Protein AF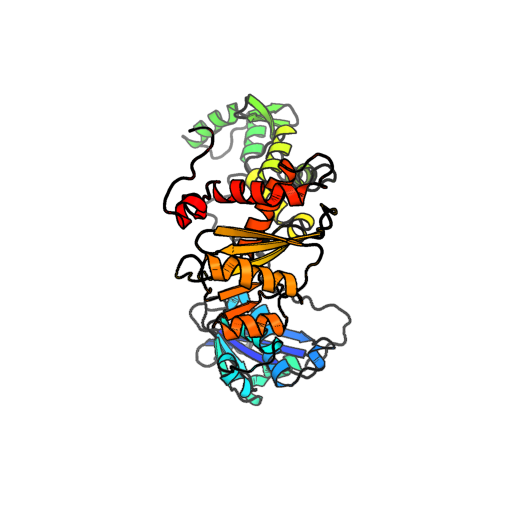-A0A6D2KAJ5-F1 (afdb_monomer)

InterPro domains:
  IPR001584 Integrase, catalytic core [PF00665] (308-402)
  IPR001584 Integrase, catalytic core [PS50994] (294-461)
  IPR012337 Ribonuclease H-like superfamily [SSF53098] (306-455)
  IPR036397 Ribonuclease H superfamily [G3DSA:3.30.420.10] (303-467)
  IPR041373 Reverse transcriptase, RNase H-like domain [PF17917] (22-125)
  IPR041588 Integrase zinc-binding domain [PF17921] (234-288)
  IPR043502 DNA/RNA polymerase superfamily [SSF56672] (3-129)

pLDDT: mean 80.74, std 14.96, range [30.73, 95.81]

Secondary structure (DSSP, 8-state):
-HHHHHHHHHHHHTS-------TTS-EEEEEEE-SSEEEEEEEEEETTEEEEEEEEEEEPPTTGGGS-HHHHHHHHHHHHHHHTHHHHTTSEEEEEES-GGGGGGGG-SS--HHHHHHHHHHTTSEEEEEE--GGGGHHHHHHHT------SPP----GGGS--------SSS--SSSHHHHHHHHHHH--PPTT--THHHHHHHHHGGGEEEETTEEEEE-TTS-EEEEPPTTTHHHHHIIIIISTTTTT--HHHHHHHHHHTTEE-TTHHHHHHHHHHT-HHHHHHPPPPGGGSPP-------STTSEEEEEEE-PPSPBTTB-EEEEEEETTT--EEEEEESS--HHHHHHIIIIIIHHHH---SEEEE-S-TTTS-HHHHHHHHHTTPEEEEPPTT-HHHHHHHHHHHHHHHHHHHHHS-TTS--TTTTHHHHHHHHHHS-BTTTTB-HHHHHHSSPPPPTT-

Radius of gyration: 33.06 Å; Cα contacts (8 Å, |Δi|>4): 639; chains: 1; bounding box: 96×66×80 Å

Organism: NCBI:txid1685480

Foldseek 3Di:
DVVVVVVVVCVVVPPADADDDDQVFFKEKEWDADLFKIWIWIFTADPNDTHTNDIDMDTDDPVLSPDDRVSRRLVRVLLHCVLCVVPFQPGAYEYEDQDPVVQCLLVDPDDDPVSVVSSVVCVRGNYHYDHDHVVVSVRRVVRNPDDDPDPDPDPSDDPPVDCPDDPPPPPDDPPFLCLQVQLQCCQVPVDHDPPQDDPSSVVSVVLSVQWDCDPPFIWGQDPVRDIATEDHPVCLLVLLCVCAVDPVNPNDDLVSSLVSCVVVRYDDDCSSVVNNVNSVPDPVCVVPPDDDPVRDDPDDDPPDDDWLQEKEWDKDAQDDAAVLFRIKIWIATPQLRQIDIDTHNDLALVVVVCCCPPPRCVPPNQHQEYEYEPDPRCVDPVNVVVCVVRNHHYHYDDPPCCSRNVSVVVVVVQLVVLLVVPADPVSRNSNVCSVVSSVVQQLDQDPVNNHGSVCVVVVDHDDDPVD

Mean predicted aligned error: 20.41 Å

Sequence (467 aa):
MLEAFHTIKGALVSAPIVQPPDWNLPFEVMTDASDYAVGAVLGQRKEKKLHVIYYASRTLDEAQCKYATTEKELLAVVFAFEKFRSYLVGSKVIVHTDHAALKYLLTKKDAKPRLLRWILLLQEFDLEIKDKKGIDNGVADHLSRMKIDDDVPLDDSLPDEHVYAVEVIDYGEPLLADDGVRSTNYLAAEHEPTGFVGNKKKKFLRDIRRYFWDEPYLYKHCTDGVYRRCVADEEIPGILFHCHSSSYAGHFATYKTVSKALQAGYWWPTMFRDAHRFVSKCDVCQRQGNISKRNEMPQNFILEVEVFDVWGVDFMGPFPSSYGNLYILVAVDYVSKWVEALASPTNDAKVVMKMFKSVIFPRFGVPRVVISDGGSHFINRTFDNMLKRHGVKHKVATPYHPQTSGQVELSNREIKNILQKTAGTTGKDWAAKLDDALWAYRTAYKTPLGTTPFNLVYGKACHLPVE

Structure (mmCIF, N/CA/C/O backbone):
data_AF-A0A6D2KAJ5-F1
#
_entry.id   AF-A0A6D2KAJ5-F1
#
loop_
_atom_site.group_PDB
_atom_site.id
_atom_site.type_symbol
_atom_site.label_atom_id
_atom_site.label_alt_id
_atom_site.label_comp_id
_atom_site.label_asym_id
_atom_site.label_entity_id
_atom_site.label_seq_id
_atom_site.pdbx_PDB_ins_code
_atom_site.Cartn_x
_atom_site.Cartn_y
_atom_site.Cartn_z
_atom_site.occupancy
_atom_site.B_iso_or_equiv
_atom_site.auth_seq_id
_atom_site.auth_comp_id
_atom_site.auth_asym_id
_atom_site.auth_atom_id
_atom_site.pdbx_PDB_model_num
ATOM 1 N N . MET A 1 1 ? 58.431 -32.734 -12.484 1.00 52.38 1 MET A N 1
ATOM 2 C CA . MET A 1 1 ? 57.901 -31.353 -12.611 1.00 52.38 1 MET A CA 1
ATOM 3 C C . MET A 1 1 ? 56.399 -31.352 -12.915 1.00 52.38 1 MET A C 1
ATOM 5 O O . MET A 1 1 ? 55.671 -30.707 -12.175 1.00 52.38 1 MET A O 1
ATOM 9 N N . LEU A 1 2 ? 55.913 -32.135 -13.895 1.00 57.81 2 LEU A N 1
ATOM 10 C CA . LEU A 1 2 ? 54.467 -32.323 -14.134 1.00 57.81 2 LEU A CA 1
ATOM 11 C C . LEU A 1 2 ? 53.721 -32.946 -12.945 1.00 57.81 2 LEU A C 1
ATOM 13 O O . LEU A 1 2 ? 52.628 -32.510 -12.616 1.00 57.81 2 LEU A O 1
ATOM 17 N N . GLU A 1 3 ? 54.319 -33.932 -12.277 1.00 68.94 3 GLU A N 1
ATOM 18 C CA . GLU A 1 3 ? 53.694 -34.593 -11.124 1.00 68.94 3 GLU A CA 1
ATOM 19 C C . GLU A 1 3 ? 53.513 -33.629 -9.948 1.00 68.94 3 GLU A C 1
ATOM 21 O O . GLU A 1 3 ? 52.414 -33.495 -9.434 1.00 68.94 3 GLU A O 1
ATOM 26 N N . ALA A 1 4 ? 54.544 -32.849 -9.605 1.00 62.94 4 ALA A N 1
ATOM 27 C CA . ALA A 1 4 ? 54.444 -31.793 -8.597 1.00 62.94 4 ALA A CA 1
ATOM 28 C C . ALA A 1 4 ? 53.409 -30.717 -8.977 1.00 62.94 4 ALA A C 1
ATOM 30 O O . ALA A 1 4 ? 52.678 -30.251 -8.113 1.00 62.94 4 ALA A O 1
ATOM 31 N N . PHE A 1 5 ? 53.293 -30.364 -10.263 1.00 67.38 5 PHE A N 1
ATOM 32 C CA . PHE A 1 5 ? 52.268 -29.440 -10.754 1.00 67.38 5 PHE A CA 1
ATOM 33 C C . PHE A 1 5 ? 50.851 -30.021 -10.642 1.00 67.38 5 PHE A C 1
ATOM 35 O O . PHE A 1 5 ? 49.938 -29.317 -10.224 1.00 67.38 5 PHE A O 1
ATOM 42 N N . HIS A 1 6 ? 50.653 -31.305 -10.951 1.00 78.62 6 HIS A N 1
ATOM 43 C CA . HIS A 1 6 ? 49.365 -31.980 -10.780 1.00 78.62 6 HIS A CA 1
ATOM 44 C C . HIS A 1 6 ? 49.016 -32.222 -9.311 1.00 78.62 6 HIS A C 1
ATOM 46 O O . HIS A 1 6 ? 47.847 -32.109 -8.957 1.00 78.62 6 HIS A O 1
ATOM 52 N N . THR A 1 7 ? 50.004 -32.458 -8.448 1.00 71.12 7 THR A N 1
ATOM 53 C CA . THR A 1 7 ? 49.824 -32.531 -6.994 1.00 71.12 7 THR A CA 1
ATOM 54 C C . THR A 1 7 ? 49.493 -31.162 -6.411 1.00 71.12 7 THR A C 1
ATOM 56 O O . THR A 1 7 ? 48.585 -31.072 -5.599 1.00 71.12 7 THR A O 1
ATOM 59 N N . ILE A 1 8 ? 50.140 -30.082 -6.866 1.00 60.56 8 ILE A N 1
ATOM 60 C CA . ILE A 1 8 ? 49.806 -28.702 -6.476 1.00 60.56 8 ILE A CA 1
ATOM 61 C C . ILE A 1 8 ? 48.422 -28.313 -7.000 1.00 60.56 8 ILE A C 1
ATOM 63 O O . ILE A 1 8 ? 47.631 -27.763 -6.248 1.00 60.56 8 ILE A O 1
ATOM 67 N N . LYS A 1 9 ? 48.081 -28.647 -8.250 1.00 65.88 9 LYS A N 1
ATOM 68 C CA . LYS A 1 9 ? 46.739 -28.438 -8.812 1.00 65.88 9 LYS A CA 1
ATOM 69 C C . LYS A 1 9 ? 45.691 -29.246 -8.046 1.00 65.88 9 LYS A C 1
ATOM 71 O O . LYS A 1 9 ? 44.643 -28.713 -7.727 1.00 65.88 9 LYS A O 1
ATOM 76 N N . GLY A 1 10 ? 45.973 -30.502 -7.713 1.00 61.41 10 GLY A N 1
ATOM 77 C CA . GLY A 1 10 ? 45.097 -31.350 -6.907 1.00 61.41 10 GLY A CA 1
ATOM 78 C C . GLY A 1 10 ? 44.920 -30.808 -5.490 1.00 61.41 10 GLY A C 1
ATOM 79 O O . GLY A 1 10 ? 43.794 -30.689 -5.026 1.00 61.41 10 GLY A O 1
ATOM 80 N N . ALA A 1 11 ? 46.008 -30.398 -4.837 1.00 57.75 11 ALA A N 1
ATOM 81 C CA . ALA A 1 11 ? 45.999 -29.824 -3.496 1.00 57.75 11 ALA A CA 1
ATOM 82 C C . ALA A 1 11 ? 45.276 -28.472 -3.455 1.00 57.75 11 ALA A C 1
ATOM 84 O O . ALA A 1 11 ? 44.442 -28.283 -2.575 1.00 57.75 11 ALA A O 1
ATOM 85 N N . LEU A 1 12 ? 45.513 -27.597 -4.444 1.00 49.06 12 LEU A N 1
ATOM 86 C CA . LEU A 1 12 ? 44.748 -26.367 -4.642 1.00 49.06 12 LEU A CA 1
ATOM 87 C C . LEU A 1 12 ? 43.267 -26.714 -4.791 1.00 49.06 12 LEU A C 1
ATOM 89 O O . LEU A 1 12 ? 42.467 -26.154 -4.063 1.00 49.06 12 LEU A O 1
ATOM 93 N N . VAL A 1 13 ? 42.912 -27.693 -5.636 1.00 53.66 13 VAL A N 1
ATOM 94 C CA . VAL A 1 13 ? 41.519 -28.046 -5.978 1.00 53.66 13 VAL A CA 1
ATOM 95 C C . VAL A 1 13 ? 40.748 -28.802 -4.870 1.00 53.66 13 VAL A C 1
ATOM 97 O O . VAL A 1 13 ? 39.520 -28.858 -4.896 1.00 53.66 13 VAL A O 1
ATOM 100 N N . SER A 1 14 ? 41.438 -29.377 -3.878 1.00 54.94 14 SER A N 1
ATOM 101 C CA . SER A 1 14 ? 40.868 -30.395 -2.972 1.00 54.94 14 SER A CA 1
ATOM 102 C C . SER A 1 14 ? 40.514 -29.962 -1.535 1.00 54.94 14 SER A C 1
ATOM 104 O O . SER A 1 14 ? 40.001 -30.796 -0.786 1.00 54.94 14 SER A O 1
ATOM 106 N N . ALA A 1 15 ? 40.717 -28.698 -1.136 1.00 51.34 15 ALA A N 1
ATOM 107 C CA . ALA A 1 15 ? 40.328 -28.184 0.190 1.00 51.34 15 ALA A CA 1
ATOM 108 C C . ALA A 1 15 ? 40.012 -26.675 0.171 1.00 51.34 15 ALA A C 1
ATOM 110 O O . ALA A 1 15 ? 40.653 -25.926 -0.559 1.00 51.34 15 ALA A O 1
ATOM 111 N N . PRO A 1 16 ? 39.047 -26.225 0.993 1.00 52.47 16 PRO A N 1
ATOM 112 C CA . PRO A 1 16 ? 37.751 -25.768 0.500 1.00 52.47 16 PRO A CA 1
ATOM 113 C C . PRO A 1 16 ? 37.894 -24.546 -0.427 1.00 52.47 16 PRO A C 1
ATOM 115 O O . PRO A 1 16 ? 37.756 -23.405 0.011 1.00 52.47 16 PRO A O 1
ATOM 118 N N . ILE A 1 17 ? 38.157 -24.762 -1.719 1.00 59.53 17 ILE A N 1
ATOM 119 C CA . ILE A 1 17 ? 37.960 -23.673 -2.673 1.00 59.53 17 ILE A CA 1
ATOM 120 C C . ILE A 1 17 ? 36.461 -23.475 -2.817 1.00 59.53 17 ILE A C 1
ATOM 122 O O . ILE A 1 17 ? 35.711 -24.439 -2.994 1.00 59.53 17 ILE A O 1
ATOM 126 N N . VAL A 1 18 ? 36.059 -22.213 -2.772 1.00 67.44 18 VAL A N 1
ATOM 127 C CA . VAL A 1 18 ? 34.733 -21.764 -3.166 1.00 67.44 18 VAL A CA 1
ATOM 128 C C . VAL A 1 18 ? 34.378 -22.331 -4.547 1.00 67.44 18 VAL A C 1
ATOM 130 O O . VAL A 1 18 ? 35.060 -22.061 -5.534 1.00 67.44 18 VAL A O 1
ATOM 133 N N . GLN A 1 19 ? 33.331 -23.147 -4.623 1.00 75.38 19 GLN A N 1
ATOM 134 C CA . GLN A 1 19 ? 32.831 -23.714 -5.873 1.00 75.38 19 GLN A CA 1
ATOM 135 C C . GLN A 1 19 ? 31.552 -23.003 -6.324 1.00 75.38 19 GLN A C 1
ATOM 137 O O . GLN A 1 19 ? 30.770 -22.564 -5.481 1.00 75.38 19 GLN A O 1
ATOM 142 N N . PRO A 1 20 ? 31.296 -22.925 -7.643 1.00 79.94 20 PRO A N 1
ATOM 143 C CA . PRO A 1 20 ? 30.026 -22.420 -8.143 1.00 79.94 20 PRO A CA 1
ATOM 144 C C . PRO A 1 20 ? 28.863 -23.335 -7.713 1.00 79.94 20 PRO A C 1
ATOM 146 O O . PRO A 1 20 ? 29.050 -24.555 -7.586 1.00 79.94 20 PRO A O 1
ATOM 149 N N . PRO A 1 21 ? 27.658 -22.771 -7.511 1.00 85.81 21 PRO A N 1
ATOM 150 C CA . PRO A 1 21 ? 26.483 -23.540 -7.121 1.00 85.81 21 PRO A CA 1
ATOM 151 C C . PRO A 1 21 ? 26.045 -24.499 -8.235 1.00 85.81 21 PRO A C 1
ATOM 153 O O . PRO A 1 21 ? 26.065 -24.167 -9.420 1.00 85.81 21 PRO A O 1
ATOM 156 N N . ASP A 1 22 ? 25.599 -25.689 -7.845 1.00 85.56 22 ASP A N 1
ATOM 157 C CA . ASP A 1 22 ? 24.868 -26.623 -8.699 1.00 85.56 22 ASP A CA 1
ATOM 158 C C . ASP A 1 22 ? 23.389 -26.591 -8.320 1.00 85.56 22 ASP A C 1
ATOM 160 O O . ASP A 1 22 ? 22.986 -27.127 -7.291 1.00 85.56 22 ASP A O 1
ATOM 164 N N . TRP A 1 23 ? 22.572 -25.959 -9.156 1.00 85.38 23 TRP A N 1
ATOM 165 C CA . TRP A 1 23 ? 21.151 -25.725 -8.890 1.00 85.38 23 TRP A CA 1
ATOM 166 C C . TRP A 1 23 ? 20.303 -27.002 -8.771 1.00 85.38 23 TRP A C 1
ATOM 168 O O . TRP A 1 23 ? 19.147 -26.923 -8.366 1.00 85.38 23 TRP A O 1
ATOM 178 N N . ASN A 1 24 ? 20.854 -28.180 -9.089 1.00 85.75 24 ASN A N 1
ATOM 179 C CA . ASN A 1 24 ? 20.163 -29.460 -8.911 1.00 85.75 24 ASN A CA 1
ATOM 180 C C . ASN A 1 24 ? 20.339 -30.063 -7.507 1.00 85.75 24 ASN A C 1
ATOM 182 O O . ASN A 1 24 ? 19.719 -31.082 -7.196 1.00 85.75 24 ASN A O 1
ATOM 186 N N . LEU A 1 25 ? 21.200 -29.482 -6.666 1.00 86.31 25 LEU A N 1
ATOM 187 C CA . LEU A 1 25 ? 21.489 -29.973 -5.320 1.00 86.31 25 LEU A CA 1
ATOM 188 C C . LEU A 1 25 ? 20.914 -29.039 -4.248 1.00 86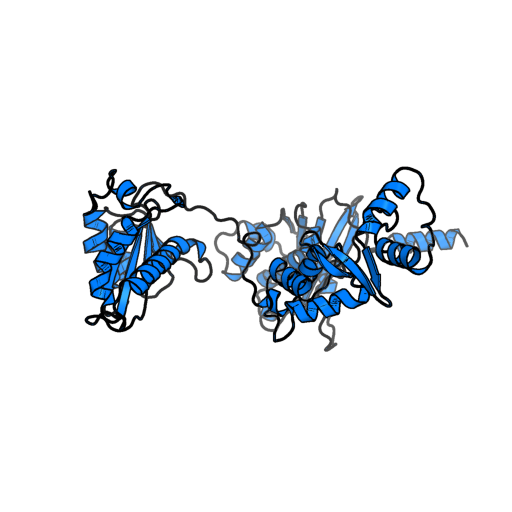.31 25 LEU A C 1
ATOM 190 O O . LEU A 1 25 ? 20.920 -27.820 -4.424 1.00 86.31 25 LEU A O 1
ATOM 194 N N . PRO A 1 26 ? 20.459 -29.580 -3.102 1.00 89.00 26 PRO A N 1
ATOM 195 C CA . PRO A 1 26 ? 19.998 -28.752 -1.995 1.00 89.00 26 PRO A CA 1
ATOM 196 C C . PRO A 1 26 ? 21.155 -27.937 -1.409 1.00 89.00 26 PRO A C 1
ATOM 198 O O . PRO A 1 26 ? 22.289 -28.419 -1.321 1.00 89.00 26 PRO A O 1
ATOM 201 N N . PHE A 1 27 ? 20.850 -26.720 -0.966 1.00 92.62 27 PHE A N 1
ATOM 202 C CA . PHE A 1 27 ? 21.814 -25.870 -0.274 1.00 92.62 27 PHE A CA 1
ATOM 203 C C . PHE A 1 27 ? 21.917 -26.271 1.200 1.00 92.62 27 PHE A C 1
ATOM 205 O O . PHE A 1 27 ? 20.912 -26.525 1.860 1.00 92.62 27 PHE A O 1
ATOM 212 N N . GLU A 1 28 ? 23.138 -26.316 1.723 1.00 92.81 28 GLU A N 1
ATOM 213 C CA . GLU A 1 28 ? 23.437 -26.453 3.147 1.00 92.81 28 GLU A CA 1
ATOM 214 C C . GLU A 1 28 ? 23.958 -25.104 3.665 1.00 92.81 28 GLU A C 1
ATOM 216 O O . GLU A 1 28 ? 24.905 -24.540 3.114 1.00 92.81 28 GLU A O 1
ATOM 221 N N . VAL A 1 29 ? 23.341 -24.584 4.724 1.00 92.62 29 VAL A N 1
ATOM 222 C CA . VAL A 1 29 ? 23.747 -23.343 5.393 1.00 92.62 29 VAL A CA 1
ATOM 223 C C . VAL A 1 29 ? 24.210 -23.692 6.799 1.00 92.62 29 VAL A C 1
ATOM 225 O O . VAL A 1 29 ? 23.445 -24.255 7.574 1.00 92.62 29 VAL A O 1
ATOM 228 N N . MET A 1 30 ? 25.456 -23.379 7.133 1.00 92.19 30 MET A N 1
ATOM 229 C CA . MET A 1 30 ? 26.012 -23.566 8.475 1.00 92.19 30 MET A CA 1
ATOM 230 C C . MET A 1 30 ? 26.089 -22.213 9.167 1.00 92.19 30 MET A C 1
ATOM 232 O O . MET A 1 30 ? 26.650 -21.284 8.594 1.00 92.19 30 MET A O 1
ATOM 236 N N . THR A 1 31 ? 25.528 -22.094 10.365 1.00 91.81 31 THR A N 1
ATOM 237 C CA . THR A 1 31 ? 25.473 -20.830 11.115 1.00 91.81 31 THR A CA 1
ATOM 238 C C . THR A 1 31 ? 26.014 -21.008 12.517 1.00 91.81 31 THR A C 1
ATOM 240 O O . THR A 1 31 ? 25.895 -22.095 13.081 1.00 91.81 31 THR A O 1
ATOM 243 N N . ASP A 1 32 ? 26.576 -19.936 13.060 1.00 89.12 32 ASP A N 1
ATOM 244 C CA . ASP A 1 32 ? 27.054 -19.864 14.437 1.00 89.12 32 ASP A CA 1
ATOM 245 C C . ASP A 1 32 ? 26.966 -18.422 14.954 1.00 89.12 32 ASP A C 1
ATOM 247 O O . ASP A 1 32 ? 27.094 -17.468 14.171 1.00 89.12 32 ASP A O 1
ATOM 251 N N . ALA A 1 33 ? 26.753 -18.247 16.257 1.00 89.19 33 ALA A N 1
ATOM 252 C CA . ALA A 1 33 ? 26.738 -16.937 16.886 1.00 89.19 33 ALA A CA 1
ATOM 253 C C . ALA A 1 33 ? 27.672 -16.867 18.100 1.00 89.19 33 ALA A C 1
ATOM 255 O O . ALA A 1 33 ? 27.603 -17.666 19.029 1.00 89.19 33 ALA A O 1
ATOM 256 N N . SER A 1 34 ? 28.492 -15.820 18.148 1.00 87.00 34 SER A N 1
ATOM 257 C CA . SER A 1 34 ? 29.293 -15.480 19.319 1.00 87.00 34 SER A CA 1
ATOM 258 C C . SER A 1 34 ? 28.670 -14.322 20.096 1.00 87.00 34 SER A C 1
ATOM 260 O O . SER A 1 34 ? 27.580 -13.826 19.790 1.00 87.00 34 SER A O 1
ATOM 262 N N . ASP A 1 35 ? 29.378 -13.841 21.118 1.00 84.75 35 ASP A N 1
ATOM 263 C CA . ASP A 1 35 ? 28.908 -12.696 21.882 1.00 84.75 35 ASP A CA 1
ATOM 264 C C . ASP A 1 35 ? 28.897 -11.376 21.107 1.00 84.75 35 ASP A C 1
ATOM 266 O O . ASP A 1 35 ? 28.153 -10.476 21.503 1.00 84.75 35 ASP A O 1
ATOM 270 N N . TYR A 1 36 ? 29.668 -11.285 20.021 1.00 82.62 36 TYR A N 1
ATOM 271 C CA . TYR A 1 36 ? 29.965 -10.044 19.304 1.00 82.62 36 TYR A CA 1
ATOM 272 C C . TYR A 1 36 ? 29.861 -10.151 17.777 1.00 82.62 36 TYR A C 1
ATOM 274 O O . TYR A 1 36 ? 29.904 -9.120 17.112 1.00 82.62 36 TYR A O 1
ATOM 282 N N . ALA A 1 37 ? 29.718 -11.345 17.199 1.00 86.56 37 ALA A N 1
ATOM 283 C CA . ALA A 1 37 ? 29.525 -11.514 15.760 1.00 86.56 37 ALA A CA 1
ATOM 284 C C . ALA A 1 37 ? 28.749 -12.797 15.430 1.00 86.56 37 ALA A C 1
ATOM 286 O O . ALA A 1 37 ? 28.631 -13.709 16.246 1.00 86.56 37 ALA A O 1
ATOM 287 N N . VAL A 1 38 ? 28.213 -12.857 14.216 1.00 89.69 38 VAL A N 1
ATOM 288 C CA . VAL A 1 38 ? 27.575 -14.043 13.634 1.00 89.69 38 VAL A CA 1
ATOM 289 C C . VAL A 1 38 ? 28.366 -14.508 12.422 1.00 89.69 38 VAL A C 1
ATOM 291 O O . VAL A 1 38 ? 28.885 -13.689 11.664 1.00 89.69 38 VAL A O 1
ATOM 294 N N . GLY A 1 39 ? 28.455 -15.823 12.249 1.00 87.88 39 GLY A N 1
ATOM 295 C CA . GLY A 1 39 ? 29.126 -16.477 11.133 1.00 87.88 39 GLY A CA 1
ATOM 296 C C . GLY A 1 39 ? 28.155 -17.348 10.344 1.00 87.88 39 GLY A C 1
ATOM 297 O O . GLY A 1 39 ? 27.281 -18.002 10.915 1.00 87.88 39 GLY A O 1
ATOM 298 N N . ALA A 1 40 ? 28.308 -17.362 9.023 1.00 90.62 40 ALA A N 1
ATOM 299 C CA . ALA A 1 40 ? 27.516 -18.175 8.118 1.00 90.62 40 ALA A CA 1
ATOM 300 C C . ALA A 1 40 ? 28.360 -18.724 6.961 1.00 90.62 40 ALA A C 1
ATOM 302 O O . ALA A 1 40 ? 29.214 -18.040 6.395 1.00 90.62 40 ALA A O 1
ATOM 303 N N . VAL A 1 41 ? 28.086 -19.966 6.573 1.00 90.19 41 VAL A N 1
ATOM 304 C CA . VAL A 1 41 ? 28.716 -20.638 5.434 1.00 90.19 41 VAL A CA 1
ATOM 305 C C . VAL A 1 41 ? 27.628 -21.224 4.550 1.00 90.19 41 VAL A C 1
ATOM 307 O O . VAL A 1 41 ? 26.833 -22.041 5.010 1.00 90.19 41 VAL A O 1
ATOM 310 N N . LEU A 1 42 ? 27.611 -20.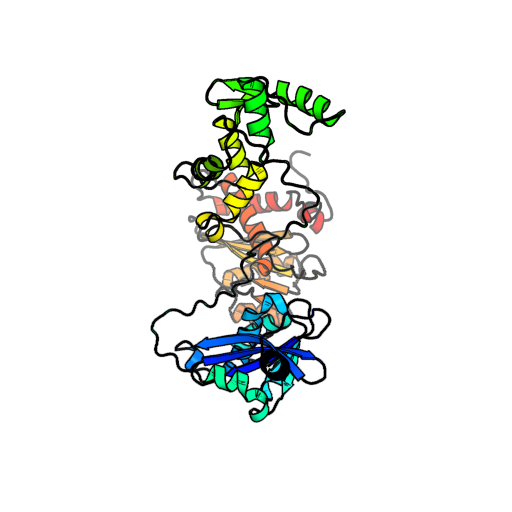831 3.280 1.00 90.88 42 LEU A N 1
ATOM 311 C CA . LEU A 1 42 ? 26.772 -21.425 2.246 1.00 90.88 42 LEU A CA 1
ATOM 312 C C . LEU A 1 42 ? 27.563 -22.514 1.529 1.00 90.88 42 LEU A C 1
ATOM 314 O O . LEU A 1 42 ? 28.678 -22.266 1.074 1.00 90.88 42 LEU A O 1
ATOM 318 N N . GLY A 1 43 ? 26.990 -23.699 1.361 1.00 91.06 43 GLY A N 1
ATOM 319 C CA . GLY A 1 43 ? 27.618 -24.772 0.601 1.00 91.06 43 GLY A CA 1
ATOM 320 C C . GLY A 1 43 ? 26.629 -25.800 0.071 1.00 91.06 43 GLY A C 1
ATOM 321 O O . GLY A 1 43 ? 25.422 -25.693 0.259 1.00 91.06 43 GLY A O 1
ATOM 322 N N . GLN A 1 44 ? 27.154 -26.812 -0.611 1.00 89.50 44 GLN A N 1
ATOM 323 C CA . GLN A 1 44 ? 26.393 -27.950 -1.123 1.00 89.50 44 GLN A CA 1
ATOM 324 C C . GLN A 1 44 ? 27.170 -29.243 -0.915 1.00 89.50 44 GLN A C 1
ATOM 326 O O . GLN A 1 44 ? 28.398 -29.288 -1.033 1.00 89.50 44 GLN A O 1
ATOM 331 N N . ARG A 1 45 ? 26.460 -30.333 -0.621 1.00 86.50 45 ARG A N 1
ATOM 332 C CA . ARG A 1 45 ? 27.088 -31.639 -0.427 1.00 86.50 45 ARG A CA 1
ATOM 333 C C . ARG A 1 45 ? 27.182 -32.395 -1.749 1.00 86.50 45 ARG A C 1
ATOM 335 O O . ARG A 1 45 ? 26.170 -32.814 -2.300 1.00 86.50 45 ARG A O 1
ATOM 342 N N . LYS A 1 46 ? 28.410 -32.636 -2.211 1.00 81.31 46 LYS A N 1
ATOM 343 C CA . LYS A 1 46 ? 28.729 -33.499 -3.363 1.00 81.31 46 LYS A CA 1
ATOM 344 C C . LYS A 1 46 ? 29.621 -34.632 -2.875 1.00 81.31 46 LYS A C 1
ATOM 346 O O . LYS A 1 46 ? 30.559 -34.395 -2.119 1.00 81.31 46 LYS A O 1
ATOM 351 N N . GLU A 1 47 ? 29.289 -35.872 -3.230 1.00 78.19 47 GLU A N 1
ATOM 352 C CA . GLU A 1 47 ? 30.079 -37.059 -2.853 1.00 78.19 47 GLU A CA 1
ATOM 353 C C . GLU A 1 47 ? 30.380 -37.150 -1.338 1.00 78.19 47 GLU A C 1
ATOM 355 O O . GLU A 1 47 ? 31.474 -37.509 -0.909 1.00 78.19 47 GLU A O 1
ATOM 360 N N . LYS A 1 48 ? 29.388 -36.798 -0.502 1.00 76.19 48 LYS A N 1
ATOM 361 C CA . LYS A 1 48 ? 29.459 -36.724 0.977 1.00 76.19 48 LYS A CA 1
ATOM 362 C C . LYS A 1 48 ? 30.358 -35.621 1.558 1.00 76.19 48 LYS A C 1
ATOM 364 O O . LYS A 1 48 ? 30.336 -35.445 2.778 1.00 76.19 48 LYS A O 1
ATOM 369 N N . LYS A 1 49 ? 31.060 -34.837 0.737 1.00 77.81 49 LYS A N 1
ATOM 370 C CA . LYS A 1 49 ? 31.850 -33.670 1.162 1.00 77.81 49 LYS A CA 1
ATOM 371 C C . LYS A 1 49 ? 31.061 -32.374 0.970 1.00 77.81 49 LYS A C 1
ATOM 373 O O . LYS A 1 49 ? 30.363 -32.211 -0.030 1.00 77.81 49 LYS A O 1
ATOM 378 N N . LEU A 1 50 ? 31.166 -31.463 1.937 1.00 80.56 50 LEU A N 1
ATOM 379 C CA . LEU A 1 50 ? 30.599 -30.120 1.820 1.00 80.56 50 LEU A CA 1
ATOM 380 C C . LEU A 1 50 ? 31.542 -29.259 0.978 1.00 80.56 50 LEU A C 1
ATOM 382 O O . LEU A 1 50 ? 32.691 -29.051 1.360 1.00 80.56 50 LEU A O 1
ATOM 386 N N . HIS A 1 51 ? 31.042 -28.766 -0.146 1.00 83.75 51 HIS A N 1
ATOM 387 C CA . HIS A 1 51 ? 31.727 -27.792 -0.983 1.00 83.75 51 HIS A CA 1
ATOM 388 C C . HIS A 1 51 ? 31.156 -26.419 -0.666 1.00 83.75 51 HIS A C 1
ATOM 390 O O . HIS A 1 51 ? 29.946 -26.215 -0.762 1.00 83.75 51 HIS A O 1
ATOM 396 N N . VAL A 1 52 ? 32.016 -25.503 -0.233 1.00 84.75 52 VAL A N 1
ATOM 397 C CA . VAL A 1 52 ? 31.596 -24.152 0.135 1.00 84.75 52 VAL A CA 1
ATOM 398 C C . VAL A 1 52 ? 31.390 -23.321 -1.125 1.00 84.75 52 VAL A C 1
ATOM 400 O O . VAL A 1 52 ? 32.156 -23.435 -2.072 1.00 84.75 52 VAL A O 1
ATOM 403 N N . ILE A 1 53 ? 30.349 -22.498 -1.119 1.00 85.69 53 ILE A N 1
ATOM 404 C CA . ILE A 1 53 ? 30.013 -21.517 -2.154 1.00 85.69 53 ILE A CA 1
ATOM 405 C C . ILE A 1 53 ? 30.291 -20.105 -1.637 1.00 85.69 53 ILE A C 1
ATOM 407 O O . ILE A 1 53 ? 30.753 -19.254 -2.386 1.00 85.69 53 ILE A O 1
ATOM 411 N N . TYR A 1 54 ? 30.017 -19.828 -0.360 1.00 83.81 54 TYR A N 1
ATOM 412 C CA . TYR A 1 54 ? 30.222 -18.488 0.184 1.00 83.81 54 TYR A CA 1
ATOM 413 C C . TYR A 1 54 ? 30.450 -18.505 1.698 1.00 83.81 54 TYR A C 1
ATOM 415 O O . TYR A 1 54 ? 29.858 -19.313 2.414 1.00 83.81 54 TYR A O 1
ATOM 423 N N . TYR A 1 55 ? 31.272 -17.574 2.182 1.00 84.31 55 TYR A N 1
ATOM 424 C CA . TYR A 1 55 ? 31.488 -17.297 3.603 1.00 84.31 55 TYR A CA 1
ATOM 425 C C . TYR A 1 55 ? 30.967 -15.901 3.934 1.00 84.31 55 TYR A C 1
ATOM 427 O O . TYR A 1 55 ? 31.260 -14.950 3.214 1.00 84.31 55 TYR A O 1
ATOM 435 N N . ALA A 1 56 ? 30.211 -15.760 5.016 1.00 83.00 56 ALA A N 1
ATOM 436 C CA . ALA A 1 56 ? 29.731 -14.469 5.485 1.00 83.00 56 ALA A CA 1
ATOM 437 C C . ALA A 1 56 ? 29.886 -14.359 7.000 1.00 83.00 56 ALA A C 1
ATOM 439 O O . ALA A 1 56 ? 29.670 -15.321 7.734 1.00 83.00 56 ALA A O 1
ATOM 440 N N . SER A 1 57 ? 30.225 -13.169 7.474 1.00 85.25 57 SER A N 1
ATOM 441 C CA . SER A 1 57 ? 30.218 -12.827 8.891 1.00 85.25 57 SER A CA 1
ATOM 442 C C . SER A 1 57 ? 29.704 -11.405 9.065 1.00 85.25 57 SER A C 1
ATOM 444 O O . SER A 1 57 ? 29.756 -10.606 8.132 1.00 85.25 57 SER A O 1
ATOM 446 N N . ARG A 1 58 ? 29.163 -11.101 10.246 1.00 84.19 58 ARG A N 1
ATOM 447 C CA . ARG A 1 58 ? 28.708 -9.753 10.600 1.00 84.19 58 ARG A CA 1
ATOM 448 C C . ARG A 1 58 ? 28.897 -9.506 12.087 1.00 84.19 58 ARG A C 1
ATOM 450 O O . ARG A 1 58 ? 28.528 -10.352 12.902 1.00 84.19 58 ARG A O 1
ATOM 457 N N . THR A 1 59 ? 29.434 -8.345 12.442 1.00 85.62 59 THR A N 1
ATOM 458 C CA . THR A 1 59 ? 29.532 -7.900 13.835 1.00 85.62 59 THR A CA 1
ATOM 459 C C . THR A 1 59 ? 28.156 -7.508 14.379 1.00 85.62 59 THR A C 1
ATOM 461 O O . THR A 1 59 ? 27.286 -7.020 13.659 1.00 85.62 59 THR A O 1
ATOM 464 N N . LEU A 1 60 ? 27.925 -7.782 15.659 1.00 83.88 60 LEU A N 1
ATOM 465 C CA . LEU A 1 60 ? 26.682 -7.455 16.348 1.00 83.88 60 LEU A CA 1
ATOM 466 C C . LEU A 1 60 ? 26.737 -6.023 16.891 1.00 83.88 60 LEU A C 1
ATOM 468 O O . LEU A 1 60 ? 27.746 -5.600 17.455 1.00 83.88 60 LEU A O 1
ATOM 472 N N . ASP A 1 61 ? 25.630 -5.289 16.768 1.00 85.19 61 ASP A N 1
ATOM 473 C CA . ASP A 1 61 ? 25.483 -3.973 17.402 1.00 85.19 61 ASP A CA 1
ATOM 474 C C . ASP A 1 61 ? 25.321 -4.080 18.938 1.00 85.19 61 ASP A C 1
ATOM 476 O O . ASP A 1 61 ? 25.072 -5.156 19.493 1.00 85.19 61 ASP A O 1
ATOM 480 N N . GLU A 1 62 ? 25.421 -2.956 19.662 1.00 82.06 62 GLU A N 1
ATOM 481 C CA . GLU A 1 62 ? 25.310 -2.942 21.133 1.00 82.06 62 GLU A CA 1
ATOM 482 C C . GLU A 1 62 ? 24.007 -3.556 21.675 1.00 82.06 62 GLU A C 1
ATOM 484 O O . GLU A 1 62 ? 23.973 -4.060 22.805 1.00 82.06 62 GLU A O 1
ATOM 489 N N . ALA A 1 63 ? 22.913 -3.483 20.913 1.00 85.06 63 ALA A N 1
ATOM 490 C CA . ALA A 1 63 ? 21.638 -4.058 21.314 1.00 85.06 63 ALA A CA 1
ATOM 491 C C . ALA A 1 63 ? 21.628 -5.574 21.079 1.00 85.06 63 ALA A C 1
ATOM 493 O O . ALA A 1 63 ? 21.162 -6.313 21.947 1.00 85.06 63 ALA A O 1
ATOM 494 N N . GLN A 1 64 ? 22.160 -6.033 19.947 1.00 86.31 64 GLN A N 1
ATOM 495 C CA . GLN A 1 64 ? 22.275 -7.436 19.551 1.00 86.31 64 GLN A CA 1
ATOM 496 C C . GLN A 1 64 ? 23.255 -8.211 20.441 1.00 86.31 64 GLN A C 1
ATOM 498 O O . GLN A 1 64 ? 22.967 -9.343 20.829 1.00 86.31 64 GLN A O 1
ATOM 503 N N . CYS A 1 65 ? 24.348 -7.581 20.882 1.00 86.38 65 CYS A N 1
ATOM 504 C CA . CYS A 1 65 ? 25.275 -8.151 21.866 1.00 86.38 65 CYS A CA 1
ATOM 505 C C . CYS A 1 65 ? 24.583 -8.533 23.189 1.00 86.38 65 CYS A C 1
ATOM 507 O O . CYS A 1 65 ? 25.011 -9.465 23.871 1.00 86.38 65 CYS A O 1
ATOM 509 N N . LYS A 1 66 ? 23.479 -7.858 23.543 1.00 88.56 66 LYS A N 1
ATOM 510 C CA . LYS A 1 66 ? 22.694 -8.105 24.769 1.00 88.56 66 LYS A CA 1
ATOM 511 C C . LYS A 1 66 ? 21.595 -9.161 24.592 1.00 88.56 66 LYS A C 1
ATOM 513 O O . LYS A 1 66 ? 20.828 -9.399 25.525 1.00 88.56 66 LYS A O 1
ATOM 518 N N . TYR A 1 67 ? 21.457 -9.757 23.408 1.00 89.06 67 TYR A N 1
ATOM 519 C CA . TYR A 1 67 ? 20.438 -10.777 23.150 1.00 89.06 67 TYR A CA 1
ATOM 520 C C . TYR A 1 67 ? 20.754 -12.079 23.893 1.00 89.06 67 TYR A C 1
ATOM 522 O O . TYR A 1 67 ? 21.909 -12.383 24.184 1.00 89.06 67 TYR A O 1
ATOM 530 N N . ALA A 1 68 ? 19.724 -12.867 24.206 1.00 88.38 68 ALA A N 1
ATOM 531 C CA . ALA A 1 68 ? 19.938 -14.198 24.771 1.00 88.38 68 ALA A CA 1
ATOM 532 C C . ALA A 1 68 ? 20.596 -15.123 23.732 1.00 88.38 68 ALA A C 1
ATOM 534 O O . ALA A 1 68 ? 20.383 -14.944 22.536 1.00 88.38 68 ALA A O 1
ATOM 535 N N . THR A 1 69 ? 21.303 -16.171 24.159 1.00 86.56 69 THR A N 1
ATOM 536 C CA . THR A 1 69 ? 21.996 -17.110 23.251 1.00 86.56 69 THR A CA 1
ATOM 537 C C . THR A 1 69 ? 21.084 -17.634 22.139 1.00 86.56 69 THR A C 1
ATOM 539 O O . THR A 1 69 ? 21.423 -17.552 20.972 1.00 86.56 69 THR A O 1
ATOM 542 N N . THR A 1 70 ? 19.850 -18.041 22.460 1.00 86.19 70 THR A N 1
ATOM 543 C CA . THR A 1 70 ? 18.884 -18.511 21.440 1.00 86.19 70 THR A CA 1
ATOM 544 C C . THR A 1 70 ? 18.471 -17.421 20.442 1.00 86.19 70 THR A C 1
ATOM 546 O O . THR A 1 70 ? 18.149 -17.721 19.297 1.00 86.19 70 THR A O 1
ATOM 549 N N . GLU A 1 71 ? 18.439 -16.158 20.872 1.00 88.31 71 GLU A N 1
ATOM 550 C CA . GLU A 1 71 ? 18.153 -15.020 19.994 1.00 88.31 71 GLU A CA 1
ATOM 551 C C . GLU A 1 71 ? 19.353 -14.713 19.085 1.00 88.31 71 GLU A C 1
ATOM 553 O O . GLU A 1 71 ? 19.132 -14.393 17.922 1.00 88.31 71 GLU A O 1
ATOM 558 N N . LYS A 1 72 ? 20.593 -14.848 19.581 1.00 89.88 72 LYS A N 1
ATOM 559 C CA . LYS A 1 72 ? 21.820 -14.694 18.780 1.00 89.88 72 LYS A CA 1
ATOM 560 C C . LYS A 1 72 ? 21.955 -15.805 17.735 1.00 89.88 72 LYS A C 1
ATOM 562 O O . LYS A 1 72 ? 22.164 -15.512 16.564 1.00 89.88 72 LYS A O 1
ATOM 567 N N . GLU A 1 73 ? 21.715 -17.050 18.132 1.00 89.69 73 GLU A N 1
ATOM 568 C CA . GLU A 1 73 ? 21.724 -18.207 17.229 1.00 89.69 73 GLU A CA 1
ATOM 569 C C . GLU A 1 73 ? 20.682 -18.074 16.114 1.00 89.69 73 GLU A C 1
ATOM 571 O O . GLU A 1 73 ? 20.975 -18.265 14.935 1.00 89.69 73 GLU A O 1
ATOM 576 N N . LEU A 1 74 ? 19.455 -17.658 16.452 1.00 90.19 74 LEU A N 1
ATOM 577 C CA . LEU A 1 74 ? 18.447 -17.402 15.424 1.00 90.19 74 LEU A CA 1
ATOM 578 C C . LEU A 1 74 ? 18.821 -16.210 14.534 1.00 90.19 74 LEU A C 1
ATOM 580 O O . LEU A 1 74 ? 18.548 -16.235 13.336 1.00 90.19 74 LEU A O 1
ATOM 584 N N . LEU A 1 75 ? 19.439 -15.171 15.096 1.00 91.19 75 LEU A N 1
ATOM 585 C CA . LEU A 1 75 ? 19.913 -14.027 14.325 1.00 91.19 75 LEU A CA 1
ATOM 586 C C . LEU A 1 75 ? 20.979 -14.439 13.300 1.00 91.19 75 LEU A C 1
ATOM 588 O O . LEU A 1 75 ? 20.958 -13.904 12.196 1.00 91.19 75 LEU A O 1
ATOM 592 N N . ALA A 1 76 ? 21.851 -15.403 13.616 1.00 91.12 76 ALA A N 1
ATOM 593 C CA . ALA A 1 76 ? 22.808 -15.954 12.655 1.00 91.12 76 ALA A CA 1
ATOM 594 C C . ALA A 1 76 ? 22.102 -16.634 11.471 1.00 91.12 76 ALA A C 1
ATOM 596 O O . ALA A 1 76 ? 22.475 -16.412 10.320 1.00 91.12 76 ALA A O 1
ATOM 597 N N . VAL A 1 77 ? 21.026 -17.387 11.735 1.00 91.75 77 VAL A N 1
ATOM 598 C CA . VAL A 1 77 ? 20.190 -17.979 10.676 1.00 91.75 77 VAL A CA 1
ATOM 599 C C . VAL A 1 77 ? 19.521 -16.897 9.833 1.00 91.75 77 VAL A C 1
ATOM 601 O O . VAL A 1 77 ? 19.611 -16.934 8.612 1.00 91.75 77 VAL A O 1
ATOM 604 N N . VAL A 1 78 ? 18.889 -15.902 10.456 1.00 91.38 78 VAL A N 1
ATOM 605 C CA . VAL A 1 78 ? 18.235 -14.801 9.726 1.00 91.38 78 VAL A CA 1
ATOM 606 C C . VAL A 1 78 ? 19.241 -14.046 8.860 1.00 91.38 78 VAL A C 1
ATOM 608 O O . VAL A 1 78 ? 18.981 -13.832 7.681 1.00 91.38 78 VAL A O 1
ATOM 611 N N . PHE A 1 79 ? 20.408 -13.718 9.418 1.00 92.12 79 PHE A N 1
ATOM 612 C CA . PHE A 1 79 ? 21.499 -13.077 8.690 1.00 92.12 79 PHE A CA 1
ATOM 613 C C . PHE A 1 79 ? 21.925 -13.898 7.469 1.00 92.12 79 PHE A C 1
ATOM 615 O O . PHE A 1 79 ? 22.034 -13.347 6.378 1.00 92.12 79 PHE A O 1
ATOM 622 N N . ALA A 1 80 ? 22.107 -15.212 7.620 1.00 91.50 80 ALA A N 1
ATOM 623 C CA . ALA A 1 80 ? 22.480 -16.080 6.509 1.00 91.50 80 ALA A CA 1
ATOM 624 C C . ALA A 1 80 ? 21.409 -16.118 5.406 1.00 91.50 80 ALA A C 1
ATOM 626 O O . ALA A 1 80 ? 21.744 -16.106 4.225 1.00 91.50 80 ALA A O 1
ATOM 627 N N . PHE A 1 81 ? 20.125 -16.141 5.771 1.00 91.25 81 PHE A N 1
ATOM 628 C CA . PHE A 1 81 ? 19.025 -16.190 4.803 1.00 91.25 81 PHE A CA 1
ATOM 629 C C . PHE A 1 81 ? 18.794 -14.863 4.083 1.00 91.25 81 PHE A C 1
ATOM 631 O O . PHE A 1 81 ? 18.460 -14.869 2.901 1.00 91.25 81 PHE A O 1
ATOM 638 N N . GLU A 1 82 ? 18.997 -13.734 4.762 1.00 88.25 82 GLU A N 1
ATOM 639 C CA . GLU A 1 82 ? 19.017 -12.422 4.113 1.00 88.25 82 GLU A CA 1
ATOM 640 C C . GLU A 1 82 ? 20.225 -12.310 3.178 1.00 88.25 82 GLU A C 1
ATOM 642 O O . GLU A 1 82 ? 20.058 -11.982 2.005 1.00 88.25 82 GLU A O 1
ATOM 647 N N . LYS A 1 83 ? 21.423 -12.672 3.658 1.00 87.06 83 LYS A N 1
ATOM 648 C CA . LYS A 1 83 ? 22.670 -12.572 2.890 1.00 87.06 83 LYS A CA 1
ATOM 649 C C . LYS A 1 83 ? 22.683 -13.489 1.672 1.00 87.06 83 LYS A C 1
ATOM 651 O O . LYS A 1 83 ? 23.178 -13.086 0.634 1.00 87.06 83 LYS A O 1
ATOM 656 N N . PHE A 1 84 ? 22.157 -14.709 1.767 1.00 89.62 84 PHE A N 1
ATOM 657 C CA . PHE A 1 84 ? 22.175 -15.691 0.674 1.00 89.62 84 PHE A CA 1
ATOM 658 C C . PHE A 1 84 ? 20.838 -15.814 -0.056 1.00 89.62 84 PHE A C 1
ATOM 660 O O . PHE A 1 84 ? 20.619 -16.779 -0.788 1.00 89.62 84 PHE A O 1
ATOM 667 N N . ARG A 1 85 ? 19.937 -14.840 0.106 1.00 86.56 85 ARG A N 1
ATOM 668 C CA . ARG A 1 85 ? 18.572 -14.875 -0.436 1.00 86.56 85 ARG A CA 1
ATOM 669 C C . ARG A 1 85 ? 18.527 -15.243 -1.922 1.00 86.56 85 ARG A C 1
ATOM 671 O O . ARG A 1 85 ? 17.723 -16.086 -2.309 1.00 86.56 85 ARG A O 1
ATOM 678 N N . SER A 1 86 ? 19.412 -14.673 -2.739 1.00 84.94 86 SER A N 1
ATOM 679 C CA . SER A 1 86 ? 19.504 -14.945 -4.183 1.00 84.94 86 SER A CA 1
ATOM 680 C C . SER A 1 86 ? 19.780 -16.415 -4.529 1.00 84.94 86 SER A C 1
ATOM 682 O O . SER A 1 86 ? 19.331 -16.879 -5.572 1.00 84.94 86 SER A O 1
ATOM 684 N N . TYR A 1 87 ? 20.463 -17.155 -3.651 1.00 86.38 87 TYR A N 1
ATOM 685 C CA . TYR A 1 87 ? 20.725 -18.589 -3.808 1.00 86.38 87 TYR A CA 1
ATOM 686 C C . TYR A 1 87 ? 19.591 -19.457 -3.251 1.00 86.38 87 TYR A C 1
ATOM 688 O O . TYR A 1 87 ? 19.288 -20.515 -3.798 1.00 86.38 87 TYR A O 1
ATOM 696 N N . LEU A 1 88 ? 18.978 -19.031 -2.143 1.00 89.38 88 LEU A N 1
ATOM 697 C CA . LEU A 1 88 ? 18.082 -19.873 -1.348 1.00 89.38 88 LEU A CA 1
ATOM 698 C C . LEU A 1 88 ? 16.615 -19.829 -1.805 1.00 89.38 88 LEU A C 1
ATOM 700 O O . LEU A 1 88 ? 15.878 -20.788 -1.574 1.00 89.38 88 LEU A O 1
ATOM 704 N N . VAL A 1 89 ? 16.165 -18.740 -2.440 1.00 85.62 89 VAL A N 1
ATOM 705 C CA . VAL A 1 89 ? 14.763 -18.597 -2.872 1.00 85.62 89 VAL A CA 1
ATOM 706 C C . VAL A 1 89 ? 14.393 -19.687 -3.885 1.00 85.62 89 VAL A C 1
ATOM 708 O O . VAL A 1 89 ? 15.034 -19.844 -4.920 1.00 85.62 89 VAL A O 1
ATOM 711 N N . GLY A 1 90 ? 13.324 -20.434 -3.593 1.00 82.06 90 GLY A N 1
ATOM 712 C CA . GLY A 1 90 ? 12.807 -21.498 -4.463 1.00 82.06 90 GLY A CA 1
ATOM 713 C C . GLY A 1 90 ? 13.579 -22.823 -4.414 1.00 82.06 90 GLY A C 1
ATOM 714 O O . GLY A 1 90 ? 13.197 -23.754 -5.120 1.00 82.06 90 GLY A O 1
ATOM 715 N N . SER A 1 91 ? 14.618 -22.932 -3.579 1.00 86.69 91 SER A N 1
ATOM 716 C CA . SER A 1 91 ? 15.400 -24.159 -3.384 1.00 86.69 91 SER A CA 1
ATOM 717 C C . SER A 1 91 ? 15.180 -24.743 -1.989 1.00 86.69 91 SER A C 1
ATOM 719 O O . SER A 1 91 ? 14.910 -24.012 -1.038 1.00 86.69 91 SER A O 1
ATOM 721 N N . LYS A 1 92 ? 15.348 -26.064 -1.844 1.00 88.88 92 LYS A N 1
ATOM 722 C CA . LYS A 1 92 ? 15.353 -26.706 -0.525 1.00 88.88 92 LYS A CA 1
ATOM 723 C C . LYS A 1 92 ? 16.664 -26.402 0.205 1.00 88.88 92 LYS A C 1
ATOM 725 O O . LYS A 1 92 ? 17.746 -26.660 -0.332 1.00 88.88 92 LYS A O 1
ATOM 730 N N . VAL A 1 93 ? 16.563 -25.911 1.439 1.00 92.38 93 VAL A N 1
ATOM 731 C CA . VAL A 1 93 ? 17.698 -25.479 2.266 1.00 92.38 93 VAL A CA 1
ATOM 732 C C . VAL A 1 93 ? 17.788 -26.311 3.541 1.00 92.38 93 VAL A C 1
ATOM 734 O O . VAL A 1 93 ? 16.805 -26.504 4.249 1.00 92.38 93 VAL A O 1
ATOM 737 N N . ILE A 1 94 ? 18.982 -26.790 3.874 1.00 92.12 94 ILE A N 1
ATOM 738 C CA . ILE A 1 94 ? 19.263 -27.505 5.120 1.00 92.12 94 ILE A CA 1
ATOM 739 C C . ILE A 1 94 ? 20.120 -26.600 6.001 1.00 92.12 94 ILE A C 1
ATOM 741 O O . ILE A 1 94 ? 21.253 -26.279 5.651 1.00 92.12 94 ILE A O 1
ATOM 745 N N . VAL A 1 95 ? 19.590 -26.198 7.151 1.00 92.06 95 VAL A N 1
ATOM 746 C CA . VAL A 1 95 ? 20.294 -25.329 8.100 1.00 92.06 95 VAL A CA 1
ATOM 747 C C . VAL A 1 95 ? 20.960 -26.182 9.166 1.00 92.06 95 VAL A C 1
ATOM 749 O O . VAL A 1 95 ? 20.291 -26.958 9.843 1.00 92.06 95 VAL A O 1
ATOM 752 N N . HIS A 1 96 ? 22.265 -26.023 9.333 1.00 89.94 96 HIS A N 1
ATOM 753 C CA . HIS A 1 96 ? 23.060 -26.648 10.376 1.00 89.94 96 HIS A CA 1
ATOM 754 C C . HIS A 1 96 ? 23.399 -25.623 11.456 1.00 89.94 96 HIS A C 1
ATOM 756 O O . HIS A 1 96 ? 24.070 -24.628 11.193 1.00 89.94 96 HIS A O 1
ATOM 762 N N . THR A 1 97 ? 22.947 -25.905 12.670 1.00 87.56 97 THR A N 1
ATOM 763 C CA . THR A 1 97 ? 23.222 -25.131 13.886 1.00 87.56 97 THR A CA 1
ATOM 764 C C . THR A 1 97 ? 23.589 -26.108 14.995 1.00 87.56 97 THR A C 1
ATOM 766 O O . THR A 1 97 ? 23.145 -27.260 14.980 1.00 87.56 97 THR A O 1
ATOM 769 N N . ASP A 1 98 ? 24.408 -25.665 15.937 1.00 81.81 98 ASP A N 1
ATOM 770 C CA . ASP A 1 98 ? 24.744 -26.400 17.155 1.00 81.81 98 ASP A CA 1
ATOM 771 C C . ASP A 1 98 ? 23.754 -26.137 18.305 1.00 81.81 98 ASP A C 1
ATOM 773 O O . ASP A 1 98 ? 23.855 -26.739 19.378 1.00 81.81 98 ASP A O 1
ATOM 777 N N . HIS A 1 99 ? 22.743 -25.291 18.067 1.00 84.25 99 HIS A N 1
ATOM 778 C CA . HIS A 1 99 ? 21.719 -24.955 19.045 1.00 84.25 99 HIS A CA 1
ATOM 779 C C . HIS A 1 99 ? 20.417 -25.724 18.802 1.00 84.25 99 HIS A C 1
ATOM 781 O O . HIS A 1 99 ? 19.476 -25.246 18.158 1.00 84.25 99 HIS A O 1
ATOM 787 N N . ALA A 1 100 ? 20.312 -26.913 19.403 1.00 81.38 100 ALA A N 1
ATOM 788 C CA . ALA A 1 100 ? 19.178 -27.835 19.259 1.00 81.38 100 ALA A CA 1
ATOM 789 C C . ALA A 1 100 ? 17.785 -27.210 19.499 1.00 81.38 100 ALA A C 1
ATOM 791 O O . ALA A 1 100 ? 16.784 -27.683 18.952 1.00 81.38 100 ALA A O 1
ATOM 792 N N . ALA A 1 101 ? 17.690 -26.134 20.292 1.00 79.44 101 ALA A N 1
ATOM 793 C CA . ALA A 1 101 ? 16.429 -25.430 20.534 1.00 79.44 101 ALA A CA 1
ATOM 794 C C . ALA A 1 101 ? 15.817 -24.836 19.250 1.00 79.44 101 ALA A C 1
ATOM 796 O O . ALA A 1 101 ? 14.594 -24.689 19.172 1.00 79.44 101 ALA A O 1
ATOM 797 N N . LEU A 1 102 ? 16.637 -24.535 18.234 1.00 81.81 102 LEU A N 1
ATOM 798 C CA . LEU A 1 102 ? 16.170 -24.009 16.951 1.00 81.81 102 LEU A CA 1
ATOM 799 C C . LEU A 1 102 ? 15.425 -25.052 16.109 1.00 81.81 102 LEU A C 1
ATOM 801 O O . LEU A 1 102 ? 14.595 -24.683 15.282 1.00 81.81 102 LEU A O 1
ATOM 805 N N . LYS A 1 103 ? 15.618 -26.352 16.362 1.00 81.06 103 LYS A N 1
ATOM 806 C CA . LYS A 1 103 ? 14.931 -27.427 15.626 1.00 81.06 103 LYS A CA 1
ATOM 807 C C . LYS A 1 103 ? 13.404 -27.340 15.725 1.00 81.06 103 LYS A C 1
ATOM 809 O O . LYS A 1 103 ? 12.695 -27.673 14.782 1.00 81.06 103 LYS A O 1
ATOM 814 N N . TYR A 1 104 ? 12.899 -26.868 16.863 1.00 75.50 104 TYR A N 1
ATOM 815 C CA . TYR A 1 104 ? 11.464 -26.728 17.127 1.00 75.50 104 TYR A CA 1
ATOM 816 C C . TYR A 1 104 ? 10.965 -25.288 16.958 1.00 75.50 104 TYR A C 1
ATOM 818 O O . TYR A 1 104 ? 9.812 -24.991 17.283 1.00 75.50 104 TYR A O 1
ATOM 826 N N . LEU A 1 105 ? 11.812 -24.386 16.449 1.00 71.31 105 LEU A N 1
ATOM 827 C CA . LEU A 1 105 ? 11.526 -22.957 16.375 1.00 71.31 105 LEU A CA 1
ATOM 828 C C . LEU A 1 105 ? 10.267 -22.658 15.550 1.00 71.31 105 LEU A C 1
ATOM 830 O O . LEU A 1 105 ? 9.392 -21.939 16.024 1.00 71.31 105 LEU A O 1
ATOM 834 N N . LEU A 1 106 ? 10.136 -23.272 14.369 1.00 67.81 106 LEU A N 1
ATOM 835 C CA . LEU A 1 106 ? 8.983 -23.084 13.475 1.00 67.81 106 LEU A CA 1
ATOM 836 C C . LEU A 1 106 ? 7.668 -23.636 14.054 1.00 67.81 106 LEU A C 1
ATOM 838 O O . LEU A 1 106 ? 6.587 -23.245 13.625 1.00 67.81 106 LEU A O 1
ATOM 842 N N . THR A 1 107 ? 7.746 -24.526 15.047 1.00 70.81 107 THR A N 1
ATOM 843 C CA . THR A 1 107 ? 6.575 -25.143 15.696 1.00 70.81 107 THR A CA 1
ATOM 844 C C . THR A 1 107 ? 6.158 -24.449 16.996 1.00 70.81 107 THR A C 1
ATOM 846 O O . THR A 1 107 ? 5.140 -24.806 17.596 1.00 70.81 107 THR A O 1
ATOM 849 N N . LYS A 1 108 ? 6.928 -23.456 17.458 1.00 69.94 108 LYS A N 1
ATOM 850 C CA . LYS A 1 108 ? 6.718 -22.811 18.756 1.00 69.94 108 LYS A CA 1
ATOM 851 C C . LYS A 1 108 ? 5.620 -21.745 18.670 1.00 69.94 108 LYS A C 1
ATOM 853 O O . LYS A 1 108 ? 5.803 -20.708 18.044 1.00 69.94 108 LYS A O 1
ATOM 858 N N . LYS A 1 109 ? 4.486 -21.993 19.339 1.00 58.34 109 LYS A N 1
ATOM 859 C CA . LYS A 1 109 ? 3.306 -21.101 19.337 1.00 58.34 109 LYS A CA 1
ATOM 860 C C . LYS A 1 109 ? 3.473 -19.842 20.201 1.00 58.34 109 LYS A C 1
ATOM 862 O O . LYS A 1 109 ? 2.925 -18.804 19.853 1.00 58.34 109 LYS A O 1
ATOM 867 N N . ASP A 1 110 ? 4.280 -19.919 21.263 1.00 59.22 110 ASP A N 1
ATOM 868 C CA . ASP A 1 110 ? 4.508 -18.825 22.217 1.00 59.22 110 ASP A CA 1
ATOM 869 C C . ASP A 1 110 ? 5.962 -18.335 22.154 1.00 59.22 110 ASP A C 1
ATOM 871 O O . ASP A 1 110 ? 6.841 -18.774 22.906 1.00 59.22 110 ASP A O 1
ATOM 875 N N . ALA A 1 111 ? 6.238 -17.434 21.212 1.00 70.06 111 ALA A N 1
ATOM 876 C CA . ALA A 1 111 ? 7.542 -16.801 21.051 1.00 70.06 111 ALA A CA 1
ATOM 877 C C . ALA A 1 111 ? 7.442 -15.278 21.236 1.00 70.06 111 ALA A C 1
ATOM 879 O O . ALA A 1 111 ? 6.409 -14.663 20.974 1.00 70.06 111 ALA A O 1
ATOM 880 N N . LYS A 1 112 ? 8.532 -14.650 21.697 1.00 79.00 112 LYS A N 1
ATOM 881 C CA . LYS A 1 112 ? 8.618 -13.185 21.809 1.00 79.00 112 LYS A CA 1
ATOM 882 C C . LYS A 1 112 ? 8.329 -12.534 20.442 1.00 79.00 112 LYS A C 1
ATOM 884 O O . LYS A 1 112 ? 8.752 -13.088 19.426 1.00 79.00 112 LYS A O 1
ATOM 889 N N . PRO A 1 113 ? 7.738 -11.323 20.385 1.00 80.00 113 PRO A N 1
ATOM 890 C CA . PRO A 1 113 ? 7.401 -10.656 19.121 1.00 80.00 113 PRO A CA 1
ATOM 891 C C . PRO A 1 113 ? 8.554 -10.550 18.108 1.00 80.00 113 PRO A C 1
ATOM 893 O O . PRO A 1 113 ? 8.325 -10.665 16.909 1.00 80.00 113 PRO A O 1
ATOM 896 N N . ARG A 1 114 ? 9.801 -10.373 18.574 1.00 82.12 114 ARG A N 1
ATOM 897 C CA . ARG A 1 114 ? 11.000 -10.352 17.713 1.00 82.12 114 ARG A CA 1
ATOM 898 C C . ARG A 1 114 ? 11.252 -11.702 17.035 1.00 82.12 114 ARG A C 1
ATOM 900 O O . ARG A 1 114 ? 11.425 -11.745 15.825 1.00 82.12 114 ARG A O 1
ATOM 907 N N . LEU A 1 115 ? 11.216 -12.787 17.809 1.00 82.19 115 LEU A N 1
ATOM 908 C CA . LEU A 1 115 ? 11.394 -14.149 17.303 1.00 82.19 115 LEU A CA 1
ATOM 909 C C . LEU A 1 115 ? 10.289 -14.508 16.301 1.00 82.19 115 LEU A C 1
ATOM 911 O O . LEU A 1 115 ? 10.580 -15.102 15.274 1.00 82.19 115 LEU A O 1
ATOM 915 N N . LEU A 1 116 ? 9.043 -14.087 16.556 1.00 81.44 116 LEU A N 1
ATOM 916 C CA . LEU A 1 116 ? 7.931 -14.286 15.619 1.00 81.44 116 LEU A CA 1
ATOM 917 C C . LEU A 1 116 ? 8.168 -13.591 14.273 1.00 81.44 116 LEU A C 1
ATOM 919 O O . LEU A 1 116 ? 7.909 -14.193 13.238 1.00 81.44 116 LEU A O 1
ATOM 923 N N . ARG A 1 117 ? 8.695 -12.357 14.262 1.00 81.81 117 ARG A N 1
ATOM 924 C CA . ARG A 1 117 ? 9.037 -11.658 13.008 1.00 81.81 117 ARG A CA 1
ATOM 925 C C . ARG A 1 117 ? 10.095 -12.411 12.202 1.00 81.81 117 ARG A C 1
ATOM 927 O O . ARG A 1 117 ? 9.944 -12.552 10.997 1.00 81.81 117 ARG A O 1
ATOM 934 N N . TRP A 1 118 ? 11.129 -12.917 12.867 1.00 88.31 118 TRP A N 1
ATOM 935 C CA . TRP A 1 118 ? 12.176 -13.708 12.219 1.00 88.31 118 TRP A CA 1
ATOM 936 C C . TRP A 1 118 ? 11.667 -15.061 11.718 1.00 88.31 118 TRP A C 1
ATOM 938 O O . TRP A 1 118 ? 12.001 -15.460 10.610 1.00 88.31 118 TRP A O 1
ATOM 948 N N . ILE A 1 119 ? 10.792 -15.729 12.475 1.00 84.88 119 ILE A N 1
ATOM 949 C CA . ILE A 1 119 ? 10.119 -16.957 12.027 1.00 84.88 119 ILE A CA 1
ATOM 950 C C . ILE A 1 119 ? 9.290 -16.695 10.763 1.00 84.88 119 ILE A C 1
ATOM 952 O O . ILE A 1 119 ? 9.374 -17.476 9.824 1.00 84.88 119 ILE A O 1
ATOM 956 N N . LEU A 1 120 ? 8.526 -15.598 10.715 1.00 82.56 120 LEU A N 1
ATOM 957 C CA . LEU A 1 120 ? 7.735 -15.225 9.536 1.00 82.56 120 LEU A CA 1
ATOM 958 C C . LEU A 1 120 ? 8.610 -14.953 8.303 1.00 82.56 120 LEU A C 1
ATOM 960 O O . LEU A 1 120 ? 8.222 -15.327 7.204 1.00 82.56 120 LEU A O 1
ATOM 964 N N . LEU A 1 121 ? 9.785 -14.336 8.476 1.00 85.31 121 LEU A N 1
ATOM 965 C CA . LEU A 1 121 ? 10.743 -14.134 7.382 1.00 85.31 121 LEU A CA 1
ATOM 966 C C . LEU A 1 121 ? 11.271 -15.476 6.863 1.00 85.31 121 LEU A C 1
ATOM 968 O O . LEU A 1 121 ? 11.306 -15.714 5.661 1.00 85.31 121 LEU A O 1
ATOM 972 N N . LEU A 1 122 ? 11.634 -16.377 7.775 1.00 86.88 122 LEU A N 1
ATOM 973 C CA . LEU A 1 122 ? 12.150 -17.696 7.421 1.00 86.88 122 LEU A CA 1
ATOM 974 C C . LEU A 1 122 ? 11.085 -18.598 6.768 1.00 86.88 122 LEU A C 1
ATOM 976 O O . LEU A 1 122 ? 11.441 -19.467 5.983 1.00 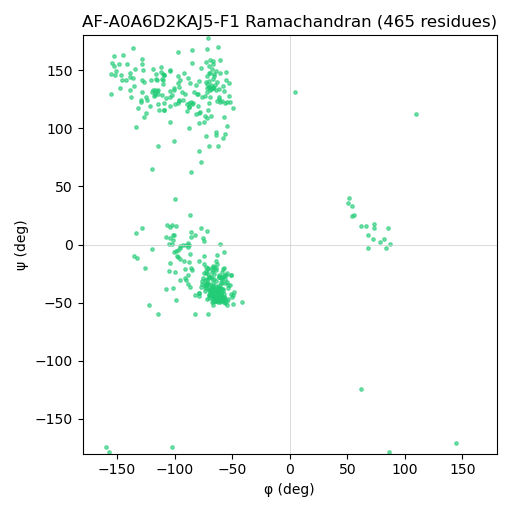86.88 122 LEU A O 1
ATOM 980 N N . GLN A 1 123 ? 9.788 -18.366 7.007 1.00 85.06 123 GLN A N 1
ATOM 981 C CA . GLN A 1 123 ? 8.694 -19.097 6.344 1.00 85.06 123 GLN A CA 1
ATOM 982 C C . GLN A 1 123 ? 8.620 -18.886 4.824 1.00 85.06 123 GLN A C 1
ATOM 984 O O . GLN A 1 123 ? 7.929 -19.646 4.149 1.00 85.06 123 GLN A O 1
ATOM 989 N N . GLU A 1 124 ? 9.311 -17.885 4.276 1.00 85.31 124 GLU A N 1
ATOM 990 C CA . GLU A 1 124 ? 9.428 -17.701 2.826 1.00 85.31 124 GLU A CA 1
ATOM 991 C C . GLU A 1 124 ? 10.227 -18.832 2.147 1.00 85.31 124 GLU A C 1
ATOM 993 O O . GLU A 1 124 ? 10.068 -19.069 0.949 1.00 85.31 124 GLU A O 1
ATOM 998 N N . PHE A 1 125 ? 11.066 -19.549 2.900 1.00 87.00 125 PHE A N 1
ATOM 999 C CA . PHE A 1 125 ? 12.000 -20.542 2.372 1.00 87.00 125 PHE A CA 1
ATOM 1000 C C . PHE A 1 125 ? 11.592 -21.977 2.737 1.00 87.00 125 PHE A C 1
ATOM 1002 O O . PHE A 1 125 ? 11.107 -22.241 3.838 1.00 87.00 125 PHE A O 1
ATOM 1009 N N . ASP A 1 126 ? 11.864 -22.929 1.838 1.00 88.75 126 ASP A N 1
ATOM 1010 C CA . ASP A 1 126 ? 11.741 -24.366 2.121 1.00 88.75 126 ASP A CA 1
ATOM 1011 C C . ASP A 1 126 ? 12.960 -24.844 2.928 1.00 88.75 126 ASP A C 1
ATOM 1013 O O . ASP A 1 126 ? 13.939 -25.348 2.372 1.00 88.75 126 ASP A O 1
ATOM 1017 N N . LEU A 1 127 ? 12.935 -24.602 4.244 1.00 89.38 127 LEU A N 1
ATOM 1018 C CA . LEU A 1 127 ? 14.067 -24.859 5.136 1.00 89.38 127 LEU A CA 1
ATOM 1019 C C . LEU A 1 127 ? 13.844 -26.033 6.102 1.00 89.38 127 LEU A C 1
ATOM 1021 O O . LEU A 1 127 ? 12.783 -26.206 6.701 1.00 89.38 127 LEU A O 1
ATOM 1025 N N . GLU A 1 128 ? 14.909 -26.798 6.331 1.00 89.88 128 GLU A N 1
ATOM 1026 C CA . GLU A 1 128 ? 14.971 -27.915 7.273 1.00 89.88 128 GLU A CA 1
ATOM 1027 C C . GLU A 1 128 ? 16.127 -27.693 8.264 1.00 89.88 128 GLU A C 1
ATOM 1029 O O . GLU A 1 128 ? 17.294 -27.723 7.877 1.00 89.88 128 GLU A O 1
ATOM 1034 N N . ILE A 1 129 ? 15.825 -27.478 9.551 1.00 88.38 129 ILE A N 1
ATOM 1035 C CA . ILE A 1 129 ? 16.851 -27.256 10.588 1.00 88.38 129 ILE A CA 1
ATOM 1036 C C . ILE A 1 129 ? 17.344 -28.599 11.141 1.00 88.38 129 ILE A C 1
ATOM 1038 O O . ILE A 1 129 ? 16.567 -29.392 11.685 1.00 88.38 129 ILE A O 1
ATOM 1042 N N . LYS A 1 130 ? 18.654 -28.834 11.048 1.00 87.56 130 LYS A N 1
ATOM 1043 C CA . LYS A 1 130 ? 19.358 -30.001 11.584 1.00 87.56 130 LYS A CA 1
ATOM 1044 C C . LYS A 1 130 ? 20.381 -29.581 12.628 1.00 87.56 130 LYS A C 1
ATOM 1046 O O . LYS A 1 130 ? 21.257 -28.764 12.371 1.00 87.56 130 LYS A O 1
ATOM 1051 N N . ASP A 1 131 ? 20.288 -30.225 13.782 1.00 81.44 131 ASP A N 1
ATOM 1052 C CA . ASP A 1 131 ? 21.291 -30.121 14.835 1.00 81.44 131 ASP A CA 1
ATOM 1053 C C . ASP A 1 131 ? 22.603 -30.782 14.385 1.00 81.44 131 ASP A C 1
ATOM 1055 O O . ASP A 1 131 ? 22.591 -31.886 13.824 1.00 81.44 131 ASP A O 1
ATOM 1059 N N . LYS A 1 132 ? 23.726 -30.099 14.597 1.00 79.25 132 LYS A N 1
ATOM 1060 C CA . LYS A 1 132 ? 25.070 -30.587 14.280 1.00 79.25 132 LYS A CA 1
ATOM 1061 C C . LYS A 1 132 ? 26.011 -30.203 15.418 1.00 79.25 132 LYS A C 1
ATOM 1063 O O . LYS A 1 132 ? 26.006 -29.066 15.858 1.00 79.25 132 LYS A O 1
ATOM 1068 N N . LYS A 1 133 ? 26.836 -31.139 15.895 1.00 73.88 133 LYS A N 1
ATOM 1069 C CA . LYS A 1 133 ? 27.763 -30.872 17.009 1.00 73.88 133 LYS A CA 1
ATOM 1070 C C . LYS A 1 133 ? 28.705 -29.717 16.653 1.00 73.88 133 LYS A C 1
ATOM 1072 O O . LYS A 1 133 ? 29.270 -29.731 15.562 1.00 73.88 133 LYS A O 1
ATOM 1077 N N . GLY A 1 134 ? 28.944 -28.791 17.586 1.00 61.22 134 GLY A N 1
ATOM 1078 C CA . GLY A 1 134 ? 29.801 -27.614 17.361 1.00 61.22 134 GLY A CA 1
ATOM 1079 C C . GLY A 1 134 ? 31.212 -27.943 16.848 1.00 61.22 134 GLY A C 1
ATOM 1080 O O . GLY A 1 134 ? 31.738 -27.241 15.992 1.00 61.22 134 GLY A O 1
ATOM 1081 N N . ILE A 1 135 ? 31.783 -29.088 17.251 1.00 59.38 135 ILE A N 1
ATOM 1082 C CA . ILE A 1 135 ? 33.084 -29.586 16.750 1.00 59.38 135 ILE A CA 1
ATOM 1083 C C . ILE A 1 135 ? 33.063 -29.805 15.223 1.00 59.38 135 ILE A C 1
ATOM 1085 O O . ILE A 1 135 ? 34.059 -29.572 14.543 1.00 59.38 135 ILE A O 1
ATOM 1089 N N . ASP A 1 136 ? 31.912 -30.188 14.667 1.00 65.50 136 ASP A N 1
ATOM 1090 C CA . ASP A 1 136 ? 31.710 -30.400 13.233 1.00 65.50 136 ASP A CA 1
ATOM 1091 C C . ASP A 1 136 ? 31.232 -29.116 12.505 1.00 65.50 136 ASP A C 1
ATOM 1093 O O . ASP A 1 136 ? 31.005 -29.143 11.287 1.00 65.50 136 ASP A O 1
ATOM 1097 N N . ASN A 1 137 ? 31.057 -28.000 13.234 1.00 73.56 137 ASN A N 1
ATOM 1098 C CA . ASN A 1 137 ? 30.650 -26.670 12.749 1.00 73.56 137 ASN A CA 1
ATOM 1099 C C . ASN A 1 137 ? 31.808 -25.647 12.741 1.00 73.56 137 ASN A C 1
ATOM 1101 O O . ASN A 1 137 ? 31.578 -24.445 12.642 1.00 73.56 137 ASN A O 1
ATOM 1105 N N . GLY A 1 138 ? 33.060 -26.115 12.815 1.00 69.25 138 GLY A N 1
ATOM 1106 C CA . GLY A 1 138 ? 34.224 -25.266 13.108 1.00 69.25 138 GLY A CA 1
ATOM 1107 C C . GLY A 1 138 ? 34.471 -24.076 12.168 1.00 69.25 138 GLY A C 1
ATOM 1108 O O . GLY A 1 138 ? 35.145 -23.132 12.559 1.00 69.25 138 GLY A O 1
ATOM 1109 N N . VAL A 1 139 ? 33.928 -24.075 10.944 1.00 73.06 139 VAL A N 1
ATOM 1110 C CA . VAL A 1 139 ? 34.109 -22.945 10.014 1.00 73.06 139 VAL A CA 1
ATOM 1111 C C . VAL A 1 139 ? 33.190 -21.768 10.347 1.00 73.06 139 VAL A C 1
ATOM 1113 O O . VAL A 1 139 ? 33.641 -20.627 10.320 1.00 73.06 139 VAL A O 1
ATOM 1116 N N . ALA A 1 140 ? 31.926 -22.029 10.695 1.00 72.25 140 ALA A N 1
ATOM 1117 C CA . ALA A 1 140 ? 31.010 -20.976 11.130 1.00 72.25 140 ALA A CA 1
ATOM 1118 C C . ALA A 1 140 ? 31.430 -20.420 12.504 1.00 72.25 140 ALA A C 1
ATOM 1120 O O . ALA A 1 140 ? 31.441 -19.205 12.681 1.00 72.25 140 ALA A O 1
ATOM 1121 N N . ASP A 1 141 ? 31.882 -21.296 13.410 1.00 77.19 141 ASP A N 1
ATOM 1122 C CA . ASP A 1 141 ? 32.423 -20.928 14.731 1.00 77.19 141 ASP A CA 1
ATOM 1123 C C . ASP A 1 141 ? 33.683 -20.051 14.635 1.00 77.19 141 ASP A C 1
ATOM 1125 O O . ASP A 1 141 ? 33.849 -19.089 15.383 1.00 77.19 141 ASP A O 1
ATOM 1129 N N . HIS A 1 142 ? 34.565 -20.308 13.664 1.00 76.44 142 HIS A N 1
ATOM 1130 C CA . HIS A 1 142 ? 35.717 -19.433 13.449 1.00 76.44 142 HIS A CA 1
ATOM 1131 C C . HIS A 1 142 ? 35.301 -18.038 12.950 1.00 76.44 142 HIS A C 1
ATOM 1133 O O . HIS A 1 142 ? 35.830 -17.031 13.420 1.00 76.44 142 HIS A O 1
ATOM 1139 N N . LEU A 1 143 ? 34.330 -17.972 12.031 1.00 75.12 143 LEU A N 1
ATOM 1140 C CA . LEU A 1 143 ? 33.822 -16.713 11.476 1.00 75.12 143 LEU A CA 1
ATOM 1141 C C . LEU A 1 143 ? 33.085 -15.861 12.515 1.00 75.12 143 LEU A C 1
ATOM 1143 O O . LEU A 1 143 ? 33.224 -14.639 12.506 1.00 75.12 143 LEU A O 1
ATOM 1147 N N . SER A 1 144 ? 32.331 -16.484 13.423 1.00 72.56 144 SER A N 1
ATOM 1148 C CA . SER A 1 144 ? 31.619 -15.777 14.492 1.00 72.56 144 SER A CA 1
ATOM 1149 C C . SER A 1 144 ? 32.571 -15.227 15.565 1.00 72.56 144 SER A C 1
ATOM 1151 O O . SER A 1 144 ? 32.207 -14.307 16.294 1.00 72.56 144 SER A O 1
ATOM 1153 N N . ARG A 1 145 ? 33.802 -15.745 15.672 1.00 76.06 145 ARG A N 1
ATOM 1154 C CA . ARG A 1 145 ? 34.799 -15.347 16.686 1.00 76.06 145 ARG A CA 1
ATOM 1155 C C . ARG A 1 145 ? 35.917 -14.444 16.158 1.00 76.06 145 ARG A C 1
ATOM 1157 O O . ARG A 1 145 ? 36.865 -14.140 16.885 1.00 76.06 145 ARG A O 1
ATOM 1164 N N . MET A 1 146 ? 35.841 -14.015 14.902 1.00 67.94 146 MET A N 1
ATOM 1165 C CA . MET A 1 146 ? 36.864 -13.165 14.301 1.00 67.94 146 MET A CA 1
ATOM 1166 C C . MET A 1 146 ? 36.680 -11.713 14.770 1.00 67.94 146 MET A C 1
ATOM 1168 O O . MET A 1 146 ? 35.677 -11.076 14.455 1.00 67.94 146 MET A O 1
ATOM 1172 N N . LYS A 1 147 ? 37.631 -11.188 15.556 1.00 57.44 147 LYS A N 1
ATOM 1173 C CA . LYS A 1 147 ? 37.679 -9.764 15.927 1.00 57.44 147 LYS A CA 1
ATOM 1174 C C . LYS A 1 147 ? 38.488 -9.000 14.887 1.00 57.44 147 LYS A C 1
ATOM 1176 O O . LYS A 1 147 ? 39.657 -9.314 14.684 1.00 57.44 147 LYS A O 1
ATOM 1181 N N . ILE A 1 148 ? 37.862 -8.020 14.248 1.00 59.31 148 ILE A N 1
ATOM 1182 C CA . ILE A 1 148 ? 38.516 -7.096 13.322 1.00 59.31 148 ILE A CA 1
ATOM 1183 C C . ILE A 1 148 ? 38.553 -5.736 14.032 1.00 59.31 148 ILE A C 1
ATOM 1185 O O . ILE A 1 148 ? 37.497 -5.192 14.338 1.00 59.31 148 ILE A O 1
ATOM 1189 N N . ASP A 1 149 ? 39.753 -5.233 14.338 1.00 51.69 149 ASP A N 1
ATOM 1190 C CA . ASP A 1 149 ? 39.998 -3.947 15.028 1.00 51.69 149 ASP A CA 1
ATOM 1191 C C . ASP A 1 149 ? 40.044 -2.750 14.045 1.00 51.69 149 ASP A C 1
ATOM 1193 O O . ASP A 1 149 ? 40.673 -1.730 14.323 1.00 51.69 149 ASP A O 1
ATOM 1197 N N . ASP A 1 150 ? 39.394 -2.858 12.882 1.00 53.09 150 ASP A N 1
ATOM 1198 C CA . ASP A 1 150 ? 39.402 -1.812 11.854 1.00 53.09 150 ASP A CA 1
ATOM 1199 C C . ASP A 1 150 ? 38.094 -1.005 11.858 1.00 53.09 150 ASP A C 1
ATOM 1201 O O . ASP A 1 150 ? 37.003 -1.556 11.728 1.00 53.09 150 ASP A O 1
ATOM 1205 N N . ASP A 1 151 ? 38.216 0.326 11.917 1.00 50.19 151 ASP A N 1
ATOM 1206 C CA . ASP A 1 151 ? 37.121 1.317 11.845 1.00 50.19 151 ASP A CA 1
ATOM 1207 C C . ASP A 1 151 ? 36.499 1.453 10.434 1.00 50.19 151 ASP A C 1
ATOM 1209 O O . ASP A 1 151 ? 35.749 2.391 10.145 1.00 50.19 151 ASP A O 1
ATOM 1213 N N . VAL A 1 152 ? 36.820 0.540 9.512 1.00 52.66 152 VAL A N 1
ATOM 1214 C CA . VAL A 1 152 ? 36.288 0.557 8.146 1.00 52.66 152 VAL A CA 1
ATOM 1215 C C . VAL A 1 152 ? 34.917 -0.126 8.146 1.00 52.66 152 VAL A C 1
ATOM 1217 O O . VAL A 1 152 ? 34.832 -1.301 8.506 1.00 52.66 152 VAL A O 1
ATOM 1220 N N . PRO A 1 153 ? 33.835 0.555 7.719 1.00 50.41 153 PRO A N 1
ATOM 1221 C CA . PRO A 1 153 ? 32.537 -0.085 7.560 1.00 50.41 153 PRO A CA 1
ATOM 1222 C C . PRO A 1 153 ? 32.662 -1.284 6.615 1.00 50.41 153 PRO A C 1
ATOM 1224 O O . PRO A 1 153 ? 33.095 -1.125 5.472 1.00 50.41 153 PRO A O 1
ATOM 1227 N N . LEU A 1 154 ? 32.299 -2.476 7.093 1.00 50.19 154 LEU A N 1
ATOM 1228 C CA . LEU A 1 154 ? 32.225 -3.673 6.259 1.00 50.19 154 LEU A CA 1
ATOM 1229 C C . LEU A 1 154 ? 31.196 -3.434 5.148 1.00 50.19 154 LEU A C 1
ATOM 1231 O O . LEU A 1 154 ? 30.037 -3.111 5.414 1.00 50.19 154 LEU A O 1
ATOM 1235 N N . ASP A 1 155 ? 31.634 -3.565 3.896 1.00 50.28 155 ASP A N 1
ATOM 1236 C CA . ASP A 1 155 ? 30.730 -3.593 2.753 1.00 50.28 155 ASP A CA 1
ATOM 1237 C C . ASP A 1 155 ? 29.997 -4.940 2.747 1.00 50.28 155 ASP A C 1
ATOM 1239 O O . ASP A 1 155 ? 30.482 -5.954 2.243 1.00 50.28 155 ASP A O 1
ATOM 1243 N N . ASP A 1 156 ? 28.819 -4.944 3.368 1.00 50.06 156 ASP A N 1
ATOM 1244 C CA . ASP A 1 156 ? 27.931 -6.100 3.452 1.00 50.06 156 ASP A CA 1
ATOM 1245 C C . ASP A 1 156 ? 27.193 -6.380 2.129 1.00 50.06 156 ASP A C 1
ATOM 1247 O O . ASP A 1 156 ? 26.354 -7.288 2.085 1.00 50.06 156 ASP A O 1
ATOM 1251 N N . SER A 1 157 ? 27.480 -5.667 1.034 1.00 49.47 157 SER A N 1
ATOM 1252 C CA . SER A 1 157 ? 26.919 -6.014 -0.271 1.00 49.47 157 SER A CA 1
ATOM 1253 C C . SER A 1 157 ? 27.501 -7.343 -0.767 1.00 49.47 157 SER A C 1
ATOM 1255 O O . SER A 1 157 ? 28.672 -7.674 -0.568 1.00 49.47 157 SER A O 1
ATOM 1257 N N . LEU A 1 158 ? 26.656 -8.208 -1.333 1.00 48.34 158 LEU A N 1
ATOM 1258 C CA . LEU A 1 158 ? 27.176 -9.304 -2.145 1.00 48.34 158 LEU A CA 1
ATOM 1259 C C . LEU A 1 158 ? 27.733 -8.685 -3.430 1.00 48.34 158 LEU A C 1
ATOM 1261 O O . LEU A 1 158 ? 27.019 -7.875 -4.028 1.00 48.34 158 LEU A O 1
ATOM 1265 N N . PRO A 1 159 ? 28.922 -9.094 -3.907 1.00 48.12 159 PRO A N 1
ATOM 1266 C CA . PRO A 1 159 ? 29.394 -8.669 -5.217 1.00 48.12 159 PRO A CA 1
ATOM 1267 C C . PRO A 1 159 ? 28.284 -8.897 -6.261 1.00 48.12 159 PRO A C 1
ATOM 1269 O O . PRO A 1 159 ? 27.816 -7.966 -6.908 1.00 48.12 159 PRO A O 1
ATOM 1272 N N . ASP A 1 160 ? 27.716 -10.101 -6.305 1.00 46.53 160 ASP A N 1
ATOM 1273 C CA . ASP A 1 160 ? 26.766 -10.498 -7.352 1.00 46.53 160 ASP A CA 1
ATOM 1274 C C . ASP A 1 160 ? 25.304 -10.042 -7.141 1.00 46.53 160 ASP A C 1
ATOM 1276 O O . ASP A 1 160 ? 24.422 -10.450 -7.899 1.00 46.53 160 ASP A O 1
ATOM 1280 N N . GLU A 1 161 ? 24.998 -9.197 -6.145 1.00 43.03 161 GLU A N 1
ATOM 1281 C CA . GLU A 1 161 ? 23.666 -8.560 -6.056 1.00 43.03 161 GLU A CA 1
ATOM 1282 C C . GLU A 1 161 ? 23.472 -7.465 -7.113 1.00 43.03 161 GLU A C 1
ATOM 1284 O O . GLU A 1 161 ? 22.342 -7.128 -7.484 1.00 43.03 161 GLU A O 1
ATOM 1289 N N . HIS A 1 162 ? 24.571 -6.953 -7.664 1.00 42.00 162 HIS A N 1
ATOM 1290 C CA . HIS A 1 162 ? 24.540 -6.145 -8.867 1.00 42.00 162 HIS A CA 1
ATOM 1291 C C . HIS A 1 162 ? 24.746 -7.061 -10.068 1.00 42.00 162 HIS A C 1
ATOM 1293 O O . HIS A 1 162 ? 25.741 -7.768 -10.167 1.00 42.00 162 HIS A O 1
ATOM 1299 N N . VAL A 1 163 ? 23.806 -7.026 -11.014 1.00 39.78 163 VAL A N 1
ATOM 1300 C CA . VAL A 1 163 ? 23.969 -7.647 -12.333 1.00 39.78 163 VAL A CA 1
ATOM 1301 C C . VAL A 1 163 ? 25.213 -7.038 -12.995 1.00 39.78 163 VAL A C 1
ATOM 1303 O O . VAL A 1 163 ? 25.118 -5.987 -13.630 1.00 39.78 163 VAL A O 1
ATOM 1306 N N . TYR A 1 164 ? 26.383 -7.657 -12.815 1.00 42.03 164 TYR A N 1
ATOM 1307 C CA . TYR A 1 164 ? 27.644 -7.157 -13.373 1.00 42.03 164 TYR A CA 1
ATOM 1308 C C . TYR A 1 164 ? 27.682 -7.290 -14.894 1.00 42.03 164 TYR A C 1
ATOM 1310 O O . TYR A 1 164 ? 28.286 -6.462 -15.573 1.00 42.03 164 TYR A O 1
ATOM 1318 N N . ALA A 1 165 ? 26.967 -8.274 -15.438 1.00 37.41 165 ALA A N 1
ATOM 1319 C CA . ALA A 1 165 ? 26.689 -8.384 -16.856 1.00 37.41 165 ALA A CA 1
ATOM 1320 C C . ALA A 1 165 ? 25.411 -9.199 -17.074 1.00 37.41 165 ALA A C 1
ATOM 1322 O O . ALA A 1 165 ? 25.264 -10.311 -16.574 1.00 37.41 165 ALA A O 1
ATOM 1323 N N . VAL A 1 166 ? 24.493 -8.655 -17.870 1.00 35.19 166 VAL A N 1
ATOM 1324 C CA . VAL A 1 166 ? 23.614 -9.502 -18.673 1.00 35.19 166 VAL A CA 1
ATOM 1325 C C . VAL A 1 166 ? 24.485 -9.922 -19.847 1.00 35.19 166 VAL A C 1
ATOM 1327 O O . VAL A 1 166 ? 24.735 -9.096 -20.726 1.00 35.19 166 VAL A O 1
ATOM 1330 N N . GLU A 1 167 ? 24.970 -11.164 -19.873 1.00 32.44 167 GLU A N 1
ATOM 1331 C CA . GLU A 1 167 ? 25.343 -11.749 -21.157 1.00 32.44 167 GLU A CA 1
ATOM 1332 C C . GLU A 1 167 ? 24.048 -11.856 -21.953 1.00 32.44 167 GLU A C 1
ATOM 1334 O O . GLU A 1 167 ? 23.218 -12.752 -21.783 1.00 32.44 167 GLU A O 1
ATOM 1339 N N . VAL A 1 168 ? 23.836 -10.851 -22.797 1.00 32.97 168 VAL A N 1
ATOM 1340 C CA . VAL A 1 168 ? 23.007 -11.026 -23.970 1.00 32.97 168 VAL A CA 1
ATOM 1341 C C . VAL A 1 168 ? 23.684 -12.169 -24.706 1.00 32.97 168 VAL A C 1
ATOM 1343 O O . VAL A 1 168 ? 24.801 -12.006 -25.186 1.00 32.97 168 VAL A O 1
ATOM 1346 N N . ILE A 1 169 ? 23.042 -13.338 -24.735 1.00 30.73 169 ILE A N 1
ATOM 1347 C CA . ILE A 1 169 ? 23.360 -14.343 -25.742 1.00 30.73 169 ILE A CA 1
ATOM 1348 C C . ILE A 1 169 ? 23.195 -13.603 -27.062 1.00 30.73 169 ILE A C 1
ATOM 1350 O O . ILE A 1 169 ? 22.073 -13.291 -27.473 1.00 30.73 169 ILE A O 1
ATOM 1354 N N . ASP A 1 170 ? 24.332 -13.220 -27.633 1.00 33.78 170 ASP A N 1
ATOM 1355 C CA . ASP A 1 170 ? 24.421 -12.441 -28.846 1.00 33.78 170 ASP A CA 1
ATOM 1356 C C . ASP A 1 170 ? 23.973 -13.329 -30.000 1.00 33.78 170 ASP A C 1
ATOM 1358 O O . ASP A 1 170 ? 24.760 -13.974 -30.688 1.00 33.78 170 ASP A O 1
ATOM 1362 N N . TYR A 1 171 ? 22.662 -13.388 -30.210 1.00 35.94 171 TYR A N 1
ATOM 1363 C CA . TYR A 1 171 ? 22.132 -13.683 -31.527 1.00 35.94 171 TYR A CA 1
ATOM 1364 C C . TYR A 1 171 ? 22.256 -12.416 -32.377 1.00 35.94 171 TYR A C 1
ATOM 1366 O O . TYR A 1 171 ? 21.261 -11.780 -32.722 1.00 35.94 171 TYR A O 1
ATOM 1374 N N . GLY A 1 172 ? 23.500 -12.096 -32.730 1.00 36.47 172 GLY A N 1
ATOM 1375 C CA . GLY A 1 172 ? 23.852 -11.163 -33.787 1.00 36.47 172 GLY A CA 1
ATOM 1376 C C . GLY A 1 172 ? 24.445 -9.850 -33.300 1.00 36.47 172 GLY A C 1
ATOM 1377 O O . GLY A 1 172 ? 23.712 -9.007 -32.791 1.00 36.47 172 GLY A O 1
ATOM 1378 N N . GLU A 1 173 ? 25.735 -9.692 -33.618 1.00 33.62 173 GLU A N 1
ATOM 1379 C CA . GLU A 1 173 ? 26.494 -8.457 -33.834 1.00 33.62 173 GLU A CA 1
ATOM 1380 C C . GLU A 1 173 ? 25.717 -7.151 -33.573 1.00 33.62 173 GLU A C 1
ATOM 1382 O O . GLU A 1 173 ? 24.654 -6.943 -34.169 1.00 33.62 173 GLU A O 1
ATOM 1387 N N . PRO A 1 174 ? 26.271 -6.196 -32.798 1.00 36.56 174 PRO A N 1
ATOM 1388 C CA . PRO A 1 174 ? 25.585 -4.968 -32.399 1.00 36.56 174 PRO A CA 1
ATOM 1389 C C . PRO A 1 174 ? 25.094 -4.165 -33.614 1.00 36.56 174 PRO A C 1
ATOM 1391 O O . PRO A 1 174 ? 25.799 -3.352 -34.201 1.00 36.56 174 PRO A O 1
ATOM 1394 N N . LEU A 1 175 ? 23.829 -4.371 -33.978 1.00 40.00 175 LEU A N 1
ATOM 1395 C CA . LEU A 1 175 ? 23.226 -3.855 -35.207 1.00 40.00 175 LEU A CA 1
ATOM 1396 C C . LEU A 1 175 ? 22.666 -2.429 -35.074 1.00 40.00 175 LEU A C 1
ATOM 1398 O O . LEU A 1 175 ? 21.938 -1.991 -35.959 1.00 40.00 175 LEU A O 1
ATOM 1402 N N . LEU A 1 176 ? 22.945 -1.703 -33.983 1.00 40.31 176 LEU A N 1
ATOM 1403 C CA . LEU A 1 176 ? 22.222 -0.457 -33.667 1.00 40.31 176 LEU A CA 1
ATOM 1404 C C . LEU A 1 176 ? 23.076 0.758 -33.276 1.00 40.31 176 LEU A C 1
ATOM 1406 O O . LEU A 1 176 ? 22.539 1.861 -33.306 1.00 40.31 176 LEU A O 1
ATOM 1410 N N . ALA A 1 177 ? 24.378 0.608 -33.010 1.00 40.50 177 ALA A N 1
ATOM 1411 C CA . ALA A 1 177 ? 25.289 1.761 -32.901 1.00 40.50 177 ALA A CA 1
ATOM 1412 C C . ALA A 1 177 ? 25.628 2.372 -34.280 1.00 40.50 177 ALA A C 1
ATOM 1414 O O . ALA A 1 177 ? 26.197 3.454 -34.378 1.00 40.50 177 ALA A O 1
ATOM 1415 N N . ASP A 1 178 ? 25.252 1.685 -35.362 1.00 53.88 178 ASP A N 1
ATOM 1416 C CA . ASP A 1 178 ? 25.738 1.974 -36.709 1.00 53.88 178 ASP A CA 1
ATOM 1417 C C . ASP A 1 178 ? 24.710 2.718 -37.586 1.00 53.88 178 ASP A C 1
ATOM 1419 O O . ASP A 1 178 ? 25.072 3.320 -38.585 1.00 53.88 178 ASP A O 1
ATOM 1423 N N . ASP A 1 179 ? 23.416 2.759 -37.241 1.00 57.69 179 ASP A N 1
ATOM 1424 C CA . ASP A 1 179 ? 22.407 3.347 -38.145 1.00 57.69 179 ASP A CA 1
ATOM 1425 C C . ASP A 1 179 ? 22.498 4.878 -38.247 1.00 57.69 179 ASP A C 1
ATOM 1427 O O . ASP A 1 179 ? 22.318 5.424 -39.336 1.00 57.69 179 ASP A O 1
ATOM 1431 N N . GLY A 1 180 ? 22.797 5.583 -37.150 1.00 60.88 180 GLY A N 1
ATOM 1432 C CA . GLY A 1 180 ? 23.001 7.038 -37.167 1.00 60.88 180 GLY A CA 1
ATOM 1433 C C . GLY A 1 180 ? 24.267 7.424 -37.930 1.00 60.88 180 GLY A C 1
ATOM 1434 O O . GLY A 1 180 ? 24.215 8.270 -38.817 1.00 60.88 180 GLY A O 1
ATOM 1435 N N . VAL A 1 181 ? 25.374 6.730 -37.657 1.00 66.25 181 VAL A N 1
ATOM 1436 C CA . VAL A 1 181 ? 26.670 6.938 -38.317 1.00 66.25 181 VAL A CA 1
ATOM 1437 C C . VAL A 1 181 ? 26.599 6.580 -39.803 1.00 66.25 181 VAL A C 1
ATOM 1439 O O . VAL A 1 181 ? 27.007 7.381 -40.637 1.00 66.25 181 VAL A O 1
ATOM 1442 N N . ARG A 1 182 ? 26.000 5.439 -40.171 1.00 72.00 182 ARG A N 1
ATOM 1443 C CA . ARG A 1 182 ? 25.738 5.066 -41.575 1.00 72.00 182 ARG A CA 1
ATOM 1444 C C . ARG A 1 182 ? 24.854 6.081 -42.279 1.00 72.00 182 ARG A C 1
ATOM 1446 O O . ARG A 1 182 ? 25.112 6.401 -43.434 1.00 72.00 182 ARG A O 1
ATOM 1453 N N . SER A 1 183 ? 23.815 6.577 -41.605 1.00 72.88 183 SER A N 1
ATOM 1454 C CA . SER A 1 183 ? 22.913 7.574 -42.183 1.00 72.88 183 SER A CA 1
ATOM 1455 C C . SER A 1 183 ? 23.631 8.895 -42.432 1.00 72.88 183 SER A C 1
ATOM 1457 O O . SER A 1 183 ? 23.501 9.456 -43.515 1.00 72.88 183 SER A O 1
ATOM 1459 N N . THR A 1 184 ? 24.431 9.353 -41.469 1.00 73.44 184 THR A N 1
ATOM 1460 C CA . THR A 1 184 ? 25.276 10.542 -41.606 1.00 73.44 184 THR A CA 1
ATOM 1461 C C . THR A 1 184 ? 26.314 10.362 -42.709 1.00 73.44 184 THR A C 1
ATOM 1463 O O . THR A 1 184 ? 26.383 11.194 -43.601 1.00 73.44 184 THR A O 1
ATOM 1466 N N . ASN A 1 185 ? 27.063 9.257 -42.725 1.00 78.12 185 ASN A N 1
ATOM 1467 C CA . ASN A 1 185 ? 28.087 8.990 -43.741 1.00 78.12 185 ASN A CA 1
ATOM 1468 C C . ASN A 1 185 ? 27.493 8.897 -45.156 1.00 78.12 185 ASN A C 1
ATOM 1470 O O . ASN A 1 185 ? 28.083 9.401 -46.111 1.00 78.12 185 ASN A O 1
ATOM 1474 N N . TYR A 1 186 ? 26.310 8.292 -45.297 1.00 81.56 186 TYR A N 1
ATOM 1475 C CA . TYR A 1 186 ? 25.605 8.218 -46.574 1.00 81.56 186 TYR A CA 1
ATOM 1476 C C . TYR A 1 186 ? 25.059 9.585 -47.014 1.00 81.56 186 TYR A C 1
ATOM 1478 O O . TYR A 1 186 ? 25.183 9.940 -48.179 1.00 81.56 186 TYR A O 1
ATOM 1486 N N . LEU A 1 187 ? 24.466 10.369 -46.107 1.00 81.19 187 LEU A N 1
ATOM 1487 C CA . LEU A 1 187 ? 23.892 11.680 -46.441 1.00 81.19 187 LEU A CA 1
ATOM 1488 C C . LEU A 1 187 ? 24.950 12.775 -46.637 1.00 81.19 187 LEU A C 1
ATOM 1490 O O . LEU A 1 187 ? 24.725 13.685 -47.427 1.00 81.19 187 LEU A O 1
ATOM 1494 N N . ALA A 1 188 ? 26.080 12.696 -45.934 1.00 78.62 188 ALA A N 1
ATOM 1495 C CA . ALA A 1 188 ? 27.147 13.691 -45.996 1.00 78.62 188 ALA A CA 1
ATOM 1496 C C . ALA A 1 188 ? 28.169 13.410 -47.109 1.00 78.62 188 ALA A C 1
ATOM 1498 O O . ALA A 1 188 ? 28.704 14.350 -47.689 1.00 78.62 188 ALA A O 1
ATOM 1499 N N . ALA A 1 189 ? 28.458 12.135 -47.401 1.00 77.75 189 ALA A N 1
ATOM 1500 C CA . ALA A 1 189 ? 29.554 11.742 -48.293 1.00 77.75 189 ALA A CA 1
ATOM 1501 C C . ALA A 1 189 ? 29.174 10.671 -49.335 1.00 77.75 189 ALA A C 1
ATOM 1503 O O . ALA A 1 189 ? 30.061 10.119 -49.982 1.00 77.75 189 ALA A O 1
ATOM 1504 N N . GLU A 1 190 ? 27.883 10.339 -49.477 1.00 77.56 190 GLU A N 1
ATOM 1505 C CA . GLU A 1 190 ? 27.374 9.278 -50.370 1.00 77.56 190 GLU A CA 1
ATOM 1506 C C . GLU A 1 190 ? 28.037 7.903 -50.149 1.00 77.56 190 GLU A C 1
ATOM 1508 O O . GLU A 1 190 ? 28.059 7.041 -51.030 1.00 77.56 190 GLU A O 1
ATOM 1513 N N . HIS A 1 191 ? 28.566 7.662 -48.945 1.00 77.88 191 HIS A N 1
ATOM 1514 C CA . HIS A 1 191 ? 29.239 6.411 -48.621 1.00 77.88 191 HIS A CA 1
ATOM 1515 C C . HIS A 1 191 ? 28.216 5.297 -48.361 1.00 77.88 191 HIS A C 1
ATOM 1517 O O . HIS A 1 191 ? 27.456 5.344 -47.391 1.00 77.88 191 HIS A O 1
ATOM 1523 N N . GLU A 1 192 ? 28.183 4.277 -49.221 1.00 71.25 192 GLU A N 1
ATOM 1524 C CA . GLU A 1 192 ? 27.275 3.143 -49.040 1.00 71.25 192 GLU A CA 1
ATOM 1525 C C . GLU A 1 192 ? 27.687 2.266 -47.839 1.00 71.25 192 GLU A C 1
ATOM 1527 O O . GLU A 1 192 ? 28.859 1.907 -47.717 1.00 71.25 192 GLU A O 1
ATOM 1532 N N . PRO A 1 193 ? 26.739 1.842 -46.978 1.00 69.75 193 PRO A N 1
ATOM 1533 C CA . PRO A 1 193 ? 27.047 0.936 -45.876 1.00 69.75 193 PRO A CA 1
ATOM 1534 C C . PRO A 1 193 ? 27.577 -0.414 -46.381 1.00 69.75 193 PRO A C 1
ATOM 1536 O O . PRO A 1 193 ? 26.924 -1.102 -47.176 1.00 69.75 193 PRO A O 1
ATOM 1539 N N . THR A 1 194 ? 28.737 -0.836 -45.881 1.00 71.50 194 THR A N 1
ATOM 1540 C CA . THR A 1 194 ? 29.334 -2.137 -46.203 1.00 71.50 194 THR A CA 1
ATOM 1541 C C . THR A 1 194 ? 28.459 -3.286 -45.673 1.00 71.50 194 THR A C 1
ATOM 1543 O O . THR A 1 194 ? 27.897 -3.226 -44.583 1.00 71.50 194 THR A O 1
ATOM 1546 N N . GLY A 1 195 ? 28.268 -4.342 -46.476 1.00 69.88 195 GLY A N 1
ATOM 1547 C CA . GLY A 1 195 ? 27.482 -5.530 -46.090 1.00 69.88 195 GLY A CA 1
ATOM 1548 C C . GLY A 1 195 ? 25.964 -5.467 -46.350 1.00 69.88 195 GLY A C 1
ATOM 1549 O O . GLY A 1 195 ? 25.253 -6.442 -46.088 1.00 69.88 195 GLY A O 1
ATOM 1550 N N . PHE A 1 196 ? 25.433 -4.374 -46.913 1.00 69.19 196 PHE A N 1
ATOM 1551 C CA . PHE A 1 196 ? 24.010 -4.270 -47.269 1.00 69.19 196 PHE A CA 1
ATOM 1552 C C . PHE A 1 196 ? 23.734 -4.814 -48.677 1.00 69.19 196 PHE A C 1
ATOM 1554 O O . PHE A 1 196 ? 23.906 -4.121 -49.676 1.00 69.19 196 PHE A O 1
ATOM 1561 N N . VAL A 1 197 ? 23.223 -6.048 -48.763 1.00 76.88 197 VAL A N 1
ATOM 1562 C CA . VAL A 1 197 ? 22.833 -6.683 -50.038 1.00 76.88 197 VAL A CA 1
ATOM 1563 C C . VAL A 1 197 ? 21.322 -6.951 -50.082 1.00 76.88 197 VAL A C 1
ATOM 1565 O O . VAL A 1 197 ? 20.676 -7.217 -49.063 1.00 76.88 197 VAL A O 1
ATOM 1568 N N . GLY A 1 198 ? 20.725 -6.850 -51.274 1.00 80.50 198 GLY A N 1
ATOM 1569 C CA . GLY A 1 198 ? 19.329 -7.217 -51.529 1.00 80.50 198 GLY A CA 1
ATOM 1570 C C . GLY A 1 198 ? 18.306 -6.391 -50.737 1.00 80.50 198 GLY A C 1
ATOM 1571 O O . GLY A 1 198 ? 18.268 -5.161 -50.819 1.00 80.50 198 GLY A O 1
ATOM 1572 N N . ASN A 1 199 ? 17.443 -7.069 -49.973 1.00 79.00 199 ASN A N 1
ATOM 1573 C CA . ASN A 1 199 ? 16.340 -6.435 -49.238 1.00 79.00 199 ASN A CA 1
ATOM 1574 C C . ASN A 1 199 ? 16.810 -5.488 -48.123 1.00 79.00 199 ASN A C 1
ATOM 1576 O O . ASN A 1 199 ? 16.130 -4.498 -47.852 1.00 79.00 199 ASN A O 1
ATOM 1580 N N . LYS A 1 200 ? 17.976 -5.743 -47.510 1.00 76.88 200 LYS A N 1
ATOM 1581 C CA . LYS A 1 200 ? 18.540 -4.862 -46.474 1.00 76.88 200 LYS A CA 1
ATOM 1582 C C . LYS A 1 200 ? 18.900 -3.489 -47.054 1.00 76.88 200 LYS A C 1
ATOM 1584 O O . LYS A 1 200 ? 18.506 -2.477 -46.482 1.00 76.88 200 LYS A O 1
ATOM 1589 N N . LYS A 1 201 ? 19.532 -3.449 -48.237 1.00 80.00 201 LYS A N 1
ATOM 1590 C CA . LYS A 1 201 ? 19.860 -2.199 -48.954 1.00 80.00 201 LYS A CA 1
ATOM 1591 C C . LYS A 1 201 ? 18.604 -1.415 -49.340 1.00 80.00 201 LYS A C 1
ATOM 1593 O O . LYS A 1 201 ? 18.513 -0.220 -49.081 1.00 80.00 201 LYS A O 1
ATOM 1598 N N . LYS A 1 202 ? 17.587 -2.097 -49.883 1.00 80.94 202 LYS A N 1
ATOM 1599 C CA . LYS A 1 202 ? 16.298 -1.465 -50.228 1.00 80.94 202 LYS A CA 1
ATOM 1600 C C . LYS A 1 202 ? 15.592 -0.865 -49.009 1.00 80.94 202 LYS A C 1
ATOM 1602 O O . LYS A 1 202 ? 15.012 0.212 -49.113 1.00 80.94 202 LYS A O 1
ATOM 1607 N N . LYS A 1 203 ? 15.636 -1.550 -47.860 1.00 83.19 203 LYS A N 1
ATOM 1608 C CA . LYS A 1 203 ? 15.086 -1.043 -46.597 1.00 83.19 203 LYS A CA 1
ATOM 1609 C C . LYS A 1 203 ? 15.840 0.204 -46.125 1.00 83.19 203 LYS A C 1
ATOM 1611 O O . LYS A 1 203 ? 15.193 1.206 -45.853 1.00 83.19 203 LYS A O 1
ATOM 1616 N N . PHE A 1 204 ? 17.173 0.165 -46.110 1.00 82.88 204 PHE A N 1
ATOM 1617 C CA . PHE A 1 204 ? 18.006 1.308 -45.726 1.00 82.88 204 PHE A CA 1
ATOM 1618 C C . PHE A 1 204 ? 17.707 2.552 -46.577 1.00 82.88 204 PHE A C 1
ATOM 1620 O O . PHE A 1 204 ? 17.369 3.599 -46.036 1.00 82.88 204 PHE A O 1
ATOM 1627 N N . LEU A 1 205 ? 17.687 2.415 -47.908 1.00 82.62 205 LEU A N 1
ATOM 1628 C CA . LEU A 1 205 ? 17.378 3.517 -48.834 1.00 82.62 205 LEU A CA 1
ATOM 1629 C C . LEU A 1 205 ? 15.947 4.067 -48.706 1.00 82.62 205 LEU A C 1
ATOM 1631 O O . LEU A 1 205 ? 15.657 5.178 -49.152 1.00 82.62 205 LEU A O 1
ATOM 1635 N N . ARG A 1 206 ? 15.021 3.295 -48.133 1.00 84.19 206 ARG A N 1
ATOM 1636 C CA . ARG A 1 206 ? 13.676 3.777 -47.803 1.00 84.19 206 ARG A CA 1
ATOM 1637 C C . ARG A 1 206 ? 13.676 4.529 -46.478 1.00 84.19 206 ARG A C 1
ATOM 1639 O O . ARG A 1 206 ? 13.036 5.573 -46.378 1.00 84.19 206 ARG A O 1
ATOM 1646 N N . ASP A 1 207 ? 14.363 3.990 -45.481 1.00 82.69 207 ASP A N 1
ATOM 1647 C CA . ASP A 1 207 ? 14.374 4.528 -44.126 1.00 82.69 207 ASP A CA 1
ATOM 1648 C C . ASP A 1 207 ? 15.202 5.831 -44.063 1.00 82.69 207 ASP A C 1
ATOM 1650 O O . ASP A 1 207 ? 14.771 6.773 -43.396 1.00 82.69 207 ASP A O 1
ATOM 1654 N N . ILE A 1 208 ? 16.279 5.955 -44.860 1.00 84.69 208 ILE A N 1
ATOM 1655 C CA . ILE A 1 208 ? 17.130 7.158 -44.967 1.00 84.69 208 ILE A CA 1
ATOM 1656 C C . ILE A 1 208 ? 16.367 8.400 -45.442 1.00 84.69 208 ILE A C 1
ATOM 1658 O O . ILE A 1 208 ? 16.693 9.509 -45.047 1.00 84.69 208 ILE A O 1
ATOM 1662 N N . ARG A 1 209 ? 15.284 8.236 -46.217 1.00 85.12 209 ARG A N 1
ATOM 1663 C CA . ARG A 1 209 ? 14.438 9.358 -46.678 1.00 85.12 209 ARG A CA 1
ATOM 1664 C C . ARG A 1 209 ? 13.761 10.111 -45.534 1.00 85.12 209 ARG A C 1
ATOM 1666 O O . ARG A 1 209 ? 13.225 11.192 -45.740 1.00 85.12 209 ARG A O 1
ATOM 1673 N N . ARG A 1 210 ? 13.715 9.506 -44.344 1.00 86.19 210 ARG A N 1
ATOM 1674 C CA . ARG A 1 210 ? 13.191 10.129 -43.124 1.00 86.19 210 ARG A CA 1
ATOM 1675 C C . ARG A 1 210 ? 14.261 10.905 -42.366 1.00 86.19 210 ARG A C 1
ATOM 1677 O O . ARG A 1 210 ? 13.934 11.478 -41.333 1.00 86.19 210 ARG A O 1
ATOM 1684 N N . TYR A 1 211 ? 15.501 10.897 -42.834 1.00 87.44 211 TYR A N 1
ATOM 1685 C CA . TYR A 1 211 ? 16.620 11.579 -42.214 1.00 87.44 211 TYR A CA 1
ATOM 1686 C C . TYR A 1 211 ? 17.089 12.733 -43.096 1.00 87.44 211 TYR A C 1
ATOM 1688 O O . TYR A 1 211 ? 16.960 12.696 -44.318 1.00 87.44 211 TYR A O 1
ATOM 1696 N N . PHE A 1 212 ? 17.596 13.775 -42.454 1.00 87.56 212 PHE A N 1
ATOM 1697 C CA . PHE A 1 212 ? 18.101 14.980 -43.090 1.00 87.56 212 PHE A CA 1
ATOM 1698 C C . PHE A 1 212 ? 19.395 15.383 -42.392 1.00 87.56 212 PHE A C 1
ATOM 1700 O O . PHE A 1 212 ? 19.423 15.464 -41.166 1.00 87.56 212 PHE A O 1
ATOM 1707 N N . TRP A 1 213 ? 20.465 15.576 -43.155 1.00 85.38 213 TRP A N 1
ATOM 1708 C CA . TRP A 1 213 ? 21.755 16.001 -42.626 1.00 85.38 213 TRP A CA 1
ATOM 1709 C C . TRP A 1 213 ? 21.895 17.513 -42.794 1.00 85.38 213 TRP A C 1
ATOM 1711 O O . TRP A 1 213 ? 21.806 18.008 -43.915 1.00 85.38 213 TRP A O 1
ATOM 1721 N N . ASP A 1 214 ? 22.094 18.218 -41.683 1.00 85.88 214 ASP A N 1
ATOM 1722 C CA . ASP A 1 214 ? 22.371 19.654 -41.640 1.00 85.88 214 ASP A CA 1
ATOM 1723 C C . ASP A 1 214 ? 23.548 19.870 -40.693 1.00 85.88 214 ASP A C 1
ATOM 1725 O O . ASP A 1 214 ? 23.407 19.742 -39.476 1.00 85.88 214 ASP A O 1
ATOM 1729 N N . GLU A 1 215 ? 24.735 20.068 -41.263 1.00 79.50 215 GLU A N 1
ATOM 1730 C CA . GLU A 1 215 ? 26.003 20.001 -40.539 1.00 79.50 215 GLU A CA 1
ATOM 1731 C C . GLU A 1 215 ? 25.994 20.905 -39.286 1.00 79.50 215 GLU A C 1
ATOM 1733 O O . GLU A 1 215 ? 25.689 22.095 -39.394 1.00 79.50 215 GLU A O 1
ATOM 1738 N N . PRO A 1 216 ? 26.331 20.382 -38.084 1.00 83.25 216 PRO A N 1
ATOM 1739 C CA . PRO A 1 216 ? 26.904 19.061 -37.778 1.00 83.25 216 PRO A CA 1
ATOM 1740 C C . PRO A 1 216 ? 25.886 18.002 -37.301 1.00 83.25 216 PRO A C 1
ATOM 1742 O O . PRO A 1 216 ? 26.272 17.005 -36.687 1.00 83.25 216 PRO A O 1
ATOM 1745 N N . TYR A 1 217 ? 24.587 18.216 -37.501 1.00 86.00 217 TYR A N 1
ATOM 1746 C CA . TYR A 1 217 ? 23.532 17.423 -36.879 1.00 86.00 217 TYR A CA 1
ATOM 1747 C C . TYR A 1 217 ? 22.692 16.619 -37.876 1.00 86.00 217 TYR A C 1
ATOM 1749 O O . TYR A 1 217 ? 22.284 17.071 -38.944 1.00 86.00 217 TYR A O 1
ATOM 1757 N N . LEU A 1 218 ? 22.345 15.400 -37.462 1.00 87.12 218 LEU A N 1
ATOM 1758 C CA . LEU A 1 218 ? 21.382 14.564 -38.164 1.00 87.12 218 LEU A CA 1
ATOM 1759 C C . LEU A 1 218 ? 19.982 14.830 -37.609 1.00 87.12 218 LEU A C 1
ATOM 1761 O O . LEU A 1 218 ? 19.759 14.733 -36.406 1.00 87.12 218 LEU A O 1
ATOM 1765 N N . TYR A 1 219 ? 19.009 15.092 -38.469 1.00 88.62 219 TYR A N 1
ATOM 1766 C CA . TYR A 1 219 ? 17.606 15.269 -38.112 1.00 88.62 219 TYR A CA 1
ATOM 1767 C C . TYR A 1 219 ? 16.764 14.104 -38.619 1.00 88.62 219 TYR A C 1
ATOM 1769 O O . TYR A 1 219 ? 17.012 13.559 -39.690 1.00 88.62 219 TYR A O 1
ATOM 1777 N N . LYS A 1 220 ? 15.723 13.741 -37.867 1.00 89.00 220 LYS A N 1
ATOM 1778 C CA . LYS A 1 220 ? 14.722 12.752 -38.265 1.00 89.00 220 LYS A CA 1
ATOM 1779 C C . LYS A 1 220 ? 13.342 13.382 -38.384 1.00 89.00 220 LYS A C 1
ATOM 1781 O O . LYS A 1 220 ? 12.837 13.968 -37.427 1.00 89.00 220 LYS A O 1
ATOM 1786 N N . HIS A 1 221 ? 12.697 13.159 -39.523 1.00 90.19 221 HIS A N 1
ATOM 1787 C CA . HIS A 1 221 ? 11.288 13.439 -39.744 1.00 90.19 221 HIS A CA 1
ATOM 1788 C C . HIS A 1 221 ? 10.425 12.430 -38.973 1.00 90.19 221 HIS A C 1
ATOM 1790 O O . HIS A 1 221 ? 10.383 11.231 -39.284 1.00 90.19 221 HIS A O 1
ATOM 1796 N N . CYS A 1 222 ? 9.769 12.913 -37.922 1.00 86.38 222 CYS A N 1
ATOM 1797 C CA . CYS A 1 222 ? 8.919 12.109 -37.057 1.00 86.38 222 CYS A CA 1
ATOM 1798 C C . CYS A 1 222 ? 7.493 11.979 -37.622 1.00 86.38 222 CYS A C 1
ATOM 1800 O O . CYS A 1 222 ? 7.097 12.668 -38.558 1.00 86.38 222 CYS A O 1
ATOM 1802 N N . THR A 1 223 ? 6.703 11.060 -37.064 1.00 84.00 223 THR A N 1
ATOM 1803 C CA . THR A 1 223 ? 5.333 10.770 -37.536 1.00 84.00 223 THR A CA 1
ATOM 1804 C C . THR A 1 223 ? 4.354 11.924 -37.342 1.00 84.00 223 THR A C 1
ATOM 1806 O O . THR A 1 223 ? 3.317 11.953 -37.989 1.00 84.00 223 THR A O 1
ATOM 1809 N N . ASP A 1 224 ? 4.675 12.858 -36.454 1.00 85.06 224 ASP A N 1
ATOM 1810 C CA . ASP A 1 224 ? 3.925 14.086 -36.200 1.00 85.06 224 ASP A CA 1
ATOM 1811 C C . ASP A 1 224 ? 4.308 15.238 -37.147 1.00 85.06 224 ASP A C 1
ATOM 1813 O O . ASP A 1 224 ? 3.842 16.358 -36.964 1.00 85.06 224 ASP A O 1
ATOM 1817 N N . GLY A 1 225 ? 5.152 14.979 -38.152 1.00 86.44 225 GLY A N 1
ATOM 1818 C CA . GLY A 1 225 ? 5.569 15.967 -39.150 1.00 86.44 225 GLY A CA 1
ATOM 1819 C C . GLY A 1 225 ? 6.702 16.891 -38.697 1.00 86.44 225 GLY A C 1
ATOM 1820 O O . GLY A 1 225 ? 7.070 17.808 -39.425 1.00 86.44 225 GLY A O 1
ATOM 1821 N N . VAL A 1 226 ? 7.264 16.672 -37.503 1.00 90.12 226 VAL A N 1
ATOM 1822 C CA . VAL A 1 226 ? 8.316 17.527 -36.938 1.00 90.12 226 VAL A CA 1
ATOM 1823 C C . VAL A 1 226 ? 9.689 16.885 -37.131 1.00 90.12 226 VAL A C 1
ATOM 1825 O O . VAL A 1 226 ? 9.884 15.696 -36.853 1.00 90.12 226 VAL A O 1
ATOM 1828 N N . TYR A 1 227 ? 10.662 17.682 -37.575 1.00 90.56 227 TYR A N 1
ATOM 1829 C CA . TYR A 1 227 ? 12.068 17.284 -37.613 1.00 90.56 227 TYR A CA 1
ATOM 1830 C C . TYR A 1 227 ? 12.695 17.411 -36.225 1.00 90.56 227 TYR A C 1
ATOM 1832 O O . TYR A 1 227 ? 12.582 18.448 -35.575 1.00 90.56 227 TYR A O 1
ATOM 1840 N N . ARG A 1 228 ? 13.360 16.350 -35.767 1.00 92.00 228 ARG A N 1
ATOM 1841 C CA . ARG A 1 228 ? 14.027 16.305 -34.459 1.00 92.00 228 ARG A CA 1
ATOM 1842 C C . ARG A 1 228 ? 15.481 15.899 -34.592 1.00 92.00 228 ARG A C 1
ATOM 1844 O O . ARG A 1 228 ? 15.784 14.988 -35.360 1.00 92.00 228 ARG A O 1
ATOM 1851 N N . ARG A 1 229 ? 16.356 16.547 -33.826 1.00 92.94 229 ARG A N 1
ATOM 1852 C CA . ARG A 1 229 ? 17.789 16.259 -33.768 1.00 92.94 229 ARG A CA 1
ATOM 1853 C C . ARG A 1 229 ? 18.002 14.850 -33.229 1.00 92.94 229 ARG A C 1
ATOM 1855 O O . ARG A 1 229 ? 17.545 14.526 -32.131 1.00 92.94 229 ARG A O 1
ATOM 1862 N N . CYS A 1 230 ? 18.700 14.032 -33.999 1.00 90.56 230 CYS A N 1
ATOM 1863 C CA . CYS A 1 230 ? 19.187 12.736 -33.571 1.00 90.56 230 CYS A CA 1
ATOM 1864 C C . CYS A 1 230 ? 20.282 12.951 -32.530 1.00 90.56 230 CYS A C 1
ATOM 1866 O O . CYS A 1 230 ? 21.217 13.716 -32.754 1.00 90.56 230 CYS A O 1
ATOM 1868 N N . VAL A 1 231 ? 20.121 12.312 -31.382 1.00 89.31 231 VAL A N 1
ATOM 1869 C CA . VAL A 1 231 ? 21.017 12.449 -30.234 1.00 89.31 231 VAL A CA 1
ATOM 1870 C C . VAL A 1 231 ? 22.032 11.313 -30.250 1.00 89.31 231 VAL A C 1
ATOM 1872 O O . VAL A 1 231 ? 21.641 10.166 -30.475 1.00 89.31 231 VAL A O 1
ATOM 1875 N N . ALA A 1 232 ? 23.304 11.634 -30.010 1.00 85.38 232 ALA A N 1
ATOM 1876 C CA . ALA A 1 232 ? 24.360 10.639 -29.843 1.00 85.38 232 ALA A CA 1
ATOM 1877 C C . ALA A 1 232 ? 24.291 9.990 -28.450 1.00 85.38 232 ALA A C 1
ATOM 1879 O O . ALA A 1 232 ? 23.828 10.616 -27.493 1.00 85.38 232 ALA A O 1
ATOM 1880 N N . ASP A 1 233 ? 24.752 8.745 -28.318 1.00 83.75 233 ASP A N 1
ATOM 1881 C CA . ASP A 1 233 ? 24.595 7.967 -27.083 1.00 83.75 233 ASP A CA 1
ATOM 1882 C C . ASP A 1 233 ? 25.234 8.651 -25.859 1.00 83.75 233 ASP A C 1
ATOM 1884 O O . ASP A 1 233 ? 24.718 8.545 -24.743 1.00 83.75 233 ASP A O 1
ATOM 1888 N N . GLU A 1 234 ? 26.296 9.429 -26.068 1.00 85.94 234 GLU A N 1
ATOM 1889 C CA . GLU A 1 234 ? 27.009 10.179 -25.032 1.00 85.94 234 GLU A CA 1
ATOM 1890 C C . GLU A 1 234 ? 26.199 11.369 -24.489 1.00 85.94 234 GLU A C 1
ATOM 1892 O O . GLU A 1 234 ? 26.342 11.746 -23.324 1.00 85.94 234 GLU A O 1
ATOM 1897 N N . GLU A 1 235 ? 25.320 11.960 -25.305 1.00 86.62 235 GLU A N 1
ATOM 1898 C CA . GLU A 1 235 ? 24.487 13.109 -24.925 1.00 86.62 235 GLU A CA 1
ATOM 1899 C C . GLU A 1 235 ? 23.195 12.684 -24.200 1.00 86.62 235 GLU A C 1
ATOM 1901 O O . GLU A 1 235 ? 22.597 13.480 -23.462 1.00 86.62 235 GLU A O 1
ATOM 1906 N N . ILE A 1 236 ? 22.752 11.430 -24.381 1.00 92.06 236 ILE A N 1
ATOM 1907 C CA . ILE A 1 236 ? 21.489 10.909 -23.829 1.00 92.06 236 ILE A CA 1
ATOM 1908 C C . ILE A 1 236 ? 21.396 11.097 -22.302 1.00 92.06 236 ILE A C 1
ATOM 1910 O O . ILE A 1 236 ? 20.368 11.610 -21.842 1.00 92.06 236 ILE A O 1
ATOM 1914 N N . PRO A 1 237 ? 22.411 10.739 -21.483 1.00 92.31 237 PRO A N 1
ATOM 1915 C CA . PRO A 1 237 ? 22.323 10.895 -20.032 1.00 92.31 237 PRO A CA 1
ATOM 1916 C C . PRO A 1 237 ? 22.119 12.352 -19.599 1.00 92.31 237 PRO A C 1
ATOM 1918 O O . PRO A 1 237 ? 21.317 12.615 -18.701 1.00 92.31 237 PRO A O 1
ATOM 1921 N N . GLY A 1 238 ? 22.788 13.301 -20.263 1.00 93.25 238 GLY A N 1
ATOM 1922 C CA . GLY A 1 238 ? 22.654 14.733 -19.981 1.00 93.25 238 GLY A CA 1
ATOM 1923 C C . GLY A 1 238 ? 21.257 15.259 -20.311 1.00 93.25 238 GLY A C 1
ATOM 1924 O O . GLY A 1 238 ? 20.633 15.949 -19.502 1.00 93.25 238 GLY A O 1
ATOM 1925 N N . ILE A 1 239 ? 20.707 14.866 -21.463 1.00 93.50 239 ILE A N 1
ATOM 1926 C CA . ILE A 1 239 ? 19.345 15.248 -21.862 1.00 93.50 239 ILE A CA 1
ATOM 1927 C C . ILE A 1 239 ? 18.307 14.664 -20.898 1.00 93.50 239 ILE A C 1
ATOM 1929 O O . ILE A 1 239 ? 17.393 15.375 -20.472 1.00 93.50 239 ILE A O 1
ATOM 1933 N N . LEU A 1 240 ? 18.450 13.394 -20.506 1.00 95.19 240 LEU A N 1
ATOM 1934 C CA . LEU A 1 240 ? 17.551 12.760 -19.538 1.00 95.19 240 LEU A CA 1
ATOM 1935 C C . LEU A 1 240 ? 17.645 13.411 -18.154 1.00 95.19 240 LEU A C 1
ATOM 1937 O O . LEU A 1 240 ? 16.607 13.642 -17.531 1.00 95.19 240 LEU A O 1
ATOM 1941 N N . PHE A 1 241 ? 18.844 13.797 -17.710 1.00 93.94 241 PHE A N 1
ATOM 1942 C CA . PHE A 1 241 ? 19.025 14.577 -16.487 1.00 93.94 241 PHE A CA 1
ATOM 1943 C C . PHE A 1 241 ? 18.241 15.893 -16.545 1.00 93.94 241 PHE A C 1
ATOM 1945 O O . PHE A 1 241 ? 17.445 16.177 -15.649 1.00 93.94 241 PHE A O 1
ATOM 1952 N N . HIS A 1 242 ? 18.368 16.660 -17.628 1.00 93.88 242 HIS A N 1
ATOM 1953 C CA . HIS A 1 242 ? 17.637 17.918 -17.780 1.00 93.88 242 HIS A CA 1
ATOM 1954 C C . HIS A 1 242 ? 16.123 17.742 -17.944 1.00 93.88 242 HIS A C 1
ATOM 1956 O O . HIS A 1 242 ? 15.362 18.620 -17.530 1.00 93.88 242 HIS A O 1
ATOM 1962 N N . CYS A 1 243 ? 15.671 16.612 -18.492 1.00 92.38 243 CYS A N 1
ATOM 1963 C CA . CYS A 1 243 ? 14.253 16.314 -18.690 1.00 92.38 243 CYS A CA 1
ATOM 1964 C C . CYS A 1 243 ? 13.565 15.674 -17.473 1.00 92.38 243 CYS A C 1
ATOM 1966 O O . CYS A 1 243 ? 12.337 15.741 -17.397 1.00 92.38 243 CYS A O 1
ATOM 1968 N N . HIS A 1 244 ? 14.309 15.068 -16.539 1.00 93.69 244 HIS A N 1
ATOM 1969 C CA . HIS A 1 244 ? 13.758 14.381 -15.361 1.00 93.69 244 HIS A CA 1
ATOM 1970 C C . HIS A 1 244 ? 14.273 14.921 -14.017 1.00 93.69 244 HIS A C 1
ATOM 1972 O O . HIS A 1 244 ? 13.457 15.253 -13.159 1.00 93.69 244 HIS A O 1
ATOM 1978 N N . SER A 1 245 ? 15.593 15.025 -13.845 1.00 89.06 245 SER A N 1
ATOM 1979 C CA . SER A 1 245 ? 16.247 15.282 -12.549 1.00 89.06 245 SER A CA 1
ATOM 1980 C C . SER A 1 245 ? 16.575 16.750 -12.270 1.00 89.06 245 SER A C 1
ATOM 1982 O O . SER A 1 245 ? 16.949 17.086 -11.150 1.00 89.06 245 SER A O 1
ATOM 1984 N N . SER A 1 246 ? 16.497 17.636 -13.266 1.00 88.62 246 SER A N 1
ATOM 1985 C CA . SER A 1 246 ? 16.756 19.062 -13.044 1.00 88.62 246 SER A CA 1
ATOM 1986 C C . SER A 1 246 ? 15.690 19.703 -12.146 1.00 88.62 246 SER A C 1
ATOM 1988 O O . SER A 1 246 ? 14.546 19.246 -12.072 1.00 88.62 246 SER A O 1
ATOM 1990 N N . SER A 1 247 ? 16.035 20.822 -11.505 1.00 83.56 247 SER A N 1
ATOM 1991 C CA . SER A 1 247 ? 15.120 21.572 -10.629 1.00 83.56 247 SER A CA 1
ATOM 1992 C C . SER A 1 247 ? 13.819 21.998 -11.323 1.00 83.56 247 SER A C 1
ATOM 1994 O O . SER A 1 247 ? 12.784 22.127 -10.677 1.00 83.56 247 SER A O 1
ATOM 1996 N N . TYR A 1 248 ? 13.847 22.162 -12.648 1.00 83.00 248 TYR A N 1
ATOM 1997 C CA . TYR A 1 248 ? 12.697 22.520 -13.482 1.00 83.00 248 TYR A CA 1
ATOM 1998 C C . TYR A 1 248 ? 12.081 21.318 -14.229 1.00 83.00 248 TYR A C 1
ATOM 2000 O O . TYR A 1 248 ? 11.187 21.483 -15.068 1.00 83.00 248 TYR A O 1
ATOM 2008 N N . ALA A 1 249 ? 12.567 20.097 -13.994 1.00 83.38 249 ALA A N 1
ATOM 2009 C CA . ALA A 1 249 ? 12.061 18.883 -14.629 1.00 83.38 249 ALA A CA 1
ATOM 2010 C C . ALA A 1 249 ? 10.954 18.177 -13.853 1.00 83.38 249 ALA A C 1
ATOM 2012 O O . ALA A 1 249 ? 10.100 17.560 -14.486 1.00 83.38 249 ALA A O 1
ATOM 2013 N N . GLY A 1 250 ? 10.934 18.297 -12.526 1.00 83.38 250 GLY A N 1
ATOM 2014 C CA . GLY A 1 250 ? 9.821 17.831 -11.699 1.00 83.38 250 GLY A CA 1
ATOM 2015 C C . GLY A 1 250 ? 9.701 16.312 -11.544 1.00 83.38 250 GLY A C 1
ATOM 2016 O O . GLY A 1 250 ? 8.629 15.848 -11.167 1.00 83.38 250 GLY A O 1
ATOM 2017 N N . HIS A 1 251 ? 10.756 15.534 -11.829 1.00 91.12 251 HIS A N 1
ATOM 2018 C CA . HIS A 1 251 ? 10.821 14.093 -11.536 1.00 91.12 251 HIS A CA 1
ATOM 2019 C C . HIS A 1 251 ? 9.650 13.263 -12.094 1.00 91.12 251 HIS A C 1
ATOM 2021 O O . HIS A 1 251 ? 9.206 12.275 -11.507 1.00 91.12 251 HIS A O 1
ATOM 2027 N N . PHE A 1 252 ? 9.120 13.654 -13.254 1.00 87.25 252 PHE A N 1
ATOM 2028 C CA . PHE A 1 252 ? 7.968 12.975 -13.835 1.00 87.25 252 PHE A CA 1
ATOM 2029 C C . PHE A 1 252 ? 8.292 11.560 -14.343 1.00 87.25 252 PHE A C 1
ATOM 2031 O O . PHE A 1 252 ? 9.434 11.232 -14.658 1.00 87.25 252 PHE A O 1
ATOM 2038 N N . ALA A 1 253 ? 7.248 10.734 -14.467 1.00 86.50 253 ALA A N 1
ATOM 2039 C CA . ALA A 1 253 ? 7.332 9.380 -15.008 1.00 86.50 253 ALA A CA 1
ATOM 2040 C C . ALA A 1 253 ? 7.830 9.347 -16.466 1.00 86.50 253 ALA A C 1
ATOM 2042 O O . ALA A 1 253 ? 7.664 10.312 -17.217 1.00 86.50 253 ALA A O 1
ATOM 2043 N N . THR A 1 254 ? 8.343 8.187 -16.889 1.00 90.69 254 THR A N 1
ATOM 2044 C CA . THR A 1 254 ? 9.000 7.946 -18.187 1.00 90.69 254 THR A CA 1
ATOM 2045 C C . THR A 1 254 ? 8.309 8.604 -19.378 1.00 90.69 254 THR A C 1
ATOM 2047 O O . THR A 1 254 ? 8.958 9.304 -20.148 1.00 90.69 254 THR A O 1
ATOM 2050 N N . TYR A 1 255 ? 6.992 8.429 -19.526 1.00 89.75 255 TYR A N 1
ATOM 2051 C CA . TYR A 1 255 ? 6.253 8.991 -20.660 1.00 89.75 255 TYR A CA 1
ATOM 2052 C C . TYR A 1 255 ? 6.352 10.523 -20.727 1.00 89.75 255 TYR A C 1
ATOM 2054 O O . TYR A 1 255 ? 6.578 11.091 -21.793 1.00 89.75 255 TYR A O 1
ATOM 2062 N N . LYS A 1 256 ? 6.237 11.202 -19.579 1.00 89.19 256 LYS A N 1
ATOM 2063 C CA . LYS A 1 256 ? 6.338 12.665 -19.497 1.00 89.19 256 LYS A CA 1
ATOM 2064 C C . LYS A 1 256 ? 7.768 13.140 -19.756 1.00 89.19 256 LYS A C 1
ATOM 2066 O O . LYS A 1 256 ? 7.948 14.131 -20.456 1.00 89.19 256 LYS A O 1
ATOM 2071 N N . THR A 1 257 ? 8.771 12.417 -19.256 1.00 91.25 257 THR A N 1
ATOM 2072 C CA . THR A 1 257 ? 10.187 12.702 -19.537 1.00 91.25 257 THR A CA 1
ATOM 2073 C C . THR A 1 257 ? 10.490 12.607 -21.031 1.00 91.25 257 THR A C 1
ATOM 2075 O O . THR A 1 257 ? 11.080 13.525 -21.595 1.00 91.25 257 THR A O 1
ATOM 2078 N N . VAL A 1 258 ? 10.032 11.541 -21.695 1.00 91.88 258 VAL A N 1
ATOM 2079 C CA . VAL A 1 258 ? 10.212 11.363 -23.144 1.00 91.88 258 VAL A CA 1
ATOM 2080 C C . VAL A 1 258 ? 9.454 12.429 -23.929 1.00 91.88 258 VAL A C 1
ATOM 2082 O O . VAL A 1 258 ? 10.009 13.017 -24.852 1.00 91.88 258 VAL A O 1
ATOM 2085 N N . SER A 1 259 ? 8.217 12.742 -23.535 1.00 90.88 259 SER A N 1
ATOM 2086 C CA . SER A 1 259 ? 7.443 13.819 -24.159 1.00 90.88 259 SER A CA 1
ATOM 2087 C C . SER A 1 259 ? 8.171 15.162 -24.078 1.00 90.88 259 SER A C 1
ATOM 2089 O O . SER A 1 259 ? 8.147 15.919 -25.043 1.00 90.88 259 SER A O 1
ATOM 2091 N N . LYS A 1 260 ? 8.845 15.452 -22.958 1.00 91.62 260 LYS A N 1
ATOM 2092 C CA . LYS A 1 260 ? 9.635 16.677 -22.789 1.00 91.62 260 LYS A CA 1
ATOM 2093 C C . LYS A 1 260 ? 10.866 16.692 -23.699 1.00 91.62 260 LYS A C 1
ATOM 2095 O O . LYS A 1 260 ? 11.117 17.704 -24.345 1.00 91.62 260 LYS A O 1
ATOM 2100 N N . ALA A 1 261 ? 11.579 15.570 -23.815 1.00 92.94 261 ALA A N 1
ATOM 2101 C CA . ALA A 1 261 ? 12.706 15.437 -24.744 1.00 92.94 261 ALA A CA 1
ATOM 2102 C C . ALA A 1 261 ? 12.266 15.622 -26.210 1.00 92.94 261 ALA A C 1
ATOM 2104 O O . ALA A 1 261 ? 12.904 16.356 -26.962 1.00 92.94 261 ALA A O 1
ATOM 2105 N N . LEU A 1 262 ? 11.129 15.034 -26.595 1.00 91.62 262 LEU A N 1
ATOM 2106 C CA . LEU A 1 262 ? 10.538 15.198 -27.926 1.00 91.62 262 LEU A CA 1
ATOM 2107 C C . LEU A 1 262 ? 10.096 16.642 -28.198 1.00 91.62 262 LEU A C 1
ATOM 2109 O O . LEU A 1 262 ? 10.291 17.138 -29.306 1.00 91.62 262 LEU A O 1
ATOM 2113 N N . GLN A 1 263 ? 9.504 17.325 -27.215 1.00 90.62 263 GLN A N 1
ATOM 2114 C CA . GLN A 1 263 ? 9.120 18.739 -27.329 1.00 90.62 263 GLN A CA 1
ATOM 2115 C C . GLN A 1 263 ? 10.336 19.663 -27.437 1.00 90.62 263 GLN A C 1
ATOM 2117 O O . GLN A 1 263 ? 10.280 20.655 -28.153 1.00 90.62 263 GLN A O 1
ATOM 2122 N N . ALA A 1 264 ? 11.444 19.307 -26.785 1.00 90.19 264 ALA A N 1
ATOM 2123 C CA . ALA A 1 264 ? 12.724 20.001 -26.910 1.00 90.19 264 ALA A CA 1
ATOM 2124 C C . ALA A 1 264 ? 13.454 19.709 -28.238 1.00 90.19 264 ALA A C 1
ATOM 2126 O O . ALA A 1 264 ? 14.561 20.193 -28.446 1.00 90.19 264 ALA A O 1
ATOM 2127 N N . GLY A 1 265 ? 12.846 18.929 -29.139 1.00 92.19 265 GLY A N 1
ATOM 2128 C CA . GLY A 1 265 ? 13.386 18.660 -30.468 1.00 92.19 265 GLY A CA 1
ATOM 2129 C C . GLY A 1 265 ? 14.393 17.514 -30.525 1.00 92.19 265 GLY A C 1
ATOM 2130 O O . GLY A 1 265 ? 15.067 17.376 -31.540 1.00 92.19 265 GLY A O 1
ATOM 2131 N N . TYR A 1 266 ? 14.494 16.675 -29.491 1.00 93.94 266 TYR A N 1
ATOM 2132 C CA . TYR A 1 266 ? 15.426 15.546 -29.455 1.00 93.94 266 TYR A CA 1
ATOM 2133 C C . TYR A 1 266 ? 14.769 14.229 -29.857 1.00 93.94 266 TYR A C 1
ATOM 2135 O O . TYR A 1 266 ? 13.611 13.961 -29.529 1.00 93.94 266 TYR A O 1
ATOM 2143 N N . TRP A 1 267 ? 15.529 13.370 -30.533 1.00 92.31 267 TRP A N 1
ATOM 2144 C CA . TRP A 1 267 ? 15.093 12.031 -30.892 1.00 92.31 267 TRP A CA 1
ATOM 2145 C C . TRP A 1 267 ? 16.236 11.011 -30.870 1.00 92.31 267 TRP A C 1
ATOM 2147 O O . TRP A 1 267 ? 17.346 11.292 -31.301 1.00 92.31 267 TRP A O 1
ATOM 2157 N N . TRP A 1 268 ? 15.944 9.802 -30.398 1.00 91.31 268 TRP A N 1
ATOM 2158 C CA . TRP A 1 268 ? 16.773 8.613 -30.580 1.00 91.31 268 TRP A CA 1
ATOM 2159 C C . TRP A 1 268 ? 15.887 7.356 -30.486 1.00 91.31 268 TRP A C 1
ATOM 2161 O O . TRP A 1 268 ? 14.799 7.416 -29.896 1.00 91.31 268 TRP A O 1
ATOM 2171 N N . PRO A 1 269 ? 16.289 6.212 -31.073 1.00 85.56 269 PRO A N 1
ATOM 2172 C CA . PRO A 1 269 ? 15.417 5.042 -31.212 1.00 85.56 269 PRO A CA 1
ATOM 2173 C C . PRO A 1 269 ? 14.918 4.459 -29.883 1.00 85.56 269 PRO A C 1
ATOM 2175 O O . PRO A 1 269 ? 13.787 3.981 -29.800 1.00 85.56 269 PRO A O 1
ATOM 2178 N N . THR A 1 270 ? 15.747 4.494 -28.839 1.00 89.50 270 THR A N 1
ATOM 2179 C CA . THR A 1 270 ? 15.519 3.777 -27.574 1.00 89.50 270 THR A CA 1
ATOM 2180 C C . THR A 1 270 ? 15.054 4.677 -26.430 1.00 89.50 270 THR A C 1
ATOM 2182 O O . THR A 1 270 ? 15.006 4.236 -25.283 1.00 89.50 270 THR A O 1
ATOM 2185 N N . MET A 1 271 ? 14.602 5.899 -26.735 1.00 89.69 271 MET A N 1
ATOM 2186 C CA . MET A 1 271 ? 14.232 6.926 -25.750 1.00 89.69 271 MET A CA 1
ATOM 2187 C C . MET A 1 271 ? 13.321 6.470 -24.616 1.00 89.69 271 MET A C 1
ATOM 2189 O O . MET A 1 271 ? 13.576 6.817 -23.468 1.00 89.69 271 MET A O 1
ATOM 2193 N N . PHE A 1 272 ? 12.306 5.649 -24.886 1.00 89.88 272 PHE A N 1
ATOM 2194 C CA . PHE A 1 272 ? 11.423 5.135 -23.835 1.00 89.88 272 PHE A CA 1
ATOM 2195 C C . PHE A 1 272 ? 12.136 4.165 -22.894 1.00 89.88 272 PHE A C 1
ATOM 2197 O O . PHE A 1 272 ? 11.958 4.241 -21.679 1.00 89.88 272 PHE A O 1
ATOM 2204 N N . ARG A 1 273 ? 12.966 3.276 -23.446 1.00 91.81 273 ARG A N 1
ATOM 2205 C CA . ARG A 1 273 ? 13.745 2.303 -22.677 1.00 91.81 273 ARG A CA 1
ATOM 2206 C C . ARG A 1 273 ? 14.793 3.007 -21.820 1.00 91.81 273 ARG A C 1
ATOM 2208 O O . ARG A 1 273 ? 14.925 2.696 -20.638 1.00 91.81 273 ARG A O 1
ATOM 2215 N N . ASP A 1 274 ? 15.506 3.962 -22.404 1.00 91.69 274 ASP A N 1
ATOM 2216 C CA . ASP A 1 274 ? 16.603 4.648 -21.725 1.00 91.69 274 ASP A CA 1
ATOM 2217 C C . ASP A 1 274 ? 16.062 5.617 -20.667 1.00 91.69 274 ASP A C 1
ATOM 2219 O O . ASP A 1 274 ? 16.550 5.620 -19.538 1.00 91.69 274 ASP A O 1
ATOM 2223 N N . ALA A 1 275 ? 14.972 6.337 -20.963 1.00 90.94 275 ALA A N 1
ATOM 2224 C CA . ALA A 1 275 ? 14.267 7.145 -19.972 1.00 90.94 275 ALA A CA 1
ATOM 2225 C C . ALA A 1 275 ? 13.710 6.289 -18.825 1.00 90.94 275 ALA A C 1
ATOM 2227 O O . ALA A 1 275 ? 13.821 6.684 -17.670 1.00 90.94 275 ALA A O 1
ATOM 2228 N N . HIS A 1 276 ? 13.143 5.107 -19.098 1.00 91.31 276 HIS A N 1
ATOM 2229 C CA . HIS A 1 276 ? 12.689 4.201 -18.039 1.00 91.31 276 HIS A CA 1
ATOM 2230 C C . HIS A 1 276 ? 13.847 3.783 -17.133 1.00 91.31 276 HIS A C 1
ATOM 2232 O O . HIS A 1 276 ? 13.750 3.912 -15.916 1.00 91.31 276 HIS A O 1
ATOM 2238 N N . ARG A 1 277 ? 14.957 3.329 -17.729 1.00 92.44 277 ARG A N 1
ATOM 2239 C CA . ARG A 1 277 ? 16.168 2.922 -17.004 1.00 92.44 277 ARG A CA 1
ATOM 2240 C C . ARG A 1 277 ? 16.748 4.065 -16.166 1.00 92.44 277 ARG A C 1
ATOM 2242 O O . ARG A 1 277 ? 17.227 3.825 -15.061 1.00 92.44 277 ARG A O 1
ATOM 2249 N N . PHE A 1 278 ? 16.712 5.290 -16.682 1.00 93.12 278 PHE A N 1
ATOM 2250 C CA . PHE A 1 278 ? 17.173 6.478 -15.970 1.00 93.12 278 PHE A CA 1
ATOM 2251 C C . PHE A 1 278 ? 16.274 6.799 -14.767 1.00 93.12 278 PHE A C 1
ATOM 2253 O O . PHE A 1 278 ? 16.765 6.930 -13.649 1.00 93.12 278 PHE A O 1
ATOM 2260 N N . VAL A 1 279 ? 14.952 6.838 -14.968 1.00 90.12 279 VAL A N 1
ATOM 2261 C CA . VAL A 1 279 ? 13.966 7.110 -13.906 1.00 90.12 279 VAL A CA 1
ATOM 2262 C C . VAL A 1 279 ? 14.004 6.038 -12.811 1.00 90.12 279 VAL A C 1
ATOM 2264 O O . VAL A 1 279 ? 13.970 6.367 -11.627 1.00 90.12 279 VAL A O 1
ATOM 2267 N N . SER A 1 280 ? 14.140 4.758 -13.174 1.00 87.56 280 SER A N 1
ATOM 2268 C CA . SER A 1 280 ? 14.231 3.661 -12.199 1.00 87.56 280 SER A CA 1
ATOM 2269 C C . SER A 1 280 ? 15.480 3.730 -11.315 1.00 87.56 280 SER A C 1
ATOM 2271 O O . SER A 1 280 ? 15.489 3.153 -10.236 1.00 87.56 280 SER A O 1
ATOM 2273 N N . LYS A 1 281 ? 16.532 4.427 -11.762 1.00 90.88 281 LYS A N 1
ATOM 2274 C CA . LYS A 1 281 ? 17.777 4.631 -11.004 1.00 90.88 281 LYS A CA 1
ATOM 2275 C C . LYS A 1 281 ? 17.809 5.959 -10.235 1.00 90.88 281 LYS A C 1
ATOM 2277 O O . LYS A 1 281 ? 18.785 6.235 -9.546 1.00 90.88 281 LYS A O 1
ATOM 2282 N N . CYS A 1 282 ? 16.786 6.804 -10.361 1.00 89.56 282 CYS A N 1
ATOM 2283 C CA . CYS A 1 282 ? 16.760 8.107 -9.703 1.00 89.56 282 CYS A CA 1
ATOM 2284 C C . CYS A 1 282 ? 16.511 7.959 -8.191 1.00 89.56 282 CYS A C 1
ATOM 2286 O O . CYS A 1 282 ? 15.394 7.643 -7.785 1.00 89.56 282 CYS A O 1
ATOM 2288 N N . ASP A 1 283 ? 17.524 8.240 -7.365 1.00 87.75 283 ASP A N 1
ATOM 2289 C CA . ASP A 1 283 ? 17.474 8.117 -5.895 1.00 87.75 283 ASP A CA 1
ATOM 2290 C C . ASP A 1 283 ? 16.290 8.875 -5.266 1.00 87.75 283 ASP A C 1
ATOM 2292 O O . ASP A 1 283 ? 15.524 8.298 -4.495 1.00 87.75 283 ASP A O 1
ATOM 2296 N N . VAL A 1 284 ? 16.060 10.129 -5.675 1.00 85.44 284 VAL A N 1
ATOM 2297 C CA . VAL A 1 284 ? 14.937 10.953 -5.187 1.00 85.44 284 VAL A CA 1
ATOM 2298 C C . VAL A 1 284 ? 13.594 10.261 -5.445 1.00 85.44 284 VAL A C 1
ATOM 2300 O O . VAL A 1 284 ? 12.756 10.169 -4.547 1.00 85.44 284 VAL A O 1
ATOM 2303 N N . CYS A 1 285 ? 13.397 9.725 -6.654 1.00 86.31 285 CYS A N 1
ATOM 2304 C CA . CYS A 1 285 ? 12.172 9.016 -7.017 1.00 86.31 285 CYS A CA 1
ATOM 2305 C C . CYS A 1 285 ? 12.042 7.660 -6.325 1.00 86.31 285 CYS A C 1
ATOM 2307 O O . CYS A 1 285 ? 10.924 7.269 -6.011 1.00 86.31 285 CYS A O 1
ATOM 2309 N N . GLN A 1 286 ? 13.141 6.942 -6.084 1.00 85.00 286 GLN A N 1
ATOM 2310 C CA . GLN A 1 286 ? 13.090 5.656 -5.385 1.00 85.00 286 GLN A CA 1
ATOM 2311 C C . GLN A 1 286 ? 12.786 5.833 -3.891 1.00 85.00 286 GLN A C 1
ATOM 2313 O O . GLN A 1 286 ? 12.027 5.048 -3.333 1.00 85.00 286 GLN A O 1
ATOM 2318 N N . ARG A 1 287 ? 13.297 6.894 -3.252 1.00 80.06 287 ARG A N 1
ATOM 2319 C CA . ARG A 1 287 ? 13.019 7.195 -1.835 1.00 80.06 287 ARG A CA 1
ATOM 2320 C C . ARG A 1 287 ? 11.610 7.728 -1.588 1.00 80.06 287 ARG A C 1
ATOM 2322 O O . ARG A 1 287 ? 11.039 7.462 -0.537 1.00 80.06 287 ARG A O 1
ATOM 2329 N N . GLN A 1 288 ? 11.072 8.513 -2.521 1.00 76.75 288 GLN A N 1
ATOM 2330 C CA . GLN A 1 288 ? 9.744 9.133 -2.394 1.00 76.75 288 GLN A CA 1
ATOM 2331 C C . GLN A 1 288 ? 8.636 8.360 -3.120 1.00 76.75 288 GLN A C 1
ATOM 2333 O O . GLN A 1 288 ? 7.457 8.689 -2.987 1.00 76.75 288 GLN A O 1
ATOM 2338 N N . GLY A 1 289 ? 8.999 7.368 -3.933 1.00 63.94 289 GLY A N 1
ATOM 2339 C CA . GLY A 1 289 ? 8.060 6.580 -4.714 1.00 63.94 289 GLY A CA 1
ATOM 2340 C C . GLY A 1 289 ? 7.165 5.727 -3.821 1.00 63.94 289 GLY A C 1
ATOM 2341 O O . GLY A 1 289 ? 7.629 5.066 -2.896 1.00 63.94 289 GLY A O 1
ATOM 2342 N N . ASN A 1 290 ? 5.867 5.704 -4.124 1.00 60.84 290 ASN A N 1
ATOM 2343 C CA . ASN A 1 290 ? 4.957 4.751 -3.497 1.00 60.84 290 ASN A CA 1
ATOM 2344 C C . ASN A 1 290 ? 5.324 3.320 -3.913 1.00 60.84 290 ASN A C 1
ATOM 2346 O O . ASN A 1 290 ? 5.720 3.076 -5.057 1.00 60.84 290 ASN A O 1
ATOM 2350 N N . ILE A 1 291 ? 5.121 2.367 -3.002 1.00 59.19 291 ILE A N 1
ATOM 2351 C CA . ILE A 1 291 ? 5.250 0.935 -3.283 1.00 59.19 291 ILE A CA 1
ATOM 2352 C C . ILE A 1 291 ? 4.347 0.602 -4.479 1.00 59.19 291 ILE A C 1
ATOM 2354 O O . ILE A 1 291 ? 3.151 0.890 -4.475 1.00 59.19 291 ILE A O 1
ATOM 2358 N N . SER A 1 292 ? 4.930 0.044 -5.541 1.00 59.06 292 SER A N 1
ATOM 2359 C CA . SER A 1 292 ? 4.151 -0.374 -6.708 1.00 59.06 292 SER A CA 1
ATOM 2360 C C . SER A 1 292 ? 3.244 -1.555 -6.344 1.00 59.06 292 SER A C 1
ATOM 2362 O O . SER A 1 292 ? 3.633 -2.388 -5.529 1.00 59.06 292 SER A O 1
ATOM 2364 N N . LYS A 1 293 ? 2.089 -1.703 -7.011 1.00 54.38 293 LYS A N 1
ATOM 2365 C CA . LYS A 1 293 ? 1.171 -2.848 -6.813 1.00 54.38 293 LYS A CA 1
ATOM 2366 C C . LYS A 1 293 ? 1.847 -4.223 -6.896 1.00 54.38 293 L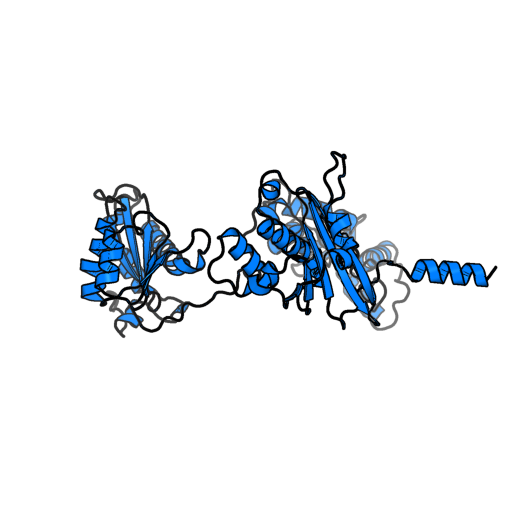YS A C 1
ATOM 2368 O O . LYS A 1 293 ? 1.352 -5.179 -6.320 1.00 54.38 293 LYS A O 1
ATOM 2373 N N . ARG A 1 294 ? 2.964 -4.337 -7.624 1.00 53.59 294 ARG A N 1
ATOM 2374 C CA . ARG A 1 294 ? 3.742 -5.581 -7.758 1.00 53.59 294 ARG A CA 1
ATOM 2375 C C . ARG A 1 294 ? 4.479 -5.962 -6.469 1.00 53.59 294 ARG A C 1
ATOM 2377 O O . ARG A 1 294 ? 4.767 -7.133 -6.266 1.00 53.59 294 ARG A O 1
ATOM 2384 N N . ASN A 1 295 ? 4.767 -4.971 -5.632 1.00 55.84 295 ASN A N 1
ATOM 2385 C CA . ASN A 1 295 ? 5.458 -5.112 -4.355 1.00 55.84 295 ASN A CA 1
ATOM 2386 C C . ASN A 1 295 ? 4.474 -5.063 -3.169 1.00 55.84 295 ASN A C 1
ATOM 2388 O O . ASN A 1 295 ? 4.902 -5.127 -2.020 1.00 55.84 295 ASN A O 1
ATOM 2392 N N . GLU A 1 296 ? 3.167 -4.914 -3.425 1.00 54.06 296 GLU A N 1
ATOM 2393 C CA . GLU A 1 296 ? 2.147 -5.073 -2.390 1.00 54.06 296 GLU A CA 1
ATOM 2394 C C . GLU A 1 296 ? 2.071 -6.553 -1.996 1.00 54.06 296 GLU A C 1
ATOM 2396 O O . GLU A 1 296 ? 2.015 -7.433 -2.856 1.00 54.06 296 GLU A O 1
ATOM 2401 N N . MET A 1 297 ? 2.065 -6.834 -0.690 1.00 50.03 297 MET A N 1
ATOM 2402 C CA . MET A 1 297 ? 1.843 -8.194 -0.200 1.00 50.03 297 MET A CA 1
ATOM 2403 C C . MET A 1 297 ? 0.523 -8.755 -0.756 1.00 50.03 297 MET A C 1
ATOM 2405 O O . MET A 1 297 ? -0.463 -8.006 -0.808 1.00 50.03 297 MET A O 1
ATOM 2409 N N . PRO A 1 298 ? 0.465 -10.055 -1.113 1.00 50.00 298 PRO A N 1
ATOM 2410 C CA . PRO A 1 298 ? -0.774 -10.705 -1.519 1.00 50.00 298 PRO A CA 1
ATOM 2411 C C . PRO A 1 298 ? -1.865 -10.458 -0.475 1.00 50.00 298 PRO A C 1
ATOM 2413 O O . PRO A 1 298 ? -1.693 -10.765 0.705 1.00 50.00 298 PRO A O 1
ATOM 2416 N N . GLN A 1 299 ? -2.980 -9.866 -0.901 1.00 50.72 299 GLN A N 1
ATOM 2417 C CA . GLN A 1 299 ? -4.089 -9.577 0.000 1.00 50.72 299 GLN A CA 1
ATOM 2418 C C . GLN A 1 299 ? -4.778 -10.890 0.382 1.00 50.72 299 GLN A C 1
ATOM 2420 O O . GLN A 1 299 ? -5.373 -11.559 -0.461 1.00 50.72 299 GLN A O 1
ATOM 2425 N N . ASN A 1 300 ? -4.723 -11.251 1.664 1.00 51.03 300 ASN A N 1
ATOM 2426 C CA . ASN A 1 300 ? -5.595 -12.284 2.209 1.00 51.03 300 ASN A CA 1
ATOM 2427 C C . ASN A 1 300 ? -6.994 -11.687 2.356 1.00 51.03 300 ASN A C 1
ATOM 2429 O O . ASN A 1 300 ? -7.233 -10.872 3.251 1.00 51.03 300 ASN A O 1
ATOM 2433 N N . PHE A 1 301 ? -7.910 -12.074 1.471 1.00 48.66 301 PHE A N 1
ATOM 2434 C CA . PHE A 1 301 ? -9.301 -11.650 1.562 1.00 48.66 301 PHE A CA 1
ATOM 2435 C C . PHE A 1 301 ? -9.881 -12.064 2.915 1.00 48.66 301 PHE A C 1
ATOM 2437 O O . PHE A 1 301 ? -9.761 -13.214 3.347 1.00 48.66 301 PHE A O 1
ATOM 2444 N N . ILE A 1 302 ? -10.541 -11.123 3.585 1.00 58.72 302 ILE A N 1
ATOM 2445 C CA . ILE A 1 302 ? -11.474 -11.480 4.644 1.00 58.72 302 ILE A CA 1
ATOM 2446 C C . ILE A 1 302 ? -12.629 -12.169 3.912 1.00 58.72 302 ILE A C 1
ATOM 2448 O O . ILE A 1 302 ? -13.321 -11.534 3.128 1.00 58.72 302 ILE A O 1
ATOM 2452 N N . LEU A 1 303 ? -12.778 -13.485 4.094 1.00 53.66 303 LEU A N 1
ATOM 2453 C CA . LEU A 1 303 ? -13.947 -14.227 3.618 1.00 53.66 303 LEU A CA 1
ATOM 2454 C C . LEU A 1 303 ? -15.167 -13.695 4.377 1.00 53.66 303 LEU A C 1
ATOM 2456 O O . LEU A 1 303 ? -15.421 -14.062 5.525 1.00 53.66 303 LEU A O 1
ATOM 2460 N N . GLU A 1 304 ? -15.837 -12.738 3.752 1.00 58.78 304 GLU A N 1
ATOM 2461 C CA . GLU A 1 304 ? -17.054 -12.101 4.232 1.00 58.78 304 GLU A CA 1
ATOM 2462 C C . GLU A 1 304 ? -18.241 -13.015 3.902 1.00 58.78 304 GLU A C 1
ATOM 2464 O O . GLU A 1 304 ? -18.342 -13.528 2.789 1.00 58.78 304 GLU A O 1
ATOM 2469 N N . VAL A 1 305 ? -19.088 -13.290 4.898 1.00 66.50 305 VAL A N 1
ATOM 2470 C CA . VAL A 1 305 ? -20.075 -14.381 4.838 1.00 66.50 305 VAL A CA 1
ATOM 2471 C C . VAL A 1 305 ? -21.459 -13.853 4.448 1.00 66.50 305 VAL A C 1
ATOM 2473 O O . VAL A 1 305 ? -22.061 -14.396 3.527 1.00 66.50 305 VAL A O 1
ATOM 2476 N N . GLU A 1 306 ? -21.937 -12.773 5.081 1.00 85.56 306 GLU A N 1
ATOM 2477 C CA . GLU A 1 306 ? -23.246 -12.154 4.810 1.00 85.56 306 GLU A CA 1
ATOM 2478 C C . GLU A 1 306 ? -23.213 -10.619 4.963 1.00 85.56 306 GLU A C 1
ATOM 2480 O O . GLU A 1 306 ? -22.297 -10.045 5.559 1.00 85.56 306 GLU A O 1
ATOM 2485 N N . VAL A 1 307 ? -24.218 -9.930 4.409 1.00 90.38 307 VAL A N 1
ATOM 2486 C CA . VAL A 1 307 ? -24.384 -8.475 4.575 1.00 90.38 307 VAL A CA 1
ATOM 2487 C C . VAL A 1 307 ? -24.576 -8.147 6.061 1.00 90.38 307 VAL A C 1
ATOM 2489 O O . VAL A 1 307 ? -25.363 -8.802 6.735 1.00 90.38 307 VAL A O 1
ATOM 2492 N N . PHE A 1 308 ? -23.873 -7.126 6.561 1.00 92.69 308 PHE A N 1
ATOM 2493 C CA . PHE A 1 308 ? -23.858 -6.683 7.965 1.00 92.69 308 PHE A CA 1
ATOM 2494 C C . PHE A 1 308 ? -23.126 -7.587 8.966 1.00 92.69 308 PHE A C 1
ATOM 2496 O O . PHE A 1 308 ? -23.087 -7.255 10.154 1.00 92.69 308 PHE A O 1
ATOM 2503 N N . ASP A 1 309 ? -22.459 -8.657 8.522 1.00 91.06 309 ASP A N 1
ATOM 2504 C CA . ASP A 1 309 ? -21.669 -9.514 9.416 1.00 91.06 309 ASP A CA 1
ATOM 2505 C C . ASP A 1 309 ? -20.371 -8.855 9.901 1.00 91.06 309 ASP A C 1
ATOM 2507 O O . ASP A 1 309 ? -19.882 -9.167 10.995 1.00 91.06 309 ASP A O 1
ATOM 2511 N N . VAL A 1 310 ? -19.784 -7.976 9.084 1.00 90.75 310 VAL A N 1
ATOM 2512 C CA . VAL A 1 310 ? -18.471 -7.375 9.336 1.00 90.75 310 VAL A CA 1
ATOM 2513 C C . VAL A 1 310 ? -18.543 -5.870 9.148 1.00 90.75 310 VAL A C 1
ATOM 2515 O O . VAL A 1 310 ? -18.753 -5.379 8.042 1.00 90.75 310 VAL A O 1
ATOM 2518 N N . TRP A 1 311 ? -18.293 -5.138 10.230 1.00 92.69 311 TRP A N 1
ATOM 2519 C CA . TRP A 1 311 ? -18.268 -3.679 10.215 1.00 92.69 311 TRP A CA 1
ATOM 2520 C C . TRP A 1 311 ? -16.874 -3.165 10.511 1.00 92.69 311 TRP A C 1
ATOM 2522 O O . TRP A 1 311 ? -16.284 -3.541 11.522 1.00 92.69 311 TRP A O 1
ATOM 2532 N N . GLY A 1 312 ? -16.366 -2.262 9.684 1.00 91.88 312 GLY A N 1
ATOM 2533 C CA . GLY A 1 312 ? -15.206 -1.457 10.041 1.00 91.88 312 GLY A CA 1
ATOM 2534 C C . GLY A 1 312 ? -15.626 -0.112 10.607 1.00 91.88 312 GLY A C 1
ATOM 2535 O O . GLY A 1 312 ? -16.584 0.485 10.123 1.00 91.88 312 GLY A O 1
ATOM 2536 N N . VAL A 1 313 ? -14.908 0.370 11.615 1.00 92.19 313 VAL A N 1
ATOM 2537 C CA . VAL A 1 313 ? -15.167 1.657 12.260 1.00 92.19 313 VAL A CA 1
ATOM 2538 C C . VAL A 1 313 ? -13.910 2.508 12.335 1.00 92.19 313 VAL A C 1
ATOM 2540 O O . VAL A 1 313 ? -12.824 1.994 12.595 1.00 92.19 313 VAL A O 1
ATOM 2543 N N . ASP A 1 314 ? -14.077 3.810 12.124 1.00 92.19 314 ASP A N 1
ATOM 2544 C CA . ASP A 1 314 ? -12.991 4.788 12.181 1.00 92.19 314 ASP A CA 1
ATOM 2545 C C . ASP A 1 314 ? -13.522 6.179 12.558 1.00 92.19 314 ASP A C 1
ATOM 2547 O O . ASP A 1 314 ? -14.685 6.511 12.306 1.00 92.19 314 ASP A O 1
ATOM 2551 N N . PHE A 1 315 ? -12.665 7.002 13.157 1.00 91.69 315 PHE A N 1
ATOM 2552 C CA . PHE A 1 315 ? -12.948 8.407 13.414 1.00 91.69 315 PHE A CA 1
ATOM 2553 C C . PHE A 1 315 ? -12.269 9.299 12.381 1.00 91.69 315 PHE A C 1
ATOM 2555 O O . PHE A 1 315 ? -11.071 9.237 12.132 1.00 91.69 315 PHE A O 1
ATOM 2562 N N . MET A 1 316 ? -13.031 10.247 11.856 1.00 90.38 316 MET A N 1
ATOM 2563 C CA . MET A 1 316 ? -12.521 11.313 11.011 1.00 90.38 316 MET A CA 1
ATOM 2564 C C . MET A 1 316 ? -12.467 12.608 11.820 1.00 90.38 316 MET A C 1
ATOM 2566 O O . MET A 1 316 ? -13.454 12.987 12.451 1.00 90.38 316 MET A O 1
ATOM 2570 N N . GLY A 1 317 ? -11.339 13.314 11.763 1.00 88.44 317 GLY A N 1
ATOM 2571 C CA . GLY A 1 317 ? -11.186 14.644 12.349 1.00 88.44 317 GLY A CA 1
ATOM 2572 C C . GLY A 1 317 ? -9.784 14.887 12.921 1.00 88.44 317 GLY A C 1
ATOM 2573 O O . GLY A 1 317 ? -8.889 14.071 12.697 1.00 88.44 317 GLY A O 1
ATOM 2574 N N . PRO A 1 318 ? -9.595 15.996 13.656 1.00 89.56 318 PRO A N 1
ATOM 2575 C CA . PRO A 1 318 ? -10.598 17.033 13.914 1.00 89.56 318 PRO A CA 1
ATOM 2576 C C . PRO A 1 318 ? -10.926 17.867 12.658 1.00 89.56 318 PRO A C 1
ATOM 2578 O O . PRO A 1 318 ? -10.047 18.204 11.868 1.00 89.56 318 PRO A O 1
ATOM 2581 N N . PHE A 1 319 ? -12.202 18.202 12.477 1.00 88.88 319 PHE A N 1
ATOM 2582 C CA . PHE A 1 319 ? -12.722 19.129 11.467 1.00 88.88 319 PHE A CA 1
ATOM 2583 C C . PHE A 1 319 ? -12.918 20.537 12.058 1.00 88.88 319 PHE A C 1
ATOM 2585 O O . PHE A 1 319 ? -12.957 20.685 13.283 1.00 88.88 319 PHE A O 1
ATOM 2592 N N . PRO A 1 320 ? -13.100 21.583 11.224 1.00 88.94 320 PRO A N 1
ATOM 2593 C CA . PRO A 1 320 ? -13.612 22.869 11.697 1.00 88.94 320 PRO A CA 1
ATOM 2594 C C . PRO A 1 320 ? -14.915 22.678 12.481 1.00 88.94 320 PRO A C 1
ATOM 2596 O O . PRO A 1 320 ? -15.758 21.887 12.070 1.00 88.94 320 PRO A O 1
ATOM 2599 N N . SER A 1 321 ? -15.105 23.395 13.591 1.00 91.50 321 SER A N 1
ATOM 2600 C CA . SER A 1 321 ? -16.317 23.231 14.408 1.00 91.50 321 SER A CA 1
ATOM 2601 C C . SER A 1 321 ? -17.586 23.513 13.599 1.00 91.50 321 SER A C 1
ATOM 2603 O O . SER A 1 321 ? -17.738 24.600 13.036 1.00 91.50 321 SER A O 1
ATOM 2605 N N . SER A 1 322 ? -18.494 22.534 13.566 1.00 90.12 322 SER A N 1
ATOM 2606 C CA . SER A 1 322 ? -19.810 22.631 12.930 1.00 90.12 322 SER A CA 1
ATOM 2607 C C . SER A 1 322 ? -20.887 22.251 13.933 1.00 90.12 322 SER A C 1
ATOM 2609 O O . SER A 1 322 ? -20.982 21.098 14.354 1.00 90.12 322 SER A O 1
ATOM 2611 N N . TYR A 1 323 ? -21.667 23.241 14.375 1.00 90.31 323 TYR A N 1
ATOM 2612 C CA . TYR A 1 323 ? -22.674 23.077 15.434 1.00 90.31 323 TYR A CA 1
ATOM 2613 C C . TYR A 1 323 ? -22.120 22.387 16.701 1.00 90.31 323 TYR A C 1
ATOM 2615 O O . TYR A 1 323 ? -22.805 21.596 17.343 1.00 90.31 323 TYR A O 1
ATOM 2623 N N . GLY A 1 324 ? -20.854 22.659 17.045 1.00 90.19 324 GLY A N 1
ATOM 2624 C CA . GLY A 1 324 ? -20.164 22.059 18.194 1.00 90.19 324 GLY A CA 1
ATOM 2625 C C . GLY A 1 324 ? -19.541 20.681 17.938 1.00 90.19 324 GLY A C 1
ATOM 2626 O O . GLY A 1 324 ? -18.868 20.158 18.822 1.00 90.19 324 GLY A O 1
ATOM 2627 N N . ASN A 1 325 ? -19.715 20.103 16.746 1.00 93.81 325 ASN A N 1
ATOM 2628 C CA . ASN A 1 325 ? -19.085 18.843 16.357 1.00 93.81 325 ASN A CA 1
ATOM 2629 C C . ASN A 1 325 ? -17.708 19.082 15.735 1.00 93.81 325 ASN A C 1
ATOM 2631 O O . ASN A 1 325 ? -17.511 20.040 14.985 1.00 93.81 325 ASN A O 1
ATOM 2635 N N . LEU A 1 326 ? -16.773 18.180 16.030 1.00 93.62 326 LEU A N 1
ATOM 2636 C CA . LEU A 1 326 ? -15.391 18.203 15.539 1.00 93.62 326 LEU A CA 1
ATOM 2637 C C . LEU A 1 326 ? -14.994 16.894 14.855 1.00 93.62 326 LEU A C 1
ATOM 2639 O O . LEU A 1 326 ? -14.035 16.873 14.090 1.00 93.62 326 LEU A O 1
ATOM 2643 N N . TYR A 1 327 ? -15.711 15.809 15.122 1.00 94.56 327 TYR A N 1
ATOM 2644 C CA . TYR A 1 327 ? -15.386 14.477 14.638 1.00 94.56 327 TYR A CA 1
ATOM 2645 C C . TYR A 1 327 ? -16.590 13.838 13.958 1.00 94.56 327 TYR A C 1
ATOM 2647 O O . TYR A 1 327 ? -17.740 14.154 14.265 1.00 94.56 327 TYR A O 1
ATOM 2655 N N . ILE A 1 328 ? -16.310 12.900 13.060 1.00 94.50 328 ILE A N 1
ATOM 2656 C CA . ILE A 1 328 ? -17.304 12.007 12.469 1.00 94.50 328 ILE A CA 1
ATOM 2657 C C . ILE A 1 328 ? -16.867 10.583 12.789 1.00 94.50 328 ILE A C 1
ATOM 2659 O O . ILE A 1 328 ? -15.782 10.175 12.388 1.00 94.50 328 ILE A O 1
ATOM 2663 N N . LEU A 1 329 ? -17.693 9.832 13.512 1.00 94.69 329 LEU A N 1
ATOM 2664 C CA . LEU A 1 329 ? -17.524 8.389 13.642 1.00 94.69 329 LEU A CA 1
ATOM 2665 C C . LEU A 1 329 ? -18.198 7.725 12.448 1.00 94.69 329 LEU A C 1
ATOM 2667 O O . LEU A 1 329 ? -19.405 7.892 12.278 1.00 94.69 329 LEU A O 1
ATOM 2671 N N . VAL A 1 330 ? -17.447 6.963 11.663 1.00 94.56 330 VAL A N 1
ATOM 2672 C CA . VAL A 1 330 ? -17.959 6.227 10.505 1.00 94.56 330 VAL A CA 1
ATOM 2673 C C . VAL A 1 330 ? -17.932 4.734 10.794 1.00 94.56 330 VAL A C 1
ATOM 2675 O O . VAL A 1 330 ? -16.971 4.224 11.362 1.00 94.56 330 VAL A O 1
ATOM 2678 N N . ALA A 1 331 ? -18.997 4.044 10.398 1.00 94.44 331 ALA A N 1
ATOM 2679 C CA . ALA A 1 331 ? -19.112 2.597 10.406 1.00 94.44 331 ALA A CA 1
ATOM 2680 C C . ALA A 1 331 ? -19.486 2.116 9.000 1.00 94.44 331 ALA A C 1
ATOM 2682 O O . ALA A 1 331 ? -20.462 2.592 8.424 1.00 94.44 331 ALA A O 1
ATOM 2683 N N . VAL A 1 332 ? -18.713 1.184 8.450 1.00 93.00 332 VAL A N 1
ATOM 2684 C CA . VAL A 1 332 ? -18.871 0.682 7.081 1.00 93.00 332 VAL A CA 1
ATOM 2685 C C . VAL A 1 332 ? -19.048 -0.826 7.102 1.00 93.00 332 VAL A C 1
ATOM 2687 O O . VAL A 1 332 ? -18.189 -1.538 7.622 1.00 93.00 332 VAL A O 1
ATOM 2690 N N . ASP A 1 333 ? -20.131 -1.312 6.508 1.00 92.31 333 ASP A N 1
ATOM 2691 C CA . ASP A 1 333 ? -20.319 -2.734 6.240 1.00 92.31 333 ASP A CA 1
ATOM 2692 C C . ASP A 1 333 ? -19.389 -3.194 5.112 1.00 92.31 333 ASP A C 1
ATOM 2694 O O . ASP A 1 333 ? -19.311 -2.572 4.048 1.00 92.31 333 ASP A O 1
ATOM 2698 N N . TYR A 1 334 ? -18.681 -4.299 5.328 1.00 87.94 334 TYR A N 1
ATOM 2699 C CA . TYR A 1 334 ? -17.665 -4.764 4.386 1.00 87.94 334 TYR A CA 1
ATOM 2700 C C . TYR A 1 334 ? -18.269 -5.373 3.122 1.00 87.94 334 TYR A C 1
ATOM 2702 O O . TYR A 1 334 ? -17.680 -5.199 2.059 1.00 87.94 334 TYR A O 1
ATOM 2710 N N . VAL A 1 335 ? -19.451 -5.990 3.183 1.00 88.31 335 VAL A N 1
ATOM 2711 C CA . VAL A 1 335 ? -20.058 -6.634 2.007 1.00 88.31 335 VAL A CA 1
ATOM 2712 C C . VAL A 1 335 ? -20.772 -5.605 1.139 1.00 88.31 335 VAL A C 1
ATOM 2714 O O . VAL A 1 335 ? -20.412 -5.391 -0.016 1.00 88.31 335 VAL A O 1
ATOM 2717 N N . SER A 1 336 ? -21.766 -4.921 1.706 1.00 90.44 336 SER A N 1
ATOM 2718 C CA . SER A 1 336 ? -22.629 -3.988 0.979 1.00 90.44 336 SER A CA 1
ATOM 2719 C C . SER A 1 336 ? -22.010 -2.623 0.720 1.00 90.44 336 SER A C 1
ATOM 2721 O O . SER A 1 336 ? -22.547 -1.838 -0.064 1.00 90.44 336 SER A O 1
ATOM 2723 N N . LYS A 1 337 ? -20.902 -2.318 1.406 1.00 91.19 337 LYS A N 1
ATOM 2724 C CA . LYS A 1 337 ? -20.333 -0.967 1.503 1.00 91.19 337 LYS A CA 1
ATOM 2725 C C . LYS A 1 337 ? -21.347 0.042 2.046 1.00 91.19 337 LYS A C 1
ATOM 2727 O O . LYS A 1 337 ? -21.250 1.232 1.755 1.00 91.19 337 LYS A O 1
ATOM 2732 N N . TRP A 1 338 ? -22.340 -0.411 2.815 1.00 94.69 338 TRP A N 1
ATOM 2733 C CA . TRP A 1 338 ? -23.260 0.482 3.504 1.00 94.69 338 TRP A CA 1
ATOM 2734 C C . TRP A 1 338 ? -22.511 1.266 4.575 1.00 94.69 338 TRP A C 1
ATOM 2736 O O . TRP A 1 338 ? -21.736 0.703 5.342 1.00 94.69 338 TRP A O 1
ATOM 2746 N N . VAL A 1 339 ? -22.752 2.572 4.636 1.00 94.75 339 VAL A N 1
ATOM 2747 C CA . VAL A 1 339 ? -22.070 3.472 5.568 1.00 94.75 339 VAL A CA 1
ATOM 2748 C C . VAL A 1 339 ? -23.085 4.077 6.515 1.00 94.75 339 VAL A C 1
ATOM 2750 O O . VAL A 1 339 ? -24.064 4.651 6.049 1.00 94.75 339 VAL A O 1
ATOM 2753 N N . GLU A 1 340 ? -22.818 4.033 7.815 1.00 95.81 340 GLU A N 1
ATOM 2754 C CA . GLU A 1 340 ? -23.446 4.862 8.847 1.00 95.81 340 GLU A CA 1
ATOM 2755 C C . GLU A 1 340 ? -22.421 5.847 9.413 1.00 95.81 340 GLU A C 1
ATOM 2757 O O . GLU A 1 340 ? -21.254 5.499 9.593 1.00 95.81 340 GLU A O 1
ATOM 2762 N N . ALA A 1 341 ? -22.841 7.075 9.720 1.00 95.38 341 ALA A N 1
ATOM 2763 C CA . ALA A 1 341 ? -21.958 8.074 10.312 1.00 95.38 341 ALA A CA 1
ATOM 2764 C C . ALA A 1 341 ? -22.653 8.873 11.421 1.00 95.38 341 ALA A C 1
ATOM 2766 O O . ALA A 1 341 ? -23.854 9.121 11.363 1.00 95.38 341 ALA A O 1
ATOM 2767 N N . LEU A 1 342 ? -21.888 9.288 12.434 1.00 94.81 342 LEU A N 1
ATOM 2768 C CA . LEU A 1 342 ? -22.345 10.162 13.514 1.00 9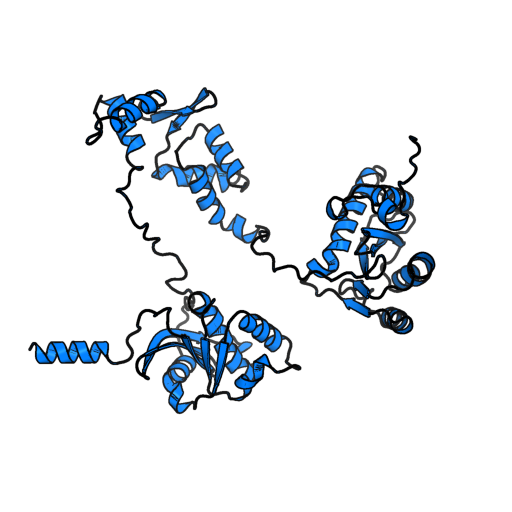4.81 342 LEU A CA 1
ATOM 2769 C C . LEU A 1 342 ? -21.387 11.338 13.690 1.00 94.81 342 LEU A C 1
ATOM 2771 O O . LEU A 1 342 ? -20.203 11.139 13.960 1.00 94.81 342 LEU A O 1
ATOM 2775 N N . ALA A 1 343 ? -21.912 12.560 13.612 1.00 94.81 343 ALA A N 1
ATOM 2776 C CA . ALA A 1 343 ? -21.188 13.755 14.032 1.00 94.81 343 ALA A CA 1
ATOM 2777 C C . ALA A 1 343 ? -21.078 13.800 15.567 1.00 94.81 343 ALA A C 1
ATOM 2779 O O . ALA A 1 343 ? -22.034 13.475 16.279 1.00 94.81 343 ALA A O 1
ATOM 2780 N N . SER A 1 344 ? -19.909 14.185 16.077 1.00 94.69 344 SER A N 1
ATOM 2781 C CA . SER A 1 344 ? -19.637 14.250 17.512 1.00 94.69 344 SER A CA 1
ATOM 2782 C C . SER A 1 344 ? -18.673 15.387 17.883 1.00 94.69 344 SER A C 1
ATOM 2784 O O . SER A 1 344 ? -17.730 15.664 17.135 1.00 94.69 344 SER A O 1
ATOM 2786 N N . PRO A 1 345 ? -18.829 16.021 19.060 1.00 93.44 345 PRO A N 1
ATOM 2787 C CA . PRO A 1 345 ? -17.841 16.951 19.613 1.00 93.44 345 PRO A CA 1
ATOM 2788 C C . PRO A 1 345 ? -16.527 16.272 20.020 1.00 93.44 345 PRO A C 1
ATOM 2790 O O . PRO A 1 345 ? -15.472 16.897 19.971 1.00 93.44 345 PRO A O 1
ATOM 2793 N N . THR A 1 346 ? -16.583 14.996 20.417 1.00 92.56 346 THR A N 1
ATOM 2794 C CA . THR A 1 346 ? -15.434 14.229 20.926 1.00 92.56 346 THR A CA 1
ATOM 2795 C C . THR A 1 346 ? -15.272 12.894 20.199 1.00 92.56 346 THR A C 1
ATOM 2797 O O . THR A 1 346 ? -16.219 12.375 19.602 1.00 92.56 346 THR A O 1
ATOM 2800 N N . ASN A 1 347 ? -14.076 12.312 20.267 1.00 90.69 347 ASN A N 1
ATOM 2801 C CA . ASN A 1 347 ? -13.745 10.991 19.729 1.00 90.69 347 ASN A CA 1
ATOM 2802 C C . ASN A 1 347 ? -13.749 9.904 20.821 1.00 90.69 347 ASN A C 1
ATOM 2804 O O . ASN A 1 347 ? -12.898 9.022 20.843 1.00 90.69 347 ASN A O 1
ATOM 2808 N N . ASP A 1 348 ? -14.706 9.967 21.751 1.00 89.75 348 ASP A N 1
ATOM 2809 C CA . ASP A 1 348 ? -14.743 9.082 22.917 1.00 89.75 348 ASP A CA 1
ATOM 2810 C C . ASP A 1 348 ? -15.412 7.728 22.641 1.00 89.75 348 ASP A C 1
ATOM 2812 O O . ASP A 1 348 ? -16.359 7.608 21.859 1.00 89.75 348 ASP A O 1
ATOM 2816 N N . ALA A 1 349 ? -15.052 6.723 23.446 1.00 88.81 349 ALA A N 1
ATOM 2817 C CA . ALA A 1 349 ? -15.704 5.409 23.449 1.00 88.81 349 ALA A CA 1
ATOM 2818 C C . ALA A 1 349 ? -17.231 5.479 23.677 1.00 88.81 349 ALA A C 1
ATOM 2820 O O . ALA A 1 349 ? -17.970 4.614 23.212 1.00 88.81 349 ALA A O 1
ATOM 2821 N N . LYS A 1 350 ? -17.743 6.519 24.358 1.00 91.00 350 LYS A N 1
ATOM 2822 C CA . LYS A 1 350 ? -19.194 6.731 24.545 1.00 91.00 350 LYS A CA 1
ATOM 2823 C C . LYS A 1 350 ? -19.926 6.924 23.214 1.00 91.00 350 LYS A C 1
ATOM 2825 O O . LYS A 1 350 ? -21.043 6.436 23.056 1.00 91.00 350 LYS A O 1
ATOM 2830 N N . VAL A 1 351 ? -19.294 7.612 22.266 1.00 93.38 351 VAL A N 1
ATOM 2831 C CA . VAL A 1 351 ? -19.838 7.862 20.925 1.00 93.38 351 VAL A CA 1
ATOM 2832 C C . VAL A 1 351 ? -19.869 6.558 20.135 1.00 93.38 351 VAL A C 1
ATOM 2834 O O . VAL A 1 351 ? -20.894 6.224 19.543 1.00 93.38 351 VAL A O 1
ATOM 2837 N N . VAL A 1 352 ? -18.796 5.766 20.227 1.00 93.38 352 VAL A N 1
ATOM 2838 C CA . VAL A 1 352 ? -18.721 4.424 19.628 1.00 93.38 352 VAL A CA 1
ATOM 2839 C C . VAL A 1 352 ? -19.833 3.526 20.167 1.00 93.38 352 VAL A C 1
ATOM 2841 O O . VAL A 1 352 ? -20.597 2.935 19.410 1.00 93.38 352 VAL A O 1
ATOM 2844 N N . MET A 1 353 ? -20.006 3.490 21.486 1.00 92.44 353 MET A N 1
ATOM 2845 C CA . MET A 1 353 ? -21.080 2.738 22.136 1.00 92.44 353 MET A CA 1
ATOM 2846 C C . MET A 1 353 ? -22.474 3.171 21.661 1.00 92.44 353 MET A C 1
ATOM 2848 O O . MET A 1 353 ? -23.338 2.317 21.454 1.00 92.44 353 MET A O 1
ATOM 2852 N N . LYS A 1 354 ? -22.699 4.480 21.476 1.00 94.06 354 LYS A N 1
ATOM 2853 C CA . LYS A 1 354 ? -23.956 5.026 20.944 1.00 94.06 354 LYS A CA 1
ATOM 2854 C C . LYS A 1 354 ? -24.207 4.553 19.509 1.00 94.06 354 LYS A C 1
ATOM 2856 O O . LYS A 1 354 ? -25.321 4.129 19.219 1.00 94.06 354 LYS A O 1
ATOM 2861 N N . MET A 1 355 ? -23.189 4.568 18.645 1.00 94.75 355 MET A N 1
ATOM 2862 C CA . MET A 1 355 ? -23.293 4.064 17.268 1.00 94.75 355 MET A CA 1
ATOM 2863 C C . MET A 1 355 ? -23.800 2.621 17.245 1.00 94.75 355 MET A C 1
ATOM 2865 O O . MET A 1 355 ? -24.806 2.319 16.608 1.00 94.75 355 MET A O 1
ATOM 2869 N N . PHE A 1 356 ? -23.172 1.730 18.010 1.00 94.69 356 PHE A N 1
ATOM 2870 C CA . PHE A 1 356 ? -23.561 0.322 17.995 1.00 94.69 356 PHE A CA 1
ATOM 2871 C C . PHE A 1 356 ? -24.923 0.067 18.644 1.00 94.69 356 PHE A C 1
ATOM 2873 O O . PHE A 1 356 ? -25.755 -0.624 18.063 1.00 94.69 356 PHE A O 1
ATOM 2880 N N . LYS A 1 357 ? -25.191 0.650 19.817 1.00 93.25 357 LYS A N 1
ATOM 2881 C CA . LYS A 1 357 ? -26.438 0.389 20.554 1.00 93.25 357 LYS A CA 1
ATOM 2882 C C . LYS A 1 357 ? -27.671 1.037 19.938 1.00 93.25 357 LYS A C 1
ATOM 2884 O O . LYS A 1 357 ? -28.757 0.486 20.075 1.00 93.25 357 LYS A O 1
ATOM 2889 N N . SER A 1 358 ? -27.525 2.216 19.339 1.00 93.25 358 SER A N 1
ATOM 2890 C CA . SER A 1 358 ? -28.665 3.015 18.874 1.00 93.25 358 SER A CA 1
ATOM 2891 C C . SER A 1 358 ? -28.846 2.988 17.361 1.00 93.25 358 SER A C 1
ATOM 2893 O O . SER A 1 358 ? -29.951 3.256 16.896 1.00 93.25 358 SER A O 1
ATOM 2895 N N . VAL A 1 359 ? -27.792 2.685 16.598 1.00 94.25 359 VAL A N 1
ATOM 2896 C CA . VAL A 1 359 ? -27.842 2.684 15.130 1.00 94.25 359 VAL A CA 1
ATOM 2897 C C . VAL A 1 359 ? -27.635 1.276 14.592 1.00 94.25 359 VAL A C 1
ATOM 2899 O O . VAL A 1 359 ? -28.544 0.754 13.958 1.00 94.25 359 VAL A O 1
ATOM 2902 N N . ILE A 1 360 ? -26.495 0.638 14.875 1.00 95.00 360 ILE A N 1
ATOM 2903 C CA . ILE A 1 360 ? -26.134 -0.617 14.199 1.00 95.00 360 ILE A CA 1
ATOM 2904 C C . ILE A 1 360 ? -27.012 -1.785 14.658 1.00 95.00 360 ILE A C 1
ATOM 2906 O O . ILE A 1 360 ? -27.744 -2.345 13.846 1.00 95.00 360 ILE A O 1
ATOM 2910 N N . PHE A 1 361 ? -27.010 -2.120 15.953 1.00 94.12 361 PHE A N 1
ATOM 2911 C CA . PHE A 1 361 ? -27.727 -3.301 16.453 1.00 94.12 361 PHE A CA 1
ATOM 2912 C C . PHE A 1 361 ? -29.238 -3.265 16.182 1.00 94.12 361 PHE A C 1
ATOM 2914 O O . PHE A 1 361 ? -29.766 -4.281 15.734 1.00 94.12 361 PHE A O 1
ATOM 2921 N N . PRO A 1 362 ? -29.955 -2.141 16.399 1.00 94.81 362 PRO A N 1
ATOM 2922 C CA . PRO A 1 362 ? -31.400 -2.115 16.185 1.00 94.81 362 PRO A CA 1
ATOM 2923 C C . PRO A 1 362 ? -31.817 -2.135 14.710 1.00 94.81 362 PRO A C 1
ATOM 2925 O O . PRO A 1 362 ? -32.950 -2.506 14.424 1.00 94.81 362 PRO A O 1
ATOM 2928 N N . ARG A 1 363 ? -30.950 -1.690 13.787 1.00 93.69 363 ARG A N 1
ATOM 2929 C CA . ARG A 1 363 ? -31.298 -1.540 12.361 1.00 93.69 363 ARG A CA 1
ATOM 2930 C C . ARG A 1 363 ? -30.774 -2.676 11.489 1.00 93.69 363 ARG A C 1
ATOM 2932 O O . ARG A 1 363 ? -31.461 -3.074 10.559 1.00 93.69 363 ARG A O 1
ATOM 2939 N N . PHE A 1 364 ? -29.577 -3.176 11.786 1.00 93.94 364 PHE A N 1
ATOM 2940 C CA . PHE A 1 364 ? -28.858 -4.140 10.944 1.00 93.94 364 PHE A CA 1
ATOM 2941 C C . PHE A 1 364 ? -28.565 -5.461 11.661 1.00 93.94 364 PHE A C 1
ATOM 2943 O O . PHE A 1 364 ? -28.055 -6.393 11.050 1.00 93.94 364 PHE A O 1
ATOM 2950 N N . GLY A 1 365 ? -28.901 -5.555 12.949 1.00 92.88 365 GLY A N 1
ATOM 2951 C CA . GLY A 1 365 ? -28.591 -6.713 13.774 1.00 92.88 365 GLY A CA 1
ATOM 2952 C C . GLY A 1 365 ? -27.197 -6.652 14.396 1.00 92.88 365 GLY A C 1
ATOM 2953 O O . GLY A 1 365 ? -26.459 -5.669 14.293 1.00 92.88 365 GLY A O 1
ATOM 2954 N N . VAL A 1 366 ? -26.866 -7.710 15.132 1.00 93.75 366 VAL A N 1
ATOM 2955 C CA . VAL A 1 366 ? -25.586 -7.830 15.832 1.00 93.75 366 VAL A CA 1
ATOM 2956 C C . VAL A 1 366 ? -24.558 -8.440 14.873 1.00 93.75 366 VAL A C 1
ATOM 2958 O O . VAL A 1 366 ? -24.741 -9.585 14.464 1.00 93.75 366 VAL A O 1
ATOM 2961 N N . PRO A 1 367 ? -23.470 -7.726 14.540 1.00 93.56 367 PRO A N 1
ATOM 2962 C CA . PRO A 1 367 ? -22.465 -8.226 13.616 1.00 93.56 367 PRO A CA 1
ATOM 2963 C C . PRO A 1 367 ? -21.615 -9.325 14.250 1.00 93.56 367 PRO A C 1
ATOM 2965 O O . PRO A 1 367 ? -21.424 -9.372 15.465 1.00 93.56 367 PRO A O 1
ATOM 2968 N N . ARG A 1 368 ? -21.006 -10.176 13.426 1.00 91.69 368 ARG A N 1
ATOM 2969 C CA . ARG A 1 368 ? -20.059 -11.199 13.895 1.00 91.69 368 ARG A CA 1
ATOM 2970 C C . ARG A 1 368 ? -18.698 -10.608 14.228 1.00 91.69 368 ARG A C 1
ATOM 2972 O O . ARG A 1 368 ? -18.034 -11.072 15.160 1.00 91.69 368 ARG A O 1
ATOM 2979 N N . VAL A 1 369 ? -18.259 -9.621 13.447 1.00 91.12 369 VAL A N 1
ATOM 2980 C CA . VAL A 1 369 ? -16.936 -9.008 13.573 1.00 91.12 369 VAL A CA 1
ATOM 2981 C C . VAL A 1 369 ? -17.037 -7.491 13.484 1.00 91.12 369 VAL A C 1
ATOM 2983 O O . VAL A 1 369 ? -17.694 -6.944 12.605 1.00 91.12 369 VAL A O 1
ATOM 2986 N N . VAL A 1 370 ? -16.319 -6.813 14.374 1.00 91.88 370 VAL A N 1
ATOM 2987 C CA . VAL A 1 370 ? -16.044 -5.378 14.265 1.00 91.88 370 VAL A CA 1
ATOM 2988 C C . VAL A 1 370 ? -14.550 -5.197 14.068 1.00 91.88 370 VAL A C 1
ATOM 2990 O O . VAL A 1 370 ? -13.758 -5.798 14.793 1.00 91.88 370 VAL A O 1
ATOM 2993 N N . ILE A 1 371 ? -14.168 -4.386 13.091 1.00 89.81 371 ILE A N 1
ATOM 2994 C CA . ILE A 1 371 ? -12.790 -4.039 12.766 1.00 89.81 371 ILE A CA 1
ATOM 2995 C C . ILE A 1 371 ? -12.582 -2.568 13.118 1.00 89.81 371 ILE A C 1
ATOM 2997 O O . ILE A 1 371 ? -13.366 -1.725 12.701 1.00 89.81 371 ILE A O 1
ATOM 3001 N N . SER A 1 372 ? -11.548 -2.242 13.884 1.00 89.50 372 SER A N 1
ATOM 3002 C CA . SER A 1 372 ? -11.175 -0.848 14.160 1.00 89.50 372 SER A CA 1
ATOM 3003 C C . SER A 1 372 ? -9.672 -0.660 14.049 1.00 89.50 372 SER A C 1
ATOM 3005 O O . SER A 1 372 ? -8.921 -1.638 14.024 1.00 89.50 372 SER A O 1
ATOM 3007 N N . ASP A 1 373 ? -9.223 0.589 14.056 1.00 84.44 373 ASP A N 1
ATOM 3008 C CA . ASP A 1 373 ? -7.816 0.896 14.279 1.00 84.44 373 ASP A CA 1
ATOM 3009 C C . ASP A 1 373 ? -7.400 0.642 15.746 1.00 84.44 373 ASP A C 1
ATOM 3011 O O . ASP A 1 373 ? -8.203 0.239 16.602 1.00 84.44 373 ASP A O 1
ATOM 3015 N N . GLY A 1 374 ? -6.109 0.853 16.020 1.00 79.44 374 GLY A N 1
ATOM 3016 C CA . GLY A 1 374 ? -5.510 0.735 17.349 1.00 79.44 374 GLY A CA 1
ATOM 3017 C C . GLY A 1 374 ? -5.782 1.915 18.291 1.00 79.44 374 GLY A C 1
ATOM 3018 O O . GLY A 1 374 ? -5.081 2.051 19.295 1.00 79.44 374 GLY A O 1
ATOM 3019 N N . GLY A 1 375 ? -6.742 2.789 17.979 1.00 81.19 375 GLY A N 1
ATOM 3020 C CA . GLY A 1 375 ? -7.065 3.968 18.768 1.00 81.19 375 GLY A CA 1
ATOM 3021 C C . GLY A 1 375 ? -7.568 3.623 20.173 1.00 81.19 375 GLY A C 1
ATOM 3022 O O . GLY A 1 375 ? -8.379 2.717 20.374 1.00 81.19 375 GLY A O 1
ATOM 3023 N N . SER A 1 376 ? -7.137 4.392 21.177 1.00 81.19 376 SER A N 1
ATOM 3024 C CA . SER A 1 376 ? -7.540 4.206 22.585 1.00 81.19 376 SER A CA 1
ATOM 3025 C C . SER A 1 376 ? -9.057 4.305 22.810 1.00 81.19 376 SER A C 1
ATOM 3027 O O . SER A 1 376 ? -9.593 3.744 23.766 1.00 81.19 376 SER A O 1
ATOM 3029 N N . HIS A 1 377 ? -9.763 4.989 21.913 1.00 82.44 377 HIS A N 1
ATOM 3030 C CA . HIS A 1 377 ? -11.215 5.120 21.919 1.00 82.44 377 HIS A CA 1
ATOM 3031 C C . HIS A 1 377 ? -11.948 3.846 21.466 1.00 82.44 377 HIS A C 1
ATOM 3033 O O . HIS A 1 377 ? -13.084 3.632 21.894 1.00 82.44 377 HIS A O 1
ATOM 3039 N N . PHE A 1 378 ? -11.304 2.974 20.681 1.00 81.31 378 PHE A N 1
ATOM 3040 C CA . PHE A 1 378 ? -11.819 1.642 20.345 1.00 81.31 378 PHE A CA 1
ATOM 3041 C C . PHE A 1 378 ? -11.262 0.551 21.267 1.00 81.31 378 PHE A C 1
ATOM 3043 O O . PHE A 1 378 ? -11.968 -0.406 21.578 1.00 81.31 378 PHE A O 1
ATOM 3050 N N . ILE A 1 379 ? -10.041 0.707 21.788 1.00 80.81 379 ILE A N 1
ATOM 3051 C CA . ILE A 1 379 ? -9.448 -0.208 22.779 1.00 80.81 379 ILE A CA 1
ATOM 3052 C C . ILE A 1 379 ? -9.888 0.199 24.196 1.00 80.81 379 ILE A C 1
ATOM 3054 O O . ILE A 1 379 ? -9.089 0.568 25.056 1.00 80.81 379 ILE A O 1
ATOM 3058 N N . ASN A 1 380 ? -11.196 0.146 24.451 1.00 85.00 380 ASN A N 1
ATOM 3059 C CA . ASN A 1 380 ? -11.777 0.455 25.755 1.00 85.00 380 ASN A CA 1
ATOM 3060 C C . ASN A 1 380 ? -12.478 -0.774 26.343 1.00 85.00 380 ASN A C 1
ATOM 3062 O O . ASN A 1 380 ? -13.311 -1.400 25.688 1.00 85.00 380 ASN A O 1
ATOM 3066 N N . ARG A 1 381 ? -12.218 -1.071 27.623 1.00 87.25 381 ARG A N 1
ATOM 3067 C CA . ARG A 1 381 ? -12.841 -2.187 28.358 1.00 87.25 381 ARG A CA 1
ATOM 3068 C C . ARG A 1 381 ? -14.372 -2.161 28.311 1.00 87.25 381 ARG A C 1
ATOM 3070 O O . ARG A 1 381 ? -15.002 -3.209 28.278 1.00 87.25 381 ARG A O 1
ATOM 3077 N N . THR A 1 382 ? -14.984 -0.978 28.311 1.00 87.94 382 THR A N 1
ATOM 3078 C CA . THR A 1 382 ? -16.447 -0.835 28.224 1.00 87.94 382 THR A CA 1
ATOM 3079 C C . THR A 1 382 ? -16.999 -1.248 26.860 1.00 87.94 382 THR A C 1
ATOM 3081 O O . THR A 1 382 ? -18.034 -1.914 26.809 1.00 87.94 382 THR A O 1
ATOM 3084 N N . PHE A 1 383 ? -16.292 -0.908 25.781 1.00 89.81 383 PHE A N 1
ATOM 3085 C CA . PHE A 1 383 ? -16.650 -1.288 24.417 1.00 89.81 383 PHE A CA 1
ATOM 3086 C C . PHE A 1 383 ? -16.416 -2.783 24.182 1.00 89.81 383 PHE A C 1
ATOM 3088 O O . PHE A 1 383 ? -17.335 -3.485 23.765 1.00 89.81 383 PHE A O 1
ATOM 3095 N N . ASP A 1 384 ? -15.254 -3.299 24.584 1.00 90.31 384 ASP A N 1
ATOM 3096 C CA . ASP A 1 384 ? -14.928 -4.729 24.521 1.00 90.31 384 ASP A CA 1
ATOM 3097 C C . ASP A 1 384 ? -15.942 -5.587 25.304 1.00 90.31 384 ASP A C 1
ATOM 3099 O O . ASP A 1 384 ? -16.477 -6.565 24.784 1.00 90.31 384 ASP A O 1
ATOM 3103 N N . ASN A 1 385 ? -16.313 -5.177 26.524 1.00 91.69 385 ASN A N 1
ATOM 3104 C CA . ASN A 1 385 ? -17.343 -5.864 27.308 1.00 91.69 385 ASN A CA 1
ATOM 3105 C C . ASN A 1 385 ? -18.714 -5.866 26.610 1.00 91.69 385 ASN A C 1
ATOM 3107 O O . ASN A 1 385 ? -19.447 -6.853 26.699 1.00 91.69 385 ASN A O 1
ATOM 3111 N N . MET A 1 386 ? -19.087 -4.773 25.933 1.00 92.31 386 MET A N 1
ATOM 3112 C CA . MET A 1 386 ? -20.338 -4.712 25.176 1.00 92.31 386 MET A CA 1
ATOM 3113 C C . MET A 1 386 ? -20.323 -5.695 24.008 1.00 92.31 386 MET A C 1
ATOM 3115 O O . MET A 1 386 ? -21.288 -6.444 23.854 1.00 92.31 386 MET A O 1
ATOM 3119 N N . LEU A 1 387 ? -19.245 -5.698 23.222 1.00 93.25 387 LEU A N 1
ATOM 3120 C CA . LEU A 1 387 ? -19.081 -6.592 22.079 1.00 93.25 387 LEU A CA 1
ATOM 3121 C C . LEU A 1 387 ? -19.104 -8.058 22.525 1.00 93.25 387 LEU A C 1
ATOM 3123 O O . LEU A 1 387 ? -19.909 -8.836 22.016 1.00 93.25 387 LEU A O 1
ATOM 3127 N N . LYS A 1 388 ? -18.343 -8.408 23.570 1.00 92.56 388 LYS A N 1
ATOM 3128 C CA . LYS A 1 388 ? -18.337 -9.755 24.164 1.00 92.56 388 LYS A CA 1
ATOM 3129 C C . LYS A 1 388 ? -19.717 -10.203 24.635 1.00 92.56 388 LYS A C 1
ATOM 3131 O O . LYS A 1 388 ? -20.101 -11.339 24.376 1.00 92.56 388 LYS A O 1
ATOM 3136 N N . ARG A 1 389 ? -20.489 -9.317 25.280 1.00 93.25 389 ARG A N 1
ATOM 3137 C CA . ARG A 1 389 ? -21.853 -9.630 25.747 1.00 93.25 389 ARG A CA 1
ATOM 3138 C C . ARG A 1 389 ? -22.805 -9.990 24.602 1.00 93.25 389 ARG A C 1
ATOM 3140 O O . ARG A 1 389 ? -23.752 -10.731 24.830 1.00 93.25 389 ARG A O 1
ATOM 3147 N N . HIS A 1 390 ? -22.552 -9.473 23.403 1.00 92.12 390 HIS A N 1
ATOM 3148 C CA . HIS A 1 390 ? -23.352 -9.736 22.206 1.00 92.12 390 HIS A CA 1
ATOM 3149 C C . HIS A 1 390 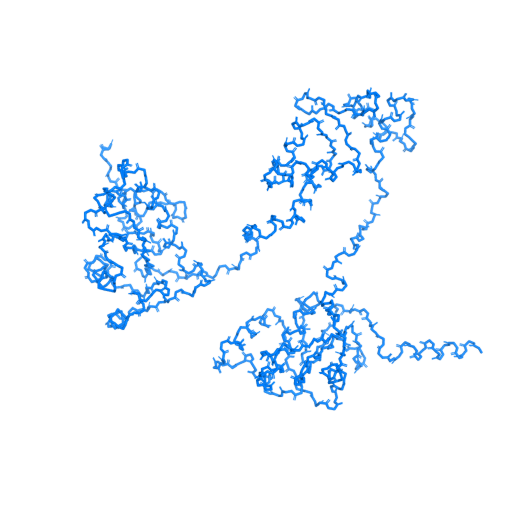? -22.687 -10.773 21.278 1.00 92.12 390 HIS A C 1
ATOM 3151 O O . HIS A 1 390 ? -23.159 -10.989 20.172 1.00 92.12 390 HIS A O 1
ATOM 3157 N N . GLY A 1 391 ? -21.596 -11.423 21.707 1.00 91.44 391 GLY A N 1
ATOM 3158 C CA . GLY A 1 391 ? -20.891 -12.434 20.909 1.00 91.44 391 GLY A CA 1
ATOM 3159 C C . GLY A 1 391 ? -20.075 -11.879 19.734 1.00 91.44 391 GLY A C 1
ATOM 3160 O O . GLY A 1 391 ? -19.651 -12.648 18.872 1.00 91.44 391 GLY A O 1
ATOM 3161 N N . VAL A 1 392 ? -19.828 -10.568 19.696 1.00 93.06 392 VAL A N 1
ATOM 3162 C CA . VAL A 1 392 ? -19.111 -9.896 18.605 1.00 93.06 392 VAL A CA 1
ATOM 3163 C C . VAL A 1 392 ? -17.602 -10.009 18.808 1.00 93.06 392 VAL A C 1
ATOM 3165 O O . VAL A 1 392 ? -17.081 -9.694 19.881 1.00 93.06 392 VAL A O 1
ATOM 3168 N N . LYS A 1 393 ? -16.870 -10.415 17.765 1.00 91.12 393 LYS A N 1
ATOM 3169 C CA . LYS A 1 393 ? -15.401 -10.456 17.778 1.00 91.12 393 LYS A CA 1
ATOM 3170 C C . LYS A 1 393 ? -14.827 -9.108 17.351 1.00 91.12 393 LYS A C 1
ATOM 3172 O O . LYS A 1 393 ? -15.019 -8.685 16.216 1.00 91.12 393 LYS A O 1
ATOM 3177 N N . HIS A 1 394 ? -14.072 -8.458 18.230 1.00 91.19 394 HIS A N 1
ATOM 3178 C CA . HIS A 1 394 ? -13.344 -7.233 17.892 1.00 91.19 394 HIS A CA 1
ATOM 3179 C C . HIS A 1 394 ? -11.962 -7.572 17.324 1.00 91.19 394 HIS A C 1
ATOM 3181 O O . HIS A 1 394 ? -11.168 -8.249 17.977 1.00 91.19 394 HIS A O 1
ATOM 3187 N N . LYS A 1 395 ? -11.677 -7.124 16.100 1.00 88.12 395 LYS A N 1
ATOM 3188 C CA . LYS A 1 395 ? -10.361 -7.207 15.463 1.00 88.12 395 LYS A CA 1
ATOM 3189 C C . LYS A 1 395 ? -9.761 -5.809 15.375 1.00 88.12 395 LYS A C 1
ATOM 3191 O O . LYS A 1 395 ? -10.329 -4.925 14.745 1.00 88.12 395 LYS A O 1
ATOM 3196 N N . VAL A 1 396 ? -8.594 -5.628 15.973 1.00 85.56 396 VAL A N 1
ATOM 3197 C CA . VAL A 1 396 ? -7.853 -4.366 15.908 1.00 85.56 396 VAL A CA 1
ATOM 3198 C C . VAL A 1 396 ? -6.822 -4.465 14.788 1.00 85.56 396 VAL A C 1
ATOM 3200 O O . VAL A 1 396 ? -6.004 -5.388 14.780 1.00 85.56 396 VAL A O 1
ATOM 3203 N N . ALA A 1 397 ? -6.878 -3.544 13.828 1.00 74.50 397 ALA A N 1
ATOM 3204 C CA . ALA A 1 397 ? -5.879 -3.431 12.777 1.00 74.50 397 ALA A CA 1
ATOM 3205 C C . ALA A 1 397 ? -4.526 -3.062 13.399 1.00 74.50 397 ALA A C 1
ATOM 3207 O O . ALA A 1 397 ? -4.432 -2.168 14.243 1.00 74.50 397 ALA A O 1
ATOM 3208 N N . THR A 1 398 ? -3.462 -3.762 13.004 1.00 63.00 398 THR A N 1
ATOM 3209 C CA . THR A 1 398 ? -2.117 -3.398 13.450 1.00 63.00 398 THR A CA 1
ATOM 3210 C C . THR A 1 398 ? -1.700 -2.081 12.778 1.00 63.00 398 THR A C 1
ATOM 3212 O O . THR A 1 398 ? -2.069 -1.858 11.623 1.00 63.00 398 THR A O 1
ATOM 3215 N N . PRO A 1 399 ? -0.897 -1.222 13.438 1.00 48.75 399 PRO A N 1
ATOM 3216 C CA . PRO A 1 399 ? -0.509 0.105 12.926 1.00 48.75 399 PRO A CA 1
ATOM 3217 C C . PRO A 1 399 ? 0.192 0.133 11.553 1.00 48.75 399 PRO A C 1
ATOM 3219 O O . PRO A 1 399 ? 0.441 1.204 11.018 1.00 48.75 399 PRO A O 1
ATOM 3222 N N . TYR A 1 400 ? 0.517 -1.032 10.985 1.00 39.16 400 TYR A N 1
ATOM 3223 C CA . TYR A 1 400 ? 1.227 -1.195 9.715 1.00 39.16 400 TYR A CA 1
ATOM 3224 C C . TYR A 1 400 ? 0.503 -2.133 8.737 1.00 39.16 400 TYR A C 1
ATOM 3226 O O . TYR A 1 400 ? 1.099 -2.567 7.756 1.00 39.16 400 TYR A O 1
ATOM 3234 N N . HIS A 1 401 ? -0.773 -2.460 8.981 1.00 50.84 401 HIS A N 1
ATOM 3235 C CA . HIS A 1 401 ? -1.578 -3.296 8.084 1.00 50.84 401 HIS A CA 1
ATOM 3236 C C . HIS A 1 401 ? -2.820 -2.536 7.576 1.00 50.84 401 HIS A C 1
ATOM 3238 O O . HIS A 1 401 ? -3.955 -2.928 7.876 1.00 50.84 401 HIS A O 1
ATOM 3244 N N . PRO A 1 402 ? -2.631 -1.452 6.789 1.00 45.41 402 PRO A N 1
ATOM 3245 C CA . PRO A 1 402 ? -3.722 -0.615 6.274 1.00 45.41 402 PRO A CA 1
ATOM 3246 C C . PRO A 1 402 ? -4.734 -1.408 5.437 1.00 45.41 402 PRO A C 1
ATOM 3248 O O . PRO A 1 402 ? -5.893 -1.028 5.345 1.00 45.41 402 PRO A O 1
ATOM 3251 N N . GLN A 1 403 ? -4.357 -2.575 4.907 1.00 53.47 403 GLN A N 1
ATOM 3252 C CA . GLN A 1 403 ? -5.273 -3.472 4.194 1.00 53.47 403 GLN A CA 1
ATOM 3253 C C . GLN A 1 403 ? -6.460 -3.941 5.062 1.00 53.47 403 GLN A C 1
ATOM 3255 O O . GLN A 1 403 ? -7.540 -4.181 4.531 1.00 53.47 403 GLN A O 1
ATOM 3260 N N . THR A 1 404 ? -6.301 -4.024 6.391 1.00 57.91 404 THR A N 1
ATOM 3261 C CA . THR A 1 404 ? -7.371 -4.474 7.302 1.00 57.91 404 THR A CA 1
ATOM 3262 C C . THR A 1 404 ? -8.435 -3.393 7.521 1.00 57.91 404 THR A C 1
ATOM 3264 O O . THR A 1 404 ? -9.612 -3.728 7.639 1.00 57.9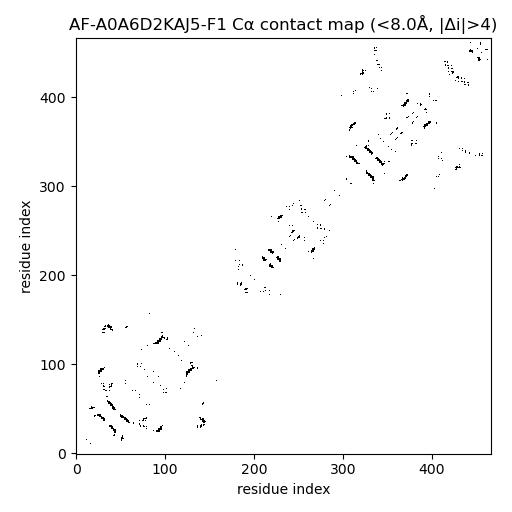1 404 THR A O 1
ATOM 3267 N N . SER A 1 405 ? -8.043 -2.111 7.527 1.00 66.25 405 SER A N 1
ATOM 3268 C CA . SER A 1 405 ? -8.939 -0.946 7.689 1.00 66.25 405 SER A CA 1
ATOM 3269 C C . SER A 1 405 ? -9.273 -0.243 6.361 1.00 66.25 405 SER A C 1
ATOM 3271 O O . SER A 1 405 ? -10.116 0.651 6.302 1.00 66.25 405 SER A O 1
ATOM 3273 N N . GLY A 1 406 ? -8.643 -0.659 5.258 1.00 71.38 406 GLY A N 1
ATOM 3274 C CA . GLY A 1 406 ? -8.653 0.075 3.992 1.00 71.38 406 GLY A CA 1
ATOM 3275 C C . GLY A 1 406 ? -10.046 0.320 3.406 1.00 71.38 406 GLY A C 1
ATOM 3276 O O . GLY A 1 406 ? -10.260 1.328 2.741 1.00 71.38 406 GLY A O 1
ATOM 3277 N N . GLN A 1 407 ? -11.026 -0.547 3.683 1.00 75.56 407 GLN A N 1
ATOM 3278 C CA . GLN A 1 407 ? -12.417 -0.335 3.255 1.00 75.56 407 GLN A CA 1
ATOM 3279 C C . GLN A 1 407 ? -13.051 0.897 3.914 1.00 75.56 407 GLN A C 1
ATOM 3281 O O . GLN A 1 407 ? -13.738 1.684 3.252 1.00 75.56 407 GLN A O 1
ATOM 3286 N N . VAL A 1 408 ? -12.787 1.091 5.206 1.00 81.56 408 VAL A N 1
ATOM 3287 C CA . VAL A 1 408 ? -13.258 2.260 5.949 1.00 81.56 408 VAL A CA 1
ATOM 3288 C C . VAL A 1 408 ? -12.512 3.503 5.482 1.00 81.56 408 VAL A C 1
ATOM 3290 O O . VAL A 1 408 ? -13.145 4.512 5.193 1.00 81.56 408 VAL A O 1
ATOM 3293 N N . GLU A 1 409 ? -11.193 3.422 5.287 1.00 83.25 409 GLU A N 1
ATOM 3294 C CA . GLU A 1 409 ? -10.387 4.550 4.797 1.00 83.25 409 GLU A CA 1
ATOM 3295 C C . GLU A 1 409 ? -10.831 5.044 3.410 1.00 83.25 409 GLU A C 1
ATOM 3297 O O . GLU A 1 409 ? -10.950 6.252 3.175 1.00 83.25 409 GLU A O 1
ATOM 3302 N N . LEU A 1 410 ? -11.123 4.121 2.484 1.00 83.50 410 LEU A N 1
ATOM 3303 C CA . LEU A 1 410 ? -11.642 4.452 1.155 1.00 83.50 410 LEU A CA 1
ATOM 3304 C C . LEU A 1 410 ? -12.988 5.178 1.246 1.00 83.50 410 LEU A C 1
ATOM 3306 O O . LEU A 1 410 ? -13.186 6.192 0.570 1.00 83.50 410 LEU A O 1
ATOM 3310 N N . SER A 1 411 ? -13.879 4.692 2.110 1.00 85.69 411 SER A N 1
ATOM 3311 C CA . SER A 1 411 ? -15.191 5.299 2.343 1.00 85.69 411 SER A CA 1
ATOM 3312 C C . SER A 1 411 ? -15.061 6.675 2.997 1.00 85.69 411 SER A C 1
ATOM 3314 O O . SER A 1 411 ? -15.684 7.632 2.542 1.00 85.69 411 SER A O 1
ATOM 3316 N N . ASN A 1 412 ? -14.166 6.821 3.975 1.00 88.00 412 ASN A N 1
ATOM 3317 C CA . ASN A 1 412 ? -13.861 8.090 4.632 1.00 88.00 412 ASN A CA 1
ATOM 3318 C C . ASN A 1 412 ? -13.358 9.135 3.634 1.00 88.00 412 ASN A C 1
ATOM 3320 O O . ASN A 1 412 ? -13.773 10.295 3.681 1.00 88.00 412 ASN A O 1
ATOM 3324 N N . ARG A 1 413 ? -12.489 8.740 2.697 1.00 87.31 413 ARG A N 1
ATOM 3325 C CA . ARG A 1 413 ? -12.017 9.629 1.628 1.00 87.31 413 ARG A CA 1
ATOM 3326 C C . ARG A 1 413 ? -13.162 10.090 0.729 1.00 87.31 413 ARG A C 1
ATOM 3328 O O . ARG A 1 413 ? -13.222 11.261 0.370 1.00 87.31 413 ARG A O 1
ATOM 3335 N N . GLU A 1 414 ? -14.068 9.192 0.367 1.00 88.12 414 GLU A N 1
ATOM 3336 C CA . GLU A 1 414 ? -15.199 9.530 -0.492 1.00 88.12 414 GLU A CA 1
ATOM 3337 C C . GLU A 1 414 ? -16.209 10.448 0.211 1.00 88.12 414 GLU A C 1
ATOM 3339 O O . GLU A 1 414 ? -16.612 11.454 -0.367 1.00 88.12 414 GLU A O 1
ATOM 3344 N N . ILE A 1 415 ? -16.529 10.185 1.482 1.00 90.12 415 ILE A N 1
ATOM 3345 C CA . ILE A 1 415 ? -17.381 11.059 2.303 1.00 90.12 415 ILE A CA 1
ATOM 3346 C C . ILE A 1 415 ? -16.745 12.447 2.450 1.00 90.12 415 ILE A C 1
ATOM 3348 O O . ILE A 1 415 ? -17.435 13.447 2.263 1.00 90.12 415 ILE A O 1
ATOM 3352 N N . LYS A 1 416 ? -15.426 12.536 2.701 1.00 88.44 416 LYS A N 1
ATOM 3353 C CA . LYS A 1 416 ? -14.703 13.826 2.713 1.00 88.44 416 LYS A CA 1
ATOM 3354 C C . LYS A 1 416 ? -14.857 14.559 1.389 1.00 88.44 416 LYS A C 1
ATOM 3356 O O . LYS A 1 416 ? -15.140 15.750 1.400 1.00 88.44 416 LYS A O 1
ATOM 3361 N N . ASN A 1 417 ? -14.701 13.863 0.266 1.00 89.44 417 ASN A N 1
ATOM 3362 C CA . ASN A 1 417 ? -14.821 14.472 -1.057 1.00 89.44 417 ASN A CA 1
ATOM 3363 C C . ASN A 1 417 ? -16.242 14.974 -1.346 1.00 89.44 417 ASN A C 1
ATOM 3365 O O . ASN A 1 417 ? -16.392 15.998 -2.008 1.00 89.44 417 ASN A O 1
ATOM 3369 N N . ILE A 1 418 ? -17.278 14.269 -0.879 1.00 90.12 418 ILE A N 1
ATOM 3370 C CA . ILE A 1 418 ? -18.669 14.727 -0.996 1.00 90.12 418 ILE A CA 1
ATOM 3371 C C . ILE A 1 418 ? -18.862 15.974 -0.132 1.00 90.12 418 ILE A C 1
ATOM 3373 O O . ILE A 1 418 ? -19.245 17.015 -0.656 1.00 90.12 418 ILE A O 1
ATOM 3377 N N . LEU A 1 419 ? -18.489 15.912 1.151 1.00 88.50 419 LEU A N 1
ATOM 3378 C CA . LEU A 1 419 ? -18.619 17.035 2.082 1.00 88.50 419 LEU A CA 1
ATOM 3379 C C . LEU A 1 419 ? -17.843 18.275 1.627 1.00 88.50 419 LEU A C 1
ATOM 3381 O O . LEU A 1 419 ? -18.355 19.378 1.747 1.00 88.50 419 LEU A O 1
ATOM 3385 N N . GLN A 1 420 ? -16.648 18.121 1.052 1.00 86.94 420 GLN A N 1
ATOM 3386 C CA . GLN A 1 420 ? -15.878 19.239 0.490 1.00 86.94 420 GLN A CA 1
ATOM 3387 C C . GLN A 1 420 ? -16.601 19.955 -0.657 1.00 86.94 420 GLN A C 1
ATOM 3389 O O . GLN A 1 420 ? -16.357 21.136 -0.881 1.00 86.94 420 GLN A O 1
ATOM 3394 N N . LYS A 1 421 ? -17.461 19.247 -1.395 1.00 86.88 421 LYS A N 1
ATOM 3395 C CA . LYS A 1 421 ? -18.231 19.806 -2.512 1.00 86.88 421 LYS A CA 1
ATOM 3396 C C . LYS A 1 421 ? -19.583 20.359 -2.072 1.00 86.88 421 LYS A C 1
ATOM 3398 O O . LYS A 1 421 ? -20.095 21.262 -2.723 1.00 86.88 421 LYS A O 1
ATOM 3403 N N . THR A 1 422 ? -20.181 19.786 -1.028 1.00 86.06 422 THR A N 1
ATOM 3404 C CA . THR A 1 422 ? -21.544 20.121 -0.588 1.00 86.06 422 THR A CA 1
ATOM 3405 C C . THR A 1 422 ? -21.589 21.084 0.591 1.00 86.06 422 THR A C 1
ATOM 3407 O O . THR A 1 422 ? -22.613 21.737 0.785 1.00 86.06 422 THR A O 1
ATOM 3410 N N . ALA A 1 423 ? -20.529 21.157 1.399 1.00 83.25 423 ALA A N 1
ATOM 3411 C CA . ALA A 1 423 ? -20.416 22.149 2.459 1.00 83.25 423 ALA A CA 1
ATOM 3412 C C . ALA A 1 423 ? -20.240 23.548 1.856 1.00 83.25 423 ALA A C 1
ATOM 3414 O O . ALA A 1 423 ? -19.638 23.718 0.793 1.00 83.25 423 ALA A O 1
ATOM 3415 N N . GLY A 1 424 ? -20.767 24.559 2.544 1.00 75.94 424 GLY A N 1
ATOM 3416 C CA . GLY A 1 424 ? -20.624 25.948 2.137 1.00 75.94 424 GLY A CA 1
ATOM 3417 C C . GLY A 1 424 ? -19.165 26.410 2.134 1.00 75.94 424 GLY A C 1
ATOM 3418 O O . GLY A 1 424 ? -18.271 25.771 2.685 1.00 75.94 424 GLY A O 1
ATOM 3419 N N . THR A 1 425 ? -18.920 27.592 1.573 1.00 73.88 425 THR A N 1
ATOM 3420 C CA . THR A 1 425 ? -17.575 28.188 1.427 1.00 73.88 425 THR A CA 1
ATOM 3421 C C . THR A 1 425 ? -16.785 28.304 2.733 1.00 73.88 425 THR A C 1
ATOM 3423 O O . THR A 1 425 ? -15.558 28.331 2.710 1.00 73.88 425 THR A O 1
ATOM 3426 N N . THR A 1 426 ? -17.467 28.360 3.880 1.00 69.88 426 THR A N 1
ATOM 3427 C CA . THR A 1 426 ? -16.832 28.432 5.204 1.00 69.88 426 THR A CA 1
ATOM 3428 C C . THR A 1 426 ? -16.498 27.065 5.803 1.00 69.88 426 THR A C 1
ATOM 3430 O O . THR A 1 426 ? -15.757 27.006 6.783 1.00 69.88 426 THR A O 1
ATOM 3433 N N . GLY A 1 427 ? -17.057 25.977 5.261 1.00 76.19 427 GLY A N 1
ATOM 3434 C CA . GLY A 1 427 ? -16.878 24.614 5.757 1.00 76.19 427 GLY A CA 1
ATOM 3435 C C . GLY A 1 427 ? -17.384 24.385 7.184 1.00 76.19 427 GLY A C 1
ATOM 3436 O O . GLY A 1 427 ? -16.982 23.408 7.802 1.00 76.19 427 GLY A O 1
ATOM 3437 N N . LYS A 1 428 ? -18.217 25.275 7.744 1.00 84.25 428 LYS A N 1
ATOM 3438 C CA . LYS A 1 428 ? -18.737 25.186 9.127 1.00 84.25 428 LYS A CA 1
ATOM 3439 C C . LYS A 1 428 ? -20.114 24.532 9.227 1.00 84.25 428 LYS A C 1
ATOM 3441 O O . LYS A 1 428 ? -20.644 24.378 10.323 1.00 84.25 428 LYS A O 1
ATOM 3446 N N . ASP A 1 429 ? -20.704 24.139 8.110 1.00 89.25 429 ASP A N 1
ATOM 3447 C CA . ASP A 1 429 ? -22.028 23.523 7.997 1.00 89.25 429 ASP A CA 1
ATOM 3448 C C . ASP A 1 429 ? -21.964 22.020 7.673 1.00 89.25 429 ASP A C 1
ATOM 3450 O O . ASP A 1 429 ? -23.001 21.388 7.473 1.00 89.25 429 ASP A O 1
ATOM 3454 N N . TRP A 1 430 ? -20.765 21.418 7.667 1.00 91.81 430 TRP A N 1
ATOM 3455 C CA . TRP A 1 430 ? -20.580 20.012 7.292 1.00 91.81 430 TRP A CA 1
ATOM 3456 C C . TRP A 1 430 ? -21.429 19.043 8.122 1.00 91.81 430 TRP A C 1
ATOM 3458 O O . TRP A 1 430 ? -21.884 18.039 7.580 1.00 91.81 430 TRP A O 1
ATOM 3468 N N . ALA A 1 431 ? -21.685 19.329 9.406 1.00 91.25 431 ALA A N 1
ATOM 3469 C CA . ALA A 1 431 ? -22.467 18.430 10.255 1.00 91.25 431 ALA A CA 1
ATOM 3470 C C . ALA A 1 431 ? -23.938 18.374 9.820 1.00 91.25 431 ALA A C 1
ATOM 3472 O O . ALA A 1 431 ? -24.539 17.306 9.862 1.00 91.25 431 ALA A O 1
ATOM 3473 N N . ALA A 1 432 ? -24.493 19.490 9.335 1.00 91.44 432 ALA A N 1
ATOM 3474 C CA . ALA A 1 432 ? -25.849 19.533 8.787 1.00 91.44 432 ALA A CA 1
ATOM 3475 C C . ALA A 1 432 ? -25.949 18.851 7.411 1.00 91.44 432 ALA A C 1
ATOM 3477 O O . ALA A 1 432 ? -27.024 18.411 7.021 1.00 91.44 432 ALA A O 1
ATOM 3478 N N . LYS A 1 433 ? -24.830 18.746 6.683 1.00 92.56 433 LYS A N 1
ATOM 3479 C CA . LYS A 1 433 ? -24.738 18.097 5.365 1.00 92.56 433 LYS A CA 1
ATOM 3480 C C . LYS A 1 433 ? -24.356 16.622 5.422 1.00 92.56 433 LYS A C 1
ATOM 3482 O O . LYS A 1 433 ? -24.247 15.987 4.375 1.00 92.56 433 LYS A O 1
ATOM 3487 N N . LEU A 1 434 ? -24.144 16.068 6.615 1.00 93.56 434 LEU A N 1
ATOM 3488 C CA . LEU A 1 434 ? -23.691 14.690 6.765 1.00 93.56 434 LEU A CA 1
ATOM 3489 C C . LEU A 1 434 ? -24.731 13.683 6.256 1.00 93.56 434 LEU A C 1
ATOM 3491 O O . LEU A 1 434 ? -24.364 12.764 5.529 1.00 93.56 434 LEU A O 1
ATOM 3495 N N . ASP A 1 435 ? -26.013 13.880 6.571 1.00 93.12 435 ASP A N 1
ATOM 3496 C CA . ASP A 1 435 ? -27.084 12.980 6.123 1.00 93.12 435 ASP A CA 1
ATOM 3497 C C . ASP A 1 435 ? -27.258 13.014 4.595 1.00 93.12 435 ASP A C 1
ATOM 3499 O O . ASP A 1 435 ? -27.333 11.960 3.958 1.00 93.12 435 ASP A O 1
ATOM 3503 N N . ASP A 1 436 ? -27.210 14.209 3.994 1.00 92.44 436 ASP A N 1
ATOM 3504 C CA . ASP A 1 436 ? -27.220 14.391 2.535 1.00 92.44 436 ASP A CA 1
ATOM 3505 C C . ASP A 1 436 ? -26.020 13.680 1.882 1.00 92.44 436 ASP A C 1
ATOM 3507 O O . ASP A 1 436 ? -26.157 13.000 0.861 1.00 92.44 436 ASP A O 1
ATOM 3511 N N . ALA A 1 437 ? -24.833 13.794 2.489 1.00 93.50 437 ALA A N 1
ATOM 3512 C CA . ALA A 1 437 ? -23.619 13.153 1.996 1.00 93.50 437 ALA A CA 1
ATOM 3513 C C . ALA A 1 437 ? -23.694 11.621 2.081 1.00 93.50 437 ALA A C 1
ATOM 3515 O O . ALA A 1 437 ? -23.262 10.933 1.153 1.00 93.50 437 ALA A O 1
ATOM 3516 N N . LEU A 1 438 ? -24.271 11.076 3.158 1.00 94.25 438 LEU A N 1
ATOM 3517 C CA . LEU A 1 438 ? -24.517 9.640 3.291 1.00 94.25 438 LEU A CA 1
ATOM 3518 C C . LEU A 1 438 ? -25.514 9.153 2.238 1.00 94.25 438 LEU A C 1
ATOM 3520 O O . LEU A 1 438 ? -25.290 8.110 1.623 1.00 94.25 438 LEU A O 1
ATOM 3524 N N . TRP A 1 439 ? -26.595 9.898 2.000 1.00 93.56 439 TRP A N 1
ATOM 3525 C CA . TRP A 1 439 ? -27.575 9.557 0.970 1.00 93.56 439 TRP A CA 1
ATOM 3526 C C . TRP A 1 439 ? -26.945 9.537 -0.429 1.00 93.56 439 TRP A C 1
ATOM 3528 O O . TRP A 1 439 ? -27.089 8.548 -1.153 1.00 93.56 439 TRP A O 1
ATOM 3538 N N . ALA A 1 440 ? -26.158 10.561 -0.770 1.00 93.31 440 ALA A N 1
ATOM 3539 C CA . ALA A 1 440 ? -25.412 10.618 -2.026 1.00 93.31 440 ALA A CA 1
ATOM 3540 C C . ALA A 1 440 ? -24.421 9.448 -2.164 1.00 93.31 440 ALA A C 1
ATOM 3542 O O . ALA A 1 440 ? -24.346 8.811 -3.212 1.00 93.31 440 ALA A O 1
ATOM 3543 N N . TYR A 1 441 ? -23.695 9.105 -1.095 1.00 93.88 441 TYR A N 1
ATOM 3544 C CA . TYR A 1 441 ? -22.778 7.964 -1.098 1.00 93.88 441 TYR A CA 1
ATOM 3545 C C . TYR A 1 441 ? -23.510 6.634 -1.344 1.00 93.88 441 TYR A C 1
ATOM 3547 O O . TYR A 1 441 ? -23.048 5.810 -2.135 1.00 93.88 441 TYR A O 1
ATOM 3555 N N . ARG A 1 442 ? -24.638 6.406 -0.656 1.00 94.00 442 ARG A N 1
ATOM 3556 C CA . ARG A 1 442 ? -25.395 5.140 -0.691 1.00 94.00 442 ARG A CA 1
ATOM 3557 C C . ARG A 1 442 ? -26.098 4.912 -2.029 1.00 94.00 442 ARG A C 1
ATOM 3559 O O . ARG A 1 442 ? -26.324 3.765 -2.409 1.00 94.00 442 ARG A O 1
ATOM 3566 N N . THR A 1 443 ? -26.448 5.984 -2.732 1.00 93.19 443 THR A N 1
ATOM 3567 C CA . THR A 1 443 ? -27.106 5.938 -4.048 1.00 93.19 443 THR A CA 1
ATOM 3568 C C . THR A 1 443 ? -26.117 5.953 -5.214 1.00 93.19 443 THR A C 1
ATOM 3570 O O . THR A 1 443 ? -26.492 5.606 -6.331 1.00 93.19 443 THR A O 1
ATOM 3573 N N . ALA A 1 444 ? -24.846 6.281 -4.972 1.00 91.62 444 ALA A N 1
ATOM 3574 C CA . ALA A 1 444 ? -23.804 6.234 -5.988 1.00 91.62 444 ALA A CA 1
ATOM 3575 C C . ALA A 1 444 ? -23.399 4.792 -6.344 1.00 91.62 444 ALA A C 1
ATOM 3577 O O . ALA A 1 444 ? -23.255 3.920 -5.483 1.00 91.62 444 ALA A O 1
ATOM 3578 N N . TYR A 1 445 ? -23.167 4.551 -7.635 1.00 89.94 445 TYR A N 1
ATOM 3579 C CA . TYR A 1 445 ? -22.688 3.268 -8.144 1.00 89.94 445 TYR A CA 1
ATOM 3580 C C . TYR A 1 445 ? -21.262 2.978 -7.665 1.00 89.94 445 TYR A C 1
ATOM 3582 O O . TYR A 1 445 ? -20.380 3.835 -7.760 1.00 89.94 445 TYR A O 1
ATOM 3590 N N . LYS A 1 446 ? -21.011 1.750 -7.199 1.00 85.00 446 LYS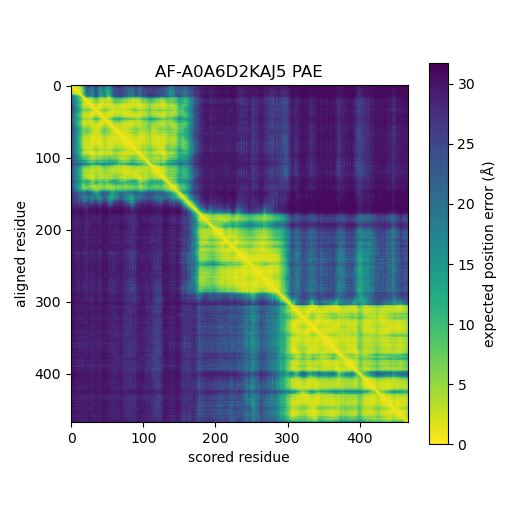 A N 1
ATOM 3591 C CA . LYS A 1 446 ? -19.678 1.302 -6.782 1.00 85.00 446 LYS A CA 1
ATOM 3592 C C . LYS A 1 446 ? -19.184 0.222 -7.733 1.00 85.00 446 LYS A C 1
ATOM 3594 O O . LYS A 1 446 ? -19.723 -0.882 -7.763 1.00 85.00 446 LYS A O 1
ATOM 3599 N N . THR A 1 447 ? -18.101 0.508 -8.455 1.00 77.56 447 THR A N 1
ATOM 3600 C CA . THR A 1 447 ? -17.480 -0.441 -9.395 1.00 77.56 447 THR A CA 1
ATOM 3601 C C . THR A 1 447 ? -17.202 -1.822 -8.788 1.00 77.56 447 THR A C 1
ATOM 3603 O O . THR A 1 447 ? -17.521 -2.800 -9.456 1.00 77.56 447 THR A O 1
ATOM 3606 N N . PRO A 1 448 ? -16.690 -1.951 -7.543 1.00 76.31 448 PRO A N 1
ATOM 3607 C CA . PRO A 1 448 ? -16.457 -3.266 -6.941 1.00 76.31 448 PRO A CA 1
ATOM 3608 C C . PRO A 1 448 ? -17.732 -4.073 -6.659 1.00 76.31 448 PRO A C 1
ATOM 3610 O O . PRO A 1 448 ? -17.659 -5.292 -6.597 1.00 76.31 448 PRO A O 1
ATOM 3613 N N . LEU A 1 449 ? -18.882 -3.410 -6.476 1.00 81.81 449 LEU A N 1
ATOM 3614 C CA . LEU A 1 449 ? -20.164 -4.070 -6.205 1.00 81.81 449 LEU A CA 1
ATOM 3615 C C . LEU A 1 449 ? -20.955 -4.389 -7.475 1.00 81.81 449 LEU A C 1
ATOM 3617 O O . LEU A 1 449 ? -21.879 -5.192 -7.433 1.00 81.81 449 LEU A O 1
ATOM 3621 N N . GLY A 1 450 ? -20.668 -3.702 -8.584 1.00 86.56 450 GLY A N 1
ATOM 3622 C CA . GLY A 1 450 ? -21.517 -3.759 -9.775 1.00 86.56 450 GLY A CA 1
ATOM 3623 C C . GLY A 1 450 ? -22.898 -3.105 -9.590 1.00 86.56 450 GLY A C 1
ATOM 3624 O O . GLY A 1 450 ? -23.767 -3.245 -10.445 1.00 86.56 450 GLY A O 1
ATOM 3625 N N . THR A 1 451 ? -23.136 -2.418 -8.467 1.00 91.06 451 THR A N 1
ATOM 3626 C CA . THR A 1 451 ? -24.419 -1.793 -8.114 1.00 91.06 451 THR A CA 1
ATOM 3627 C C . THR A 1 451 ? -24.227 -0.692 -7.056 1.00 91.06 451 THR A C 1
ATOM 3629 O O . THR A 1 451 ? -23.094 -0.331 -6.721 1.00 91.06 451 THR A O 1
ATOM 3632 N N . THR A 1 452 ? -25.318 -0.112 -6.547 1.00 92.06 452 THR A N 1
ATOM 3633 C CA . THR A 1 452 ? -25.299 0.880 -5.458 1.00 92.06 452 THR A CA 1
ATOM 3634 C C . THR A 1 452 ? -25.456 0.187 -4.096 1.00 92.06 452 THR A C 1
ATOM 3636 O O . THR A 1 452 ? -26.183 -0.809 -4.009 1.00 92.06 452 THR A O 1
ATOM 3639 N N . PRO A 1 453 ? -24.845 0.701 -3.009 1.00 93.50 453 PRO A N 1
ATOM 3640 C CA . PRO A 1 453 ? -25.077 0.179 -1.660 1.00 93.50 453 PRO A CA 1
ATOM 3641 C C . PRO A 1 453 ? -26.567 0.131 -1.295 1.00 93.50 453 PRO A C 1
ATOM 3643 O O . PRO A 1 453 ? -27.028 -0.827 -0.682 1.00 93.50 453 PRO A O 1
ATOM 3646 N N . PHE A 1 454 ? -27.344 1.132 -1.723 1.00 94.50 454 PHE A N 1
ATOM 3647 C CA . PHE A 1 454 ? -28.791 1.172 -1.519 1.00 94.50 454 PHE A CA 1
ATOM 3648 C C . PHE A 1 454 ? -29.513 -0.006 -2.171 1.00 94.50 454 PHE A C 1
ATOM 3650 O O . PHE A 1 454 ? -30.318 -0.665 -1.514 1.00 94.50 454 PHE A O 1
ATOM 3657 N N . ASN A 1 455 ? -29.214 -0.295 -3.437 1.00 93.00 455 ASN A N 1
ATOM 3658 C CA . ASN A 1 455 ? -29.850 -1.400 -4.142 1.00 93.00 455 ASN A CA 1
ATOM 3659 C C . ASN A 1 455 ? -29.457 -2.756 -3.550 1.00 93.00 455 ASN A C 1
ATOM 3661 O O . ASN A 1 455 ? -30.293 -3.648 -3.463 1.00 93.00 455 ASN A O 1
ATOM 3665 N N . LEU A 1 456 ? -28.214 -2.895 -3.091 1.00 92.06 456 LEU A N 1
ATOM 3666 C CA . LEU A 1 456 ? -27.737 -4.129 -2.476 1.00 92.06 456 LEU A CA 1
ATOM 3667 C C . LEU A 1 456 ? -28.396 -4.407 -1.115 1.00 92.06 456 LEU A C 1
ATOM 3669 O O . LEU A 1 456 ? -28.708 -5.554 -0.817 1.00 92.06 456 LEU A O 1
ATOM 3673 N N . VAL A 1 457 ? -28.644 -3.366 -0.312 1.00 93.56 457 VAL A N 1
ATOM 3674 C CA . VAL A 1 457 ? -29.291 -3.496 1.006 1.00 93.56 457 VAL A CA 1
ATOM 3675 C C . VAL A 1 457 ? -30.808 -3.657 0.901 1.00 93.56 457 VAL A C 1
ATOM 3677 O O . VAL A 1 457 ? -31.384 -4.486 1.600 1.00 93.56 457 VAL A O 1
ATOM 3680 N N . TYR A 1 458 ? -31.474 -2.872 0.050 1.00 93.12 458 TYR A N 1
ATOM 3681 C CA . TYR A 1 458 ? -32.942 -2.857 -0.024 1.00 93.12 458 TYR A CA 1
ATOM 3682 C C . TYR A 1 458 ? -33.523 -3.702 -1.161 1.00 93.12 458 TYR A C 1
ATOM 3684 O O . TYR A 1 458 ? -34.745 -3.809 -1.266 1.00 93.12 458 TYR A O 1
ATOM 3692 N N . GLY A 1 459 ? -32.685 -4.263 -2.035 1.00 92.38 459 GLY A N 1
ATOM 3693 C CA . GLY A 1 459 ? -33.118 -5.056 -3.189 1.00 92.38 459 GLY A CA 1
ATOM 3694 C C . GLY A 1 459 ? -33.881 -4.257 -4.252 1.00 92.38 459 GLY A C 1
ATOM 3695 O O . GLY A 1 459 ? -34.575 -4.851 -5.075 1.00 92.38 459 GLY A O 1
ATOM 3696 N N . LYS A 1 460 ? -33.809 -2.920 -4.220 1.00 92.31 460 LYS A N 1
ATOM 3697 C CA . LYS A 1 460 ? -34.488 -2.032 -5.170 1.00 92.31 460 LYS A CA 1
ATOM 3698 C C . LYS A 1 460 ? -33.705 -0.748 -5.421 1.00 92.31 460 LYS A C 1
ATOM 3700 O O . LYS A 1 460 ? -32.979 -0.268 -4.548 1.00 92.31 460 LYS A O 1
ATOM 3705 N N . ALA A 1 461 ? -33.935 -0.141 -6.583 1.00 88.44 461 ALA A N 1
ATOM 3706 C CA . ALA A 1 461 ? -33.414 1.183 -6.890 1.00 88.44 461 ALA A CA 1
ATOM 3707 C C . ALA A 1 461 ? -33.949 2.239 -5.904 1.00 88.44 461 ALA A C 1
ATOM 3709 O O . ALA A 1 461 ? -35.066 2.137 -5.384 1.00 88.44 461 ALA A O 1
ATOM 3710 N N . CYS A 1 462 ? -33.125 3.249 -5.627 1.00 90.38 462 CYS A N 1
ATOM 3711 C CA . CYS A 1 462 ? -33.545 4.400 -4.841 1.00 90.38 462 CYS A CA 1
ATOM 3712 C C . CYS A 1 462 ? -34.403 5.309 -5.721 1.00 90.38 462 CYS A C 1
ATOM 3714 O O . CYS A 1 462 ? -33.949 5.687 -6.796 1.00 90.38 462 CYS A O 1
ATOM 3716 N N . HIS A 1 463 ? -35.601 5.662 -5.253 1.00 89.56 463 HIS A N 1
ATOM 3717 C CA . HIS A 1 463 ? -36.436 6.641 -5.939 1.00 89.56 463 HIS A CA 1
ATOM 3718 C C . HIS A 1 463 ? -35.806 8.028 -5.801 1.00 89.56 463 HIS A C 1
ATOM 3720 O O . HIS A 1 463 ? -35.558 8.489 -4.680 1.00 89.56 463 HIS A O 1
ATOM 3726 N N . LEU A 1 464 ? -35.513 8.667 -6.932 1.00 87.06 464 LEU A N 1
ATOM 3727 C CA . LEU A 1 464 ? -34.913 9.999 -6.973 1.00 87.06 464 LEU A CA 1
ATOM 3728 C C . LEU A 1 464 ? -35.978 11.040 -7.342 1.00 87.06 464 LEU A C 1
ATOM 3730 O O . LEU A 1 464 ? -36.839 10.732 -8.155 1.00 87.06 464 LEU A O 1
ATOM 3734 N N . PRO A 1 465 ? -35.884 12.297 -6.863 1.00 81.38 465 PRO A N 1
ATOM 3735 C CA . PRO A 1 465 ? -36.856 13.355 -7.187 1.00 81.38 465 PRO A CA 1
ATOM 3736 C C . PRO A 1 465 ? -36.995 13.733 -8.677 1.00 81.38 465 PRO A C 1
ATOM 3738 O O . PRO A 1 465 ? -37.712 14.676 -8.995 1.00 81.38 465 PRO A O 1
ATOM 3741 N N . VAL A 1 466 ? -36.241 13.086 -9.568 1.00 80.50 466 VAL A N 1
ATOM 3742 C CA . VAL A 1 466 ? -36.266 13.296 -11.026 1.00 80.50 466 VAL A CA 1
ATOM 3743 C C . VAL A 1 466 ? -37.142 12.278 -11.761 1.00 80.50 466 VAL A C 1
ATOM 3745 O O . VAL A 1 466 ? -37.367 12.438 -12.958 1.00 80.50 466 VAL A O 1
ATOM 3748 N N . GLU A 1 467 ? -37.573 11.229 -11.062 1.00 62.41 467 GLU A N 1
ATOM 3749 C CA . GLU A 1 467 ? -38.569 10.251 -11.512 1.00 62.41 467 GLU A CA 1
ATOM 3750 C C . GLU A 1 467 ? -39.972 10.751 -11.164 1.00 62.41 467 GLU A C 1
ATOM 3752 O O . GLU A 1 467 ? -40.880 10.556 -12.004 1.00 62.41 467 GLU A O 1
#

Nearest PDB structures (foldseek):
  3oyj-assembly1_A-2  TM=6.073E-01  e=1.758E-18  Human spumaretrovirus
  3s3o-assembly1_B-2  TM=9.125E-01  e=4.663E-14  Human spumaretrovirus
  4ikf-assembly1_B  TM=9.058E-01  e=1.284E-13  Human spumaretrovirus
  8fnj-assembly1_G  TM=6.696E-01  e=1.718E-11  Homo sapiens
  4mh8-assembly1_A  TM=7.794E-01  e=8.909E-08  Moloney murine leukemia virus isolate Shinnick

Solvent-accessible surface area (backbone atoms only — not comparable to full-atom values): 27057 Å² total; per-residue (Å²): 108,67,65,60,49,51,49,49,51,46,55,57,69,70,54,86,50,71,41,84,85,60,90,89,54,56,40,36,37,34,32,22,50,47,72,53,17,22,3,23,34,38,24,34,74,55,98,90,42,78,43,34,51,45,79,47,62,46,76,48,53,85,69,57,45,69,48,54,70,73,54,34,44,49,45,15,49,52,49,42,51,64,74,41,35,91,74,43,63,95,38,53,34,37,37,36,32,61,57,61,72,58,61,51,50,92,74,54,87,88,59,58,72,69,58,46,53,51,50,60,60,51,66,78,40,57,68,46,63,41,73,41,62,58,86,83,40,53,68,17,51,51,44,10,66,63,82,75,95,64,94,65,82,78,78,81,69,60,80,79,77,50,82,88,65,81,80,68,81,74,87,64,73,88,83,67,84,47,57,67,57,45,45,48,42,30,70,75,67,70,45,76,66,86,89,54,59,71,70,57,36,57,49,48,68,58,57,49,74,40,48,47,77,51,92,98,43,46,29,34,57,42,97,87,75,48,70,19,40,54,60,54,82,86,52,46,64,59,53,48,37,56,32,22,72,32,94,90,27,72,67,48,58,45,70,58,25,45,51,47,38,48,72,73,34,42,38,58,98,55,46,68,62,52,38,38,58,51,56,76,66,32,64,72,54,62,75,69,48,74,84,51,79,87,73,50,76,84,80,78,75,79,87,79,88,54,77,49,31,38,34,32,40,51,78,46,68,84,48,66,65,14,96,70,21,25,27,35,44,37,38,27,24,69,71,48,60,41,69,51,75,44,76,26,62,61,82,47,43,69,56,56,50,44,46,45,67,70,49,42,38,77,73,66,43,79,35,52,32,39,34,32,56,78,45,70,42,64,70,30,72,71,53,52,52,53,34,52,76,67,67,25,44,78,45,66,32,56,100,85,41,61,81,74,49,38,71,41,53,55,49,52,52,50,51,49,55,44,42,69,70,70,27,54,99,82,47,42,47,40,60,78,43,44,65,59,40,46,52,55,56,33,66,38,75,36,82,94,72,78,43,23,26,43,29,67,73,70,75,42,80,79,89,52,100,89,117